Protein AF-A0A3M8Q0U9-F1 (afdb_monomer_lite)

Foldseek 3Di:
DDAAPLRHDPDADPVLVLLQCLLCLCAALPPQANAWDKAQLPPHRNPDNHRHSLRIHTHHPVRVVCCVVVVDPSVNVNVSSVCCNVVVDDFFHKDQPLQKAPDLWAWEAFAQEIETQEQAAAAAQLDRQWGWDQDPPRSIIFIWHFFADPVRHTQWIGDRSMTGGDSDASGWDDDPQKTWGARDVVRTAWIWGDDNVVNYIYTQAHWGDDPQWTWTHHNRWTKIKGAEPPRQWMKIKIWHWYFYDAHYAKFFYPVQENAQAWEDWDADAQQAIDTPSGRIGGRHRTNDMDTDDIDMDTRPHHHDDHPDPAPFDQDDPQWWWKFKFFWDWDWDDGSNDIDTWIAGLHRTWPDDWAFLAFQDDDPNTTITITTDDSPTGDHCVSRVGDIDTDDDVLCPDPSQQRRFWFWFWDDDDPDIDIDIDRNVLCVPTDGPGQADPVPRGTHGRDDQHPDNPPPPD

Structure (mmCIF, N/CA/C/O backbone):
data_AF-A0A3M8Q0U9-F1
#
_entry.id   AF-A0A3M8Q0U9-F1
#
loop_
_atom_site.group_PDB
_atom_site.id
_atom_site.type_symbol
_atom_site.label_atom_id
_atom_site.label_alt_id
_atom_site.label_comp_id
_atom_site.label_asym_id
_atom_site.label_entity_id
_atom_site.label_seq_id
_atom_site.pdbx_PDB_ins_code
_atom_site.Cartn_x
_atom_site.Cartn_y
_atom_site.Cartn_z
_atom_site.occupancy
_atom_site.B_iso_or_equiv
_atom_site.auth_seq_id
_atom_site.auth_comp_id
_atom_site.auth_asym_id
_atom_site.auth_atom_id
_atom_site.pdbx_PDB_model_num
ATOM 1 N N . MET A 1 1 ? 12.136 18.298 -37.951 1.00 54.22 1 MET A N 1
ATOM 2 C CA . MET A 1 1 ? 12.718 17.076 -37.343 1.00 54.22 1 MET A CA 1
ATOM 3 C C . MET A 1 1 ? 14.122 16.874 -37.894 1.00 54.22 1 MET A C 1
ATOM 5 O O . MET A 1 1 ? 14.305 17.087 -39.084 1.00 54.22 1 MET A O 1
ATOM 9 N N . LYS A 1 2 ? 15.104 16.487 -37.065 1.00 79.56 2 LYS A N 1
ATOM 10 C CA . LYS A 1 2 ? 16.425 16.069 -37.567 1.00 79.56 2 LYS A CA 1
ATOM 11 C C . LYS A 1 2 ? 16.298 14.650 -38.129 1.00 79.56 2 LYS A C 1
ATOM 13 O O . LYS A 1 2 ? 16.148 13.707 -37.354 1.00 79.56 2 LYS A O 1
ATOM 18 N N . VAL A 1 3 ? 16.304 14.532 -39.451 1.00 91.56 3 VAL A N 1
ATOM 19 C CA . VAL A 1 3 ? 16.437 13.257 -40.170 1.00 91.56 3 VAL A CA 1
ATOM 20 C C . VAL A 1 3 ? 17.916 12.955 -40.417 1.00 91.56 3 VAL A C 1
ATOM 22 O O . VAL A 1 3 ? 18.748 13.862 -40.339 1.00 91.56 3 VAL A O 1
ATOM 25 N N . ASN A 1 4 ? 18.267 11.694 -40.665 1.00 92.88 4 ASN A N 1
ATOM 26 C CA . ASN A 1 4 ? 19.620 11.330 -41.096 1.00 92.88 4 ASN A CA 1
ATOM 27 C C . ASN A 1 4 ? 19.801 11.473 -42.622 1.00 92.88 4 ASN A C 1
ATOM 29 O O . ASN A 1 4 ? 18.903 11.945 -43.320 1.00 92.88 4 ASN A O 1
ATOM 33 N N . ARG A 1 5 ? 20.952 11.027 -43.150 1.00 91.44 5 ARG A N 1
ATOM 34 C CA . ARG A 1 5 ? 21.280 11.114 -44.587 1.00 91.44 5 ARG A CA 1
ATOM 35 C C . ARG A 1 5 ? 20.348 10.303 -45.502 1.00 91.44 5 ARG A C 1
ATOM 37 O O . ARG A 1 5 ? 20.325 10.549 -46.699 1.00 91.44 5 ARG A O 1
ATOM 44 N N . PHE A 1 6 ? 19.583 9.367 -44.939 1.00 93.69 6 PHE A N 1
ATOM 45 C CA . PHE A 1 6 ? 18.609 8.520 -45.632 1.00 93.69 6 PHE A CA 1
ATOM 46 C C . PHE A 1 6 ? 17.154 8.947 -45.373 1.00 93.69 6 PHE A C 1
ATOM 48 O O . PHE A 1 6 ? 16.224 8.231 -45.730 1.00 93.69 6 PHE A O 1
ATOM 55 N N . GLY A 1 7 ? 16.930 10.096 -44.724 1.00 92.94 7 GLY A N 1
ATOM 56 C CA . GLY A 1 7 ? 15.588 10.580 -44.392 1.00 92.94 7 GLY A CA 1
ATOM 57 C C . GLY A 1 7 ? 14.938 9.891 -43.184 1.00 92.94 7 GLY A C 1
ATOM 58 O O . GLY A 1 7 ? 13.787 10.187 -42.866 1.00 92.94 7 GLY A O 1
ATOM 59 N N . LEU A 1 8 ? 15.653 9.014 -42.466 1.00 94.69 8 LEU A N 1
ATOM 60 C CA . LEU A 1 8 ? 15.135 8.347 -41.271 1.00 94.69 8 LEU A CA 1
ATOM 61 C C . LEU A 1 8 ? 14.993 9.354 -40.119 1.00 94.69 8 LEU A C 1
ATOM 63 O O . LEU A 1 8 ? 15.946 10.050 -39.757 1.00 94.69 8 LEU A O 1
ATOM 67 N N . SER A 1 9 ? 13.801 9.419 -39.526 1.00 94.31 9 SER A N 1
ATOM 68 C CA . SER A 1 9 ? 13.530 10.229 -38.332 1.00 94.31 9 SER A CA 1
ATOM 69 C C . SER A 1 9 ? 14.248 9.669 -37.101 1.00 94.31 9 SER A C 1
ATOM 71 O O . SER A 1 9 ? 14.504 8.477 -37.007 1.00 94.31 9 SER A O 1
ATOM 73 N N . ARG A 1 10 ? 14.539 10.516 -36.106 1.00 91.12 10 ARG A N 1
ATOM 74 C CA . ARG A 1 10 ? 14.974 10.034 -34.781 1.00 91.12 10 ARG A CA 1
ATOM 75 C C . ARG A 1 10 ? 13.851 9.389 -33.971 1.00 91.12 10 ARG A C 1
ATOM 77 O O . ARG A 1 10 ? 14.143 8.716 -32.984 1.00 91.12 10 ARG A O 1
ATOM 84 N N . ASP A 1 11 ? 12.591 9.605 -34.343 1.00 94.06 11 ASP A N 1
ATOM 85 C CA . ASP A 1 11 ? 11.478 8.986 -33.631 1.00 94.06 11 ASP A CA 1
ATOM 86 C C . ASP A 1 11 ? 11.334 7.507 -34.002 1.00 94.06 11 ASP A C 1
ATOM 88 O O . ASP A 1 11 ? 10.890 7.148 -35.092 1.00 94.06 11 ASP A O 1
ATOM 92 N N . ILE A 1 12 ? 11.712 6.641 -33.062 1.00 95.88 12 ILE A N 1
ATOM 93 C CA . ILE A 1 12 ? 11.589 5.194 -33.212 1.00 95.88 12 ILE A CA 1
ATOM 94 C C . ILE A 1 12 ? 10.109 4.799 -33.021 1.00 95.88 12 ILE A C 1
ATOM 96 O O . ILE A 1 12 ? 9.531 5.116 -31.973 1.00 95.88 12 ILE A O 1
ATOM 100 N N . PRO A 1 13 ? 9.492 4.052 -33.959 1.00 96.69 13 PRO A N 1
ATOM 101 C CA . PRO A 1 13 ? 8.112 3.592 -33.825 1.00 96.69 13 PRO A CA 1
ATOM 102 C C . PRO A 1 13 ? 7.877 2.793 -32.537 1.00 96.69 13 PRO A C 1
ATOM 104 O O . PRO A 1 13 ? 8.717 1.980 -32.147 1.00 96.69 13 PRO A O 1
ATOM 107 N N . ALA A 1 14 ? 6.702 2.945 -31.914 1.00 95.12 14 ALA A N 1
ATOM 108 C CA . ALA A 1 14 ? 6.372 2.312 -30.628 1.00 95.12 14 ALA A CA 1
ATOM 109 C C . ALA A 1 14 ? 6.607 0.788 -30.613 1.00 95.12 14 ALA A C 1
ATOM 111 O O . ALA A 1 14 ? 7.180 0.255 -29.664 1.00 95.12 14 ALA A O 1
ATOM 112 N N . ARG A 1 15 ? 6.251 0.091 -31.704 1.00 96.25 15 ARG A N 1
ATOM 113 C CA . ARG A 1 15 ? 6.492 -1.357 -31.848 1.00 96.25 15 ARG A CA 1
ATOM 114 C C . ARG A 1 15 ? 7.979 -1.728 -31.788 1.00 96.25 15 ARG A C 1
ATOM 116 O O . ARG A 1 15 ? 8.321 -2.764 -31.232 1.00 96.25 15 ARG A O 1
ATOM 123 N N . VAL A 1 16 ? 8.846 -0.881 -32.349 1.00 97.81 16 VAL A N 1
ATOM 124 C CA . VAL A 1 16 ? 10.298 -1.096 -32.366 1.00 97.81 16 VAL A CA 1
ATOM 125 C C . VAL A 1 16 ? 10.884 -0.753 -31.001 1.00 97.81 16 VAL A C 1
ATOM 127 O O . VAL A 1 16 ? 11.657 -1.544 -30.479 1.00 97.81 16 VAL A O 1
ATOM 130 N N . LYS A 1 17 ? 10.457 0.356 -30.377 1.00 97.56 17 LYS A N 1
ATOM 131 C CA . LYS A 1 17 ? 10.849 0.715 -29.002 1.00 97.56 17 LYS A CA 1
ATOM 132 C C . LYS A 1 17 ? 10.569 -0.437 -28.026 1.00 97.56 17 LYS A C 1
ATOM 134 O O . LYS A 1 17 ? 11.476 -0.843 -27.308 1.00 97.56 17 LYS A O 1
ATOM 139 N N . ARG A 1 18 ? 9.366 -1.025 -28.063 1.00 97.06 18 ARG A N 1
ATOM 140 C CA . ARG A 1 18 ? 9.018 -2.201 -27.243 1.00 97.06 18 ARG A CA 1
ATOM 141 C C . ARG A 1 18 ? 9.934 -3.391 -27.513 1.00 97.06 18 ARG A C 1
ATOM 143 O O . ARG A 1 18 ? 10.472 -3.958 -26.571 1.00 97.06 18 ARG A O 1
ATOM 150 N N . ALA A 1 19 ? 10.137 -3.749 -28.781 1.00 97.44 19 ALA A N 1
ATOM 151 C CA . ALA A 1 19 ? 11.013 -4.864 -29.137 1.00 97.44 19 ALA A CA 1
ATOM 152 C C . ALA A 1 19 ? 12.455 -4.645 -28.637 1.00 97.44 19 ALA A C 1
ATOM 154 O O . ALA A 1 19 ? 13.067 -5.572 -28.119 1.00 97.44 19 ALA A O 1
ATOM 155 N N . VAL A 1 20 ? 12.974 -3.412 -28.704 1.00 97.75 20 VAL A N 1
ATOM 156 C CA . VAL A 1 20 ? 14.282 -3.058 -28.124 1.00 97.75 20 VAL A CA 1
ATOM 157 C C . VAL A 1 20 ? 14.293 -3.241 -26.607 1.00 97.75 20 VAL A C 1
ATOM 159 O O . VAL A 1 20 ? 15.258 -3.788 -26.075 1.00 97.75 20 VAL A O 1
ATOM 162 N N . ARG A 1 21 ? 13.236 -2.818 -25.901 1.00 97.31 21 ARG A N 1
ATOM 163 C CA . ARG A 1 21 ? 13.131 -3.010 -24.447 1.00 97.31 21 ARG A CA 1
ATOM 164 C C . ARG A 1 21 ? 13.121 -4.485 -24.071 1.00 97.31 21 ARG A C 1
ATOM 166 O O . ARG A 1 21 ? 13.910 -4.882 -23.224 1.00 97.31 21 ARG A O 1
ATOM 173 N N . GLN A 1 22 ? 12.313 -5.295 -24.750 1.00 96.25 22 GLN A N 1
ATOM 174 C CA . GLN A 1 22 ? 12.255 -6.745 -24.543 1.00 96.25 22 GLN A CA 1
ATOM 175 C C . GLN A 1 22 ? 13.619 -7.401 -24.806 1.00 96.25 22 GLN A C 1
ATOM 177 O O . GLN A 1 22 ? 14.142 -8.113 -23.951 1.00 96.25 22 GLN A O 1
ATOM 182 N N . ASN A 1 23 ? 14.252 -7.082 -25.940 1.00 96.00 23 ASN A N 1
ATOM 183 C CA . ASN A 1 23 ? 15.581 -7.587 -26.290 1.00 96.00 23 ASN A CA 1
ATOM 184 C C . ASN A 1 23 ? 16.669 -7.157 -25.289 1.00 96.00 23 ASN A C 1
ATOM 186 O O . ASN A 1 23 ? 17.618 -7.897 -25.055 1.00 96.00 23 ASN A O 1
ATOM 190 N N . SER A 1 24 ? 16.541 -5.961 -24.705 1.00 96.56 24 SER A N 1
ATOM 191 C CA . SER A 1 24 ? 17.463 -5.431 -23.689 1.00 96.56 24 SER A CA 1
ATOM 192 C C . SER A 1 24 ? 17.082 -5.854 -22.264 1.00 96.56 24 SER A C 1
ATOM 194 O O . SER A 1 24 ? 17.700 -5.399 -21.298 1.00 96.56 24 SER A O 1
ATOM 196 N N . ARG A 1 25 ? 16.046 -6.694 -22.112 1.00 96.00 25 ARG A N 1
ATOM 197 C CA . ARG A 1 25 ? 15.489 -7.116 -20.820 1.00 96.00 25 ARG A CA 1
ATOM 198 C C . ARG A 1 25 ? 15.173 -5.920 -19.913 1.00 96.00 25 ARG A C 1
ATOM 200 O O . ARG A 1 25 ? 15.576 -5.889 -18.757 1.00 96.00 25 ARG A O 1
ATOM 207 N N . PHE A 1 26 ? 14.536 -4.901 -20.490 1.00 96.50 26 PHE A N 1
ATOM 208 C CA . PHE A 1 26 ? 14.012 -3.691 -19.841 1.00 96.50 26 PHE A CA 1
ATOM 209 C C . PHE A 1 26 ? 15.029 -2.788 -19.118 1.00 96.50 26 PHE A C 1
ATOM 211 O O . PHE A 1 26 ? 14.628 -1.838 -18.455 1.00 96.50 26 PHE A O 1
ATOM 218 N N . GLY A 1 27 ? 16.333 -3.020 -19.286 1.00 96.50 27 GLY A N 1
ATOM 219 C CA . GLY A 1 27 ? 17.380 -2.214 -18.655 1.00 96.50 27 GLY A CA 1
ATOM 220 C C . GLY A 1 27 ? 18.542 -1.917 -19.586 1.00 96.50 27 GLY A C 1
ATOM 221 O O . GLY A 1 27 ? 18.677 -2.510 -20.658 1.00 96.50 27 GLY A O 1
ATOM 222 N N . CYS A 1 28 ? 19.413 -1.010 -19.150 1.00 97.69 28 CYS A N 1
ATOM 223 C CA . CYS A 1 28 ? 20.698 -0.755 -19.790 1.00 97.69 28 CYS A CA 1
ATOM 224 C C . CYS A 1 28 ? 21.446 -2.075 -20.015 1.00 97.69 28 CYS A C 1
ATOM 226 O O . CYS A 1 28 ? 21.633 -2.858 -19.083 1.00 97.69 28 CYS A O 1
ATOM 228 N N . VAL A 1 29 ? 21.919 -2.325 -21.235 1.00 97.56 29 VAL A N 1
ATOM 229 C CA . VAL A 1 29 ? 22.607 -3.589 -21.539 1.00 97.56 29 VAL A CA 1
ATOM 230 C C . VAL A 1 29 ? 23.959 -3.721 -20.831 1.00 97.56 29 VAL A C 1
ATOM 232 O O . VAL A 1 29 ? 24.444 -4.833 -20.688 1.00 97.56 29 VAL A O 1
ATOM 235 N N . LEU A 1 30 ? 24.556 -2.615 -20.365 1.00 97.38 30 LEU A N 1
ATOM 236 C CA . LEU A 1 30 ? 25.864 -2.621 -19.698 1.00 97.38 30 LEU A CA 1
ATOM 237 C C . LEU A 1 30 ? 25.777 -2.671 -18.168 1.00 97.38 30 LEU A C 1
ATOM 239 O O . LEU A 1 30 ? 26.582 -3.349 -17.545 1.00 97.38 30 LEU A O 1
ATOM 243 N N . CYS A 1 31 ? 24.844 -1.930 -17.562 1.00 96.81 31 CYS A N 1
ATOM 244 C CA . CYS A 1 31 ? 24.774 -1.769 -16.101 1.00 96.81 31 CYS A CA 1
ATOM 245 C C . CYS A 1 31 ? 23.396 -2.057 -15.499 1.00 96.81 31 CYS A C 1
ATOM 247 O O . CYS A 1 31 ? 23.199 -1.835 -14.313 1.00 96.81 31 CYS A O 1
ATOM 249 N N . ARG A 1 32 ? 22.428 -2.480 -16.320 1.00 96.50 32 ARG A N 1
ATOM 250 C CA . ARG A 1 32 ? 21.068 -2.863 -15.910 1.00 96.50 32 ARG A CA 1
ATOM 251 C C . ARG A 1 32 ? 20.189 -1.759 -15.317 1.00 96.50 32 ARG A C 1
ATOM 253 O O . ARG A 1 32 ? 19.029 -2.022 -15.059 1.00 96.50 32 ARG A O 1
ATOM 260 N N . SER A 1 33 ? 20.642 -0.508 -15.238 1.00 96.62 33 SER A N 1
ATOM 261 C CA . SER A 1 33 ? 19.762 0.614 -14.863 1.00 96.62 33 SER A CA 1
ATOM 262 C C . SER A 1 33 ? 18.462 0.631 -15.686 1.00 96.62 33 SER A C 1
ATOM 264 O O . SER A 1 33 ? 18.500 0.518 -16.918 1.00 96.62 33 SER A O 1
ATOM 266 N N . ALA A 1 34 ? 17.327 0.774 -15.002 1.00 95.38 34 ALA A N 1
ATOM 267 C CA . ALA A 1 34 ? 15.995 0.843 -15.595 1.00 95.38 34 ALA A CA 1
ATOM 268 C C . ALA A 1 34 ? 15.693 2.209 -16.236 1.00 95.38 34 ALA A C 1
ATOM 270 O O . ALA A 1 34 ? 14.768 2.338 -17.038 1.00 95.38 34 ALA A O 1
ATOM 271 N N . VAL A 1 35 ? 16.512 3.226 -15.948 1.00 94.69 35 VAL A N 1
ATOM 272 C CA . VAL A 1 35 ? 16.500 4.507 -16.660 1.00 94.69 35 VAL A CA 1
ATOM 273 C C . VAL A 1 35 ? 17.324 4.363 -17.934 1.00 94.69 35 VAL A C 1
ATOM 275 O O . VAL A 1 35 ? 18.527 4.101 -17.887 1.00 94.69 35 VAL A O 1
ATOM 278 N N . TYR A 1 36 ? 16.695 4.564 -19.091 1.00 95.12 36 TYR A N 1
ATOM 279 C CA . TYR A 1 36 ? 17.333 4.301 -20.380 1.00 95.12 36 TYR A CA 1
ATOM 280 C C . TYR A 1 36 ? 17.038 5.345 -21.461 1.00 95.12 36 TYR A C 1
ATOM 282 O O . TYR A 1 36 ? 16.053 6.083 -21.441 1.00 95.12 36 TYR A O 1
ATOM 290 N N . THR A 1 37 ? 17.893 5.328 -22.475 1.00 95.44 37 THR A N 1
ATOM 291 C CA . THR A 1 37 ? 17.720 5.910 -23.802 1.00 95.44 37 THR A CA 1
ATOM 292 C C . THR A 1 37 ? 17.932 4.820 -24.860 1.00 95.44 37 THR A C 1
ATOM 294 O O . THR A 1 37 ? 18.401 3.720 -24.557 1.00 95.44 37 THR A O 1
ATOM 297 N N . TYR A 1 38 ? 17.551 5.102 -26.109 1.00 96.62 38 TYR A N 1
ATOM 298 C CA . TYR A 1 38 ? 17.733 4.181 -27.235 1.00 96.62 38 TYR A CA 1
ATOM 299 C C . TYR A 1 38 ? 19.000 4.545 -27.999 1.00 96.62 38 TYR A C 1
ATOM 301 O O . TYR A 1 38 ? 19.109 5.676 -28.474 1.00 96.62 38 TYR A O 1
ATOM 309 N N . GLU A 1 39 ? 19.908 3.583 -28.158 1.00 95.75 39 GLU A N 1
ATOM 310 C CA . GLU A 1 39 ? 21.170 3.777 -28.868 1.00 95.75 39 GLU A CA 1
ATOM 311 C C . GLU A 1 39 ? 21.256 2.888 -30.109 1.00 95.75 39 GLU A C 1
ATOM 313 O O . GLU A 1 39 ? 21.194 1.661 -30.012 1.00 95.75 39 GLU A O 1
ATOM 318 N N . HIS A 1 40 ? 21.445 3.503 -31.279 1.00 95.12 40 HIS A N 1
ATOM 319 C CA . HIS A 1 40 ? 21.771 2.792 -32.520 1.00 95.12 40 HIS A CA 1
ATOM 320 C C . HIS A 1 40 ? 23.213 2.285 -32.461 1.00 95.12 40 HIS A C 1
ATOM 322 O O . HIS A 1 40 ? 24.155 3.081 -32.396 1.00 95.12 40 HIS A O 1
ATOM 328 N N . ILE A 1 41 ? 23.388 0.965 -32.474 1.00 92.38 41 ILE A N 1
ATOM 329 C CA . ILE A 1 41 ? 24.690 0.317 -32.292 1.00 92.38 41 ILE A CA 1
ATOM 330 C C . ILE A 1 41 ? 25.399 0.147 -33.637 1.00 92.38 41 ILE A C 1
ATOM 332 O O . ILE A 1 41 ? 26.510 0.647 -33.792 1.00 92.38 41 ILE A O 1
ATOM 336 N N . ASP A 1 42 ? 24.748 -0.533 -34.587 1.00 89.06 42 ASP A N 1
ATOM 337 C CA . ASP A 1 42 ? 25.300 -0.855 -35.908 1.00 89.06 42 ASP A CA 1
ATOM 338 C C . ASP A 1 42 ? 24.180 -1.131 -36.940 1.00 89.06 42 ASP A C 1
ATOM 340 O O . ASP A 1 42 ? 23.494 -2.150 -36.811 1.00 89.06 42 ASP A O 1
ATOM 344 N N . PRO A 1 43 ? 23.967 -0.274 -37.955 1.00 90.12 43 PRO A N 1
ATOM 345 C CA . PRO A 1 43 ? 24.724 0.946 -38.245 1.00 90.12 43 PRO A CA 1
ATOM 346 C C . PRO A 1 43 ? 24.436 2.075 -37.242 1.00 90.12 43 PRO A C 1
ATOM 348 O O . PRO A 1 43 ? 23.434 2.067 -36.520 1.00 90.12 43 PRO A O 1
ATOM 351 N N . LEU A 1 44 ? 25.306 3.091 -37.225 1.00 91.25 44 LEU A N 1
ATOM 352 C CA . LEU A 1 44 ? 25.054 4.343 -36.505 1.00 91.25 44 LEU A CA 1
ATOM 353 C C . LEU A 1 44 ? 23.768 5.005 -37.003 1.00 91.25 44 LEU A C 1
ATOM 355 O O . LEU A 1 44 ? 23.405 4.858 -38.165 1.00 91.25 44 LEU A O 1
ATOM 359 N N . PHE A 1 45 ? 23.121 5.831 -36.171 1.00 92.06 45 PHE A N 1
ATOM 360 C CA . PHE A 1 45 ? 21.911 6.549 -36.597 1.00 92.06 45 PHE A CA 1
ATOM 361 C C . PHE A 1 45 ? 22.120 7.347 -37.893 1.00 92.06 45 PHE A C 1
ATOM 363 O O . PHE A 1 45 ? 21.217 7.394 -38.720 1.00 92.06 45 PHE A O 1
ATOM 370 N N . ILE A 1 46 ? 23.295 7.954 -38.096 1.00 92.38 46 ILE A N 1
ATOM 371 C CA . ILE A 1 46 ? 23.593 8.719 -39.317 1.00 92.38 46 ILE A CA 1
ATOM 372 C C . ILE A 1 46 ? 23.580 7.848 -40.584 1.00 92.38 46 ILE A C 1
ATOM 374 O O . ILE A 1 46 ? 23.233 8.354 -41.648 1.00 92.38 46 ILE A O 1
ATOM 378 N N . ASP A 1 47 ? 23.858 6.552 -40.439 1.00 93.75 47 ASP A N 1
ATOM 379 C CA . ASP A 1 47 ? 23.977 5.568 -41.515 1.00 93.75 47 ASP A CA 1
ATOM 380 C C . ASP A 1 47 ? 22.830 4.536 -41.516 1.00 93.75 47 ASP A C 1
ATOM 382 O O . ASP A 1 47 ? 22.832 3.603 -42.313 1.00 93.75 47 ASP A O 1
ATOM 386 N N . ALA A 1 48 ? 21.844 4.673 -40.626 1.00 93.62 48 ALA A N 1
ATOM 387 C CA . ALA A 1 48 ? 20.745 3.723 -40.499 1.00 93.62 48 ALA A CA 1
ATOM 388 C C . ALA A 1 48 ? 19.625 3.999 -41.510 1.00 93.62 48 ALA A C 1
ATOM 390 O O . ALA A 1 48 ? 19.015 5.061 -41.504 1.00 93.62 48 ALA A O 1
ATOM 391 N N . GLU A 1 49 ? 19.266 3.020 -42.329 1.00 95.50 49 GLU A N 1
ATOM 392 C CA . GLU A 1 49 ? 18.133 3.161 -43.259 1.00 95.50 49 GLU A CA 1
ATOM 393 C C . GLU A 1 49 ? 16.777 2.900 -42.584 1.00 95.50 49 GLU A C 1
ATOM 395 O O . GLU A 1 49 ? 15.733 3.358 -43.043 1.00 95.50 49 GLU A O 1
ATOM 400 N N . ARG A 1 50 ? 16.777 2.170 -41.461 1.00 95.69 50 ARG A N 1
ATOM 401 C CA . ARG A 1 50 ? 15.573 1.804 -40.704 1.00 95.69 50 ARG A CA 1
ATOM 402 C C . ARG A 1 50 ? 15.861 1.645 -39.213 1.00 95.69 50 ARG A C 1
ATOM 404 O O . ARG A 1 50 ? 16.995 1.399 -38.808 1.00 95.69 50 ARG A O 1
ATOM 411 N N . HIS A 1 51 ? 14.815 1.702 -38.391 1.00 97.19 51 HIS A N 1
ATOM 412 C CA . HIS A 1 51 ? 14.903 1.308 -36.985 1.00 97.19 51 HIS A CA 1
ATOM 413 C C . HIS A 1 51 ? 14.751 -0.209 -36.840 1.00 97.19 51 HIS A C 1
ATOM 415 O O . HIS A 1 51 ? 13.633 -0.726 -36.832 1.00 97.19 51 HIS A O 1
ATOM 421 N N . ASP A 1 52 ? 15.875 -0.912 -36.732 1.00 96.75 52 ASP A N 1
ATOM 422 C CA . ASP A 1 52 ? 15.915 -2.355 -36.501 1.00 96.75 52 ASP A CA 1
ATOM 423 C C . ASP A 1 52 ? 16.104 -2.645 -34.999 1.00 96.75 52 ASP A C 1
ATOM 425 O O . ASP A 1 52 ? 17.123 -2.241 -34.430 1.00 96.75 52 ASP A O 1
ATOM 429 N N . PRO A 1 53 ? 15.161 -3.330 -34.325 1.00 97.12 53 PRO A N 1
ATOM 430 C CA . PRO A 1 53 ? 15.270 -3.597 -32.893 1.00 97.12 53 PRO A CA 1
ATOM 431 C C . PRO A 1 53 ? 16.459 -4.492 -32.530 1.00 97.12 53 PRO A C 1
ATOM 433 O O . PRO A 1 53 ? 16.895 -4.482 -31.385 1.00 97.12 53 PRO A O 1
ATOM 436 N N . ASN A 1 54 ? 17.024 -5.242 -33.479 1.00 95.88 54 ASN A N 1
ATOM 437 C CA . ASN A 1 54 ? 18.216 -6.058 -33.241 1.00 95.88 54 ASN A CA 1
ATOM 438 C C . ASN A 1 54 ? 19.512 -5.241 -33.311 1.00 95.88 54 ASN A C 1
ATOM 440 O O . ASN A 1 54 ? 20.575 -5.746 -32.964 1.00 95.88 54 ASN A O 1
ATOM 444 N N . ARG A 1 55 ? 19.430 -3.984 -33.760 1.00 95.44 55 ARG A N 1
ATOM 445 C CA . ARG A 1 55 ? 20.565 -3.068 -33.937 1.00 95.44 55 ARG A CA 1
ATOM 446 C C . ARG A 1 55 ? 20.496 -1.833 -33.037 1.00 95.44 55 ARG A C 1
ATOM 448 O O . ARG A 1 55 ? 21.349 -0.953 -33.124 1.00 95.44 55 ARG A O 1
ATOM 455 N N . ILE A 1 56 ? 19.483 -1.763 -32.178 1.00 97.44 56 ILE A N 1
ATOM 456 C CA . ILE A 1 56 ? 19.280 -0.696 -31.201 1.00 97.44 56 ILE A CA 1
ATOM 457 C C . ILE A 1 56 ? 19.222 -1.356 -29.824 1.00 97.44 56 ILE A C 1
ATOM 459 O O . ILE A 1 56 ? 18.480 -2.320 -29.659 1.00 97.44 56 ILE A O 1
ATOM 463 N N . ALA A 1 57 ? 19.973 -0.841 -28.853 1.00 97.75 57 ALA A N 1
ATOM 464 C CA . ALA A 1 57 ? 19.943 -1.307 -27.464 1.00 97.75 57 ALA A CA 1
ATOM 465 C C . ALA A 1 57 ? 19.520 -0.191 -26.510 1.00 97.75 57 ALA A C 1
ATOM 467 O O . ALA A 1 57 ? 19.606 0.998 -26.833 1.00 97.75 57 ALA A O 1
ATOM 468 N N . LEU A 1 58 ? 19.096 -0.587 -25.312 1.00 97.88 58 LEU A N 1
ATOM 469 C CA . LEU A 1 58 ? 18.931 0.334 -24.198 1.00 97.88 58 LEU A CA 1
ATOM 470 C C . LEU A 1 58 ? 20.276 0.634 -23.536 1.00 97.88 58 LEU A C 1
ATOM 472 O O . LEU A 1 58 ? 21.002 -0.282 -23.148 1.00 97.88 58 LEU A O 1
ATOM 476 N N . LEU A 1 59 ? 20.567 1.916 -23.332 1.00 98.06 59 LEU A N 1
ATOM 477 C CA . LEU A 1 59 ? 21.672 2.384 -22.494 1.00 98.06 59 LEU A CA 1
ATOM 478 C C . LEU A 1 59 ? 21.153 3.414 -21.498 1.00 98.06 59 LEU A C 1
ATOM 480 O O . LEU A 1 59 ? 20.335 4.251 -21.857 1.00 98.06 59 LEU A O 1
ATOM 484 N N . CYS A 1 60 ? 21.649 3.408 -20.263 1.00 97.12 60 CYS A N 1
ATOM 485 C CA . CYS A 1 60 ? 21.373 4.512 -19.346 1.00 97.12 60 CYS A CA 1
ATOM 486 C C . CYS A 1 60 ? 22.105 5.790 -19.796 1.00 97.12 60 CYS A C 1
ATOM 488 O O . CYS A 1 60 ? 23.090 5.693 -20.540 1.00 97.12 60 CYS A O 1
ATOM 490 N N . PRO A 1 61 ? 21.691 6.988 -19.338 1.00 96.06 61 PRO A N 1
ATOM 491 C CA . PRO A 1 61 ? 22.343 8.247 -19.709 1.00 96.06 61 PRO A CA 1
ATOM 492 C C . PRO A 1 61 ? 23.867 8.238 -19.498 1.00 96.06 61 PRO A C 1
ATOM 494 O O . PRO A 1 61 ? 24.615 8.737 -20.341 1.00 96.06 61 PRO A O 1
ATOM 497 N N . THR A 1 62 ? 24.337 7.598 -18.423 1.00 97.25 62 THR A N 1
ATOM 498 C CA . THR A 1 62 ? 25.765 7.454 -18.109 1.00 97.25 62 THR A CA 1
ATOM 499 C C . THR A 1 62 ? 26.491 6.589 -19.140 1.00 97.25 62 THR A C 1
ATOM 501 O O . THR A 1 62 ? 27.458 7.039 -19.755 1.00 97.25 62 THR A O 1
ATOM 504 N N . CYS A 1 63 ? 26.015 5.367 -19.393 1.00 97.94 63 CYS A N 1
ATOM 505 C CA . CYS A 1 63 ? 26.614 4.462 -20.377 1.00 97.94 63 CYS A CA 1
ATOM 506 C C . CYS A 1 63 ? 26.539 5.023 -21.802 1.00 97.94 63 CYS A C 1
ATOM 508 O O . CYS A 1 63 ? 27.512 4.940 -22.550 1.00 97.94 63 CYS A O 1
ATOM 510 N N . HIS A 1 64 ? 25.423 5.657 -22.162 1.00 97.00 64 HIS A N 1
ATOM 511 C CA . HIS A 1 64 ? 25.266 6.337 -23.443 1.00 97.00 64 HIS A CA 1
ATOM 512 C C . HIS A 1 64 ? 26.318 7.445 -23.619 1.00 97.00 64 HIS A C 1
ATOM 514 O O . HIS A 1 64 ? 26.934 7.564 -24.681 1.00 97.00 64 HIS A O 1
ATOM 520 N N . ALA A 1 65 ? 26.582 8.241 -22.576 1.00 97.25 65 ALA A N 1
ATOM 521 C CA . ALA A 1 65 ? 27.626 9.263 -22.608 1.00 97.25 65 ALA A CA 1
ATOM 522 C C . ALA A 1 65 ? 29.035 8.664 -22.756 1.00 97.25 65 ALA A C 1
ATOM 524 O O . ALA A 1 65 ? 29.857 9.235 -23.474 1.00 97.25 65 ALA A O 1
ATOM 525 N N . LEU A 1 66 ? 29.322 7.520 -22.124 1.00 97.25 66 LEU A N 1
ATOM 526 C CA . LEU A 1 66 ? 30.603 6.819 -22.281 1.00 97.25 66 LEU A CA 1
ATOM 527 C C . LEU A 1 66 ? 30.820 6.336 -23.719 1.00 97.25 66 LEU A C 1
ATOM 529 O O . LEU A 1 66 ? 31.916 6.508 -24.251 1.00 97.25 66 LEU A O 1
ATOM 533 N N . VAL A 1 67 ? 29.777 5.802 -24.359 1.00 95.38 67 VAL A N 1
ATOM 534 C CA . VAL A 1 67 ? 29.815 5.394 -25.773 1.00 95.38 67 VAL A CA 1
ATOM 535 C C . VAL A 1 67 ? 29.989 6.604 -26.688 1.00 95.38 67 VAL A C 1
ATOM 537 O O . VAL A 1 67 ? 30.859 6.609 -27.554 1.00 95.38 67 VAL A O 1
ATOM 540 N N . THR A 1 68 ? 29.225 7.675 -26.451 1.00 92.44 68 THR A N 1
ATOM 541 C CA . THR A 1 68 ? 29.312 8.924 -27.231 1.00 92.44 68 THR A CA 1
ATOM 542 C C . THR A 1 68 ? 30.712 9.543 -27.155 1.00 92.44 68 THR A C 1
ATOM 544 O O . THR A 1 68 ? 31.235 10.024 -28.156 1.00 92.44 68 THR A O 1
ATOM 547 N N . LYS A 1 69 ? 31.341 9.508 -25.973 1.00 94.88 69 LYS A N 1
ATOM 548 C CA . LYS A 1 69 ? 32.706 10.004 -25.726 1.00 94.88 69 LYS A CA 1
ATOM 549 C C . LYS A 1 69 ? 33.796 8.983 -26.077 1.00 94.88 69 LYS A C 1
ATOM 551 O O . LYS A 1 69 ? 34.945 9.201 -25.708 1.00 94.88 69 LYS A O 1
ATOM 556 N N . GLN A 1 70 ? 33.440 7.873 -26.730 1.00 93.00 70 GLN A N 1
ATOM 557 C CA . GLN A 1 70 ? 34.357 6.816 -27.173 1.00 93.00 70 GLN A CA 1
ATOM 558 C C . GLN A 1 70 ? 35.186 6.173 -26.046 1.00 93.00 70 GLN A C 1
ATOM 560 O O . GLN A 1 70 ? 36.228 5.576 -26.292 1.00 93.00 70 GLN A O 1
ATOM 565 N N . ARG A 1 71 ? 34.715 6.254 -24.795 1.00 96.19 71 ARG A N 1
ATOM 566 C CA . ARG A 1 71 ? 35.319 5.541 -23.656 1.00 96.19 71 ARG A CA 1
ATOM 567 C C . ARG A 1 71 ? 34.899 4.074 -23.608 1.00 96.19 71 ARG A C 1
ATOM 569 O O . ARG A 1 71 ? 35.602 3.259 -23.027 1.00 96.19 71 ARG A O 1
ATOM 576 N N . VAL A 1 72 ? 33.753 3.752 -24.207 1.00 96.12 72 VAL A N 1
ATOM 577 C CA . VAL A 1 72 ? 33.283 2.382 -24.434 1.00 96.12 72 VAL A CA 1
ATOM 578 C C . VAL A 1 72 ? 33.016 2.222 -25.933 1.00 96.12 72 VAL A C 1
ATOM 580 O O . VAL A 1 72 ? 32.200 2.971 -26.473 1.00 96.12 72 VAL A O 1
ATOM 583 N N . PRO A 1 73 ? 33.677 1.281 -26.629 1.00 94.56 73 PRO A N 1
ATOM 584 C CA . PRO A 1 73 ? 33.454 1.081 -28.056 1.00 94.56 73 PRO A CA 1
ATOM 585 C C . PRO A 1 73 ? 32.076 0.457 -28.319 1.00 94.56 73 PRO A C 1
ATOM 587 O O . PRO A 1 73 ? 31.603 -0.394 -27.563 1.00 94.56 73 PRO A O 1
ATOM 590 N N . LYS A 1 74 ? 31.431 0.838 -29.428 1.00 93.75 74 LYS A N 1
ATOM 591 C CA . LYS A 1 74 ? 30.112 0.304 -29.823 1.00 93.75 74 LYS A CA 1
ATOM 592 C C . LYS A 1 74 ? 30.119 -1.202 -30.065 1.00 93.75 74 LYS A C 1
ATOM 594 O O . LYS A 1 74 ? 29.133 -1.863 -29.760 1.00 93.75 74 LYS A O 1
ATOM 599 N N . GLU A 1 75 ? 31.236 -1.744 -30.536 1.00 94.75 75 GLU A N 1
ATOM 600 C CA . GLU A 1 75 ? 31.449 -3.186 -30.705 1.00 94.75 75 GLU A CA 1
ATOM 601 C C . GLU A 1 75 ? 31.266 -3.948 -29.387 1.00 94.75 75 GLU A C 1
ATOM 603 O O . GLU A 1 75 ? 30.653 -5.014 -29.357 1.00 94.75 75 GLU A O 1
ATOM 608 N N . HIS A 1 76 ? 31.724 -3.370 -28.271 1.00 96.44 76 HIS A N 1
ATOM 609 C CA . HIS A 1 76 ? 31.514 -3.956 -26.952 1.00 96.44 76 HIS A CA 1
ATOM 610 C C . HIS A 1 76 ? 30.025 -3.970 -26.582 1.00 96.44 76 HIS A C 1
ATOM 612 O O . HIS A 1 76 ? 29.512 -4.999 -26.147 1.00 96.44 76 HIS A O 1
ATOM 618 N N . VAL A 1 77 ? 29.305 -2.869 -26.833 1.00 97.06 77 VAL A N 1
ATOM 619 C CA . VAL A 1 77 ? 27.847 -2.799 -26.625 1.00 97.06 77 VAL A CA 1
ATOM 620 C C . VAL A 1 77 ? 27.118 -3.837 -27.482 1.00 97.06 77 VAL A C 1
ATOM 622 O O . VAL A 1 77 ? 26.246 -4.538 -26.974 1.00 97.06 77 VAL A O 1
ATOM 625 N N . ALA A 1 78 ? 27.499 -3.984 -28.756 1.00 95.81 78 ALA A N 1
ATOM 626 C CA . ALA A 1 78 ? 26.927 -4.971 -29.672 1.00 95.81 78 ALA A CA 1
ATOM 627 C C . ALA A 1 78 ? 27.122 -6.405 -29.164 1.00 95.81 78 ALA A C 1
ATOM 629 O O . ALA A 1 78 ? 26.183 -7.205 -29.188 1.00 95.81 78 ALA A O 1
ATOM 630 N N . LYS A 1 79 ? 28.326 -6.717 -28.668 1.00 96.19 79 LYS A N 1
ATOM 631 C CA . LYS A 1 79 ? 28.661 -8.029 -28.104 1.00 96.19 79 LYS A CA 1
ATOM 632 C C . LYS A 1 79 ? 27.815 -8.343 -26.872 1.00 96.19 79 LYS A C 1
ATOM 634 O O . LYS A 1 79 ? 27.229 -9.421 -26.799 1.00 96.19 79 LYS A O 1
ATOM 639 N N . VAL A 1 80 ? 27.718 -7.403 -25.928 1.00 96.19 80 VAL A N 1
ATOM 640 C CA . VAL A 1 80 ? 26.916 -7.582 -24.707 1.00 96.19 80 VAL A CA 1
ATOM 641 C C . VAL A 1 80 ? 25.431 -7.720 -25.049 1.00 96.19 80 VAL A C 1
ATOM 643 O O . VAL A 1 80 ? 24.776 -8.638 -24.564 1.00 96.19 80 VAL A O 1
ATOM 646 N N . TYR A 1 81 ? 24.910 -6.877 -25.944 1.00 96.75 81 TYR A N 1
ATOM 647 C CA . TYR A 1 81 ? 23.516 -6.943 -26.380 1.00 96.75 81 TYR A CA 1
ATOM 648 C C . TYR A 1 81 ? 23.172 -8.262 -27.086 1.00 96.75 81 TYR A C 1
ATOM 650 O O . TYR A 1 81 ? 22.111 -8.835 -26.841 1.00 96.75 81 TYR A O 1
ATOM 658 N N . SER A 1 82 ? 24.070 -8.774 -27.931 1.00 95.19 82 SER A N 1
ATOM 659 C CA . SER A 1 82 ? 23.871 -10.059 -28.616 1.00 95.19 82 SER A CA 1
ATOM 660 C C . SER A 1 82 ? 23.869 -11.222 -27.624 1.00 95.19 82 SER A C 1
ATOM 662 O O . SER A 1 82 ? 22.925 -12.007 -27.616 1.00 95.19 82 SER A O 1
ATOM 664 N N . SER A 1 83 ? 24.842 -11.257 -26.706 1.00 94.50 83 SER A N 1
ATOM 665 C CA . SER A 1 83 ? 24.911 -12.260 -25.632 1.00 94.50 83 SER A CA 1
ATOM 666 C C . SER A 1 83 ? 23.654 -12.264 -24.748 1.00 94.50 83 SER A C 1
ATOM 668 O O . SER A 1 83 ? 23.115 -13.321 -24.416 1.00 94.50 83 SER A O 1
ATOM 670 N N . LEU A 1 84 ? 23.134 -11.080 -24.405 1.00 94.38 84 LEU A N 1
ATOM 671 C CA . LEU A 1 84 ? 21.909 -10.926 -23.616 1.00 94.38 84 LEU A CA 1
ATOM 672 C C . LEU A 1 84 ? 20.684 -11.522 -24.328 1.00 94.38 84 LEU A C 1
ATOM 674 O O . LEU A 1 84 ? 19.857 -12.197 -23.712 1.00 94.38 84 LEU A O 1
ATOM 678 N N . ARG A 1 85 ? 20.576 -11.283 -25.640 1.00 93.25 85 ARG A N 1
ATOM 679 C CA . ARG A 1 85 ? 19.485 -11.798 -26.476 1.00 93.25 85 ARG A CA 1
ATOM 680 C C . ARG A 1 85 ? 19.563 -13.312 -26.657 1.00 93.25 85 ARG A C 1
ATOM 682 O O . ARG A 1 85 ? 18.526 -13.963 -26.621 1.00 93.25 85 ARG A O 1
ATOM 689 N N . GLU A 1 86 ? 20.765 -13.854 -26.839 1.00 92.50 86 GLU A N 1
ATOM 690 C CA . GLU A 1 86 ? 21.001 -15.289 -27.051 1.00 92.50 86 GLU A CA 1
ATOM 691 C C . GLU A 1 86 ? 20.821 -16.106 -25.770 1.00 92.50 86 GLU A C 1
ATOM 693 O O . GLU A 1 86 ? 20.128 -17.120 -25.772 1.00 92.50 86 GLU A O 1
ATOM 698 N N . SER A 1 87 ? 21.423 -15.663 -24.665 1.00 90.19 87 SER A N 1
ATOM 699 C CA . SER A 1 87 ? 21.359 -16.390 -23.393 1.00 90.19 87 SER A CA 1
ATOM 700 C C . SER A 1 87 ? 20.001 -16.261 -22.706 1.00 90.19 87 SER A C 1
ATOM 702 O O . SER A 1 87 ? 19.618 -17.133 -21.927 1.00 90.19 87 SER A O 1
ATOM 704 N N . GLY A 1 88 ? 19.303 -15.143 -22.931 1.00 80.81 88 GLY A N 1
ATOM 705 C CA . GLY A 1 88 ? 18.081 -14.777 -22.221 1.00 80.81 88 GLY A CA 1
ATOM 706 C C . GLY A 1 88 ? 18.268 -14.507 -20.723 1.00 80.81 88 GLY A C 1
ATOM 707 O O . GLY A 1 88 ? 17.290 -14.171 -20.059 1.00 80.81 88 GLY A O 1
ATOM 708 N N . LYS A 1 89 ? 19.494 -14.620 -20.198 1.00 86.38 89 LYS A N 1
ATOM 709 C CA . LYS A 1 89 ? 19.830 -14.415 -18.787 1.00 86.38 89 LYS A CA 1
ATOM 710 C C . LYS A 1 89 ? 20.307 -12.986 -18.579 1.00 86.38 89 LYS A C 1
ATOM 712 O O . LYS A 1 89 ? 21.203 -12.524 -19.278 1.00 86.38 89 LYS A O 1
ATOM 717 N N . ALA A 1 90 ? 19.719 -12.303 -17.610 1.00 91.75 90 ALA A N 1
ATOM 718 C CA . ALA A 1 90 ? 20.069 -10.940 -17.251 1.00 91.75 90 ALA A CA 1
ATOM 719 C C . ALA A 1 90 ? 19.811 -10.736 -15.765 1.00 91.75 90 ALA A C 1
ATOM 721 O O . ALA A 1 90 ? 18.868 -11.325 -15.239 1.00 91.75 90 ALA A O 1
ATOM 722 N N . ASP A 1 91 ? 20.567 -9.849 -15.127 1.00 94.38 91 ASP A N 1
ATOM 723 C CA . ASP A 1 91 ? 20.118 -9.322 -13.846 1.00 94.38 91 ASP A CA 1
ATOM 724 C C . ASP A 1 91 ? 18.887 -8.420 -14.073 1.00 94.38 91 ASP A C 1
ATOM 726 O O . ASP A 1 91 ? 18.799 -7.731 -15.114 1.00 94.38 91 ASP A O 1
ATOM 730 N N . PRO A 1 92 ? 17.929 -8.427 -13.129 1.00 95.25 92 PRO A N 1
ATOM 731 C CA . PRO A 1 92 ? 16.785 -7.526 -13.134 1.00 95.25 92 PRO A CA 1
ATOM 732 C C . PRO A 1 92 ? 17.208 -6.068 -13.321 1.00 95.25 92 PRO A C 1
ATOM 734 O O . PRO A 1 92 ? 18.223 -5.649 -12.758 1.00 95.25 92 PRO A O 1
ATOM 737 N N . PRO A 1 93 ? 16.472 -5.276 -14.116 1.00 95.94 93 PRO A N 1
ATOM 738 C CA . PRO A 1 93 ? 16.742 -3.857 -14.177 1.00 95.94 93 PRO A CA 1
ATOM 739 C C . PRO A 1 93 ? 16.337 -3.179 -12.870 1.00 95.94 93 PRO A C 1
ATOM 741 O O . PRO A 1 93 ? 15.340 -3.573 -12.268 1.00 95.94 93 PRO A O 1
ATOM 744 N N . SER A 1 94 ? 17.057 -2.140 -12.459 1.00 96.81 94 SER A N 1
ATOM 745 C CA . SER A 1 94 ? 16.697 -1.398 -11.251 1.00 96.81 94 SER A CA 1
ATOM 746 C C . SER A 1 94 ? 16.873 0.110 -11.372 1.00 96.81 94 SER A C 1
ATOM 748 O O . SER A 1 94 ? 17.633 0.612 -12.211 1.00 96.81 94 SER A O 1
ATOM 750 N N . ASP A 1 95 ? 16.129 0.848 -10.555 1.00 95.25 95 ASP A N 1
ATOM 751 C CA . ASP A 1 95 ? 16.314 2.285 -10.376 1.00 95.25 95 ASP A CA 1
ATOM 752 C C . ASP A 1 95 ? 16.052 2.691 -8.921 1.00 95.25 95 ASP A C 1
ATOM 754 O O . ASP A 1 95 ? 15.031 2.356 -8.318 1.00 95.25 95 ASP A O 1
ATOM 758 N N . GLN A 1 96 ? 17.026 3.422 -8.384 1.00 92.12 96 GLN A N 1
ATOM 759 C CA . GLN A 1 96 ? 17.118 3.848 -6.994 1.00 92.12 96 GLN A CA 1
ATOM 760 C C . GLN A 1 96 ? 16.444 5.196 -6.740 1.00 92.12 96 GLN A C 1
ATOM 762 O O . GLN A 1 96 ? 16.286 5.566 -5.588 1.00 92.12 96 GLN A O 1
ATOM 767 N N . GLU A 1 97 ? 16.032 5.933 -7.777 1.00 89.00 97 GLU A N 1
ATOM 768 C CA . GLU A 1 97 ? 15.546 7.312 -7.642 1.00 89.00 97 GLU A CA 1
ATOM 769 C C . GLU A 1 97 ? 14.017 7.427 -7.747 1.00 89.00 97 GLU A C 1
ATOM 771 O O . GLU A 1 97 ? 13.410 8.352 -7.187 1.00 89.00 97 GLU A O 1
ATOM 776 N N . PHE A 1 98 ? 13.345 6.502 -8.449 1.00 91.38 98 PHE A N 1
ATOM 777 C CA . PHE A 1 98 ? 11.901 6.608 -8.691 1.00 91.38 98 PHE A CA 1
ATOM 778 C C . PHE A 1 98 ? 11.094 6.704 -7.391 1.00 91.38 98 PHE A C 1
ATOM 780 O O . PHE A 1 98 ? 10.254 7.595 -7.278 1.00 91.38 98 PHE A O 1
ATOM 787 N N . PHE A 1 99 ? 11.375 5.873 -6.384 1.00 90.25 99 PHE A N 1
ATOM 788 C CA . PHE A 1 99 ? 10.617 5.869 -5.126 1.00 90.25 99 PHE A CA 1
ATOM 789 C C . PHE A 1 99 ? 11.192 6.776 -4.029 1.00 90.25 99 PHE A C 1
ATOM 791 O O . PHE A 1 99 ? 10.556 6.934 -2.990 1.00 90.25 99 PHE A O 1
ATOM 798 N N . VAL A 1 100 ? 12.320 7.456 -4.264 1.00 86.81 100 VAL A N 1
ATOM 799 C CA . VAL A 1 100 ? 12.904 8.375 -3.271 1.00 86.81 100 VAL A CA 1
ATOM 800 C C . VAL A 1 100 ? 11.989 9.568 -3.035 1.00 86.81 100 VAL A C 1
ATOM 802 O O . VAL A 1 100 ? 11.676 10.321 -3.957 1.00 86.81 100 VAL A O 1
ATOM 805 N N . HIS A 1 101 ? 11.582 9.782 -1.792 1.00 82.25 101 HIS A N 1
ATOM 806 C CA . HIS A 1 101 ? 10.748 10.915 -1.422 1.00 82.25 101 HIS A CA 1
ATOM 807 C C . HIS A 1 101 ? 11.563 11.995 -0.702 1.00 82.25 101 HIS A C 1
ATOM 809 O O . HIS A 1 101 ? 12.131 11.743 0.360 1.00 82.25 101 HIS A O 1
ATOM 815 N N . TYR A 1 102 ? 11.574 13.206 -1.264 1.00 77.94 102 TYR A N 1
ATOM 816 C CA . TYR A 1 102 ? 12.312 14.357 -0.721 1.00 77.94 102 TYR A CA 1
ATOM 817 C C . TYR A 1 102 ? 11.446 15.322 0.106 1.00 77.94 102 TYR A C 1
ATOM 819 O O . TYR A 1 102 ? 11.963 16.295 0.653 1.00 77.94 102 TYR A O 1
ATOM 827 N N . GLY A 1 103 ? 10.132 15.098 0.171 1.00 73.50 103 GLY A N 1
ATOM 828 C CA . GLY A 1 103 ? 9.218 15.904 0.976 1.00 73.50 103 GLY A CA 1
ATOM 829 C C . GLY A 1 103 ? 9.273 15.555 2.467 1.00 73.50 103 GLY A C 1
ATOM 830 O O . GLY A 1 103 ? 9.825 14.535 2.879 1.00 73.50 103 GLY A O 1
ATOM 831 N N . ARG A 1 104 ? 8.694 16.435 3.295 1.00 74.06 104 ARG A N 1
ATOM 832 C CA . ARG A 1 104 ? 8.606 16.252 4.760 1.00 74.06 104 ARG A CA 1
ATOM 833 C C . ARG A 1 104 ? 7.463 15.343 5.202 1.00 74.06 104 ARG A C 1
ATOM 835 O O . ARG A 1 104 ? 7.502 14.826 6.320 1.00 74.06 104 ARG A O 1
ATOM 842 N N . GLU A 1 105 ? 6.467 15.204 4.342 1.00 81.50 105 GLU A N 1
ATOM 843 C CA . GLU A 1 105 ? 5.268 14.400 4.532 1.00 81.50 105 GLU A CA 1
ATOM 844 C C . GLU A 1 105 ? 5.064 13.594 3.267 1.00 81.50 105 GLU A C 1
ATOM 846 O O . GLU A 1 105 ? 5.191 14.161 2.183 1.00 81.50 105 GLU A O 1
ATOM 851 N N . LEU A 1 106 ? 4.719 12.319 3.397 1.00 82.94 106 LEU A N 1
ATOM 852 C CA . LEU A 1 106 ? 4.417 11.479 2.249 1.00 82.94 106 LEU A CA 1
ATOM 853 C C . LEU A 1 106 ? 2.917 11.201 2.180 1.00 82.94 106 LEU A C 1
ATOM 855 O O . LEU A 1 106 ? 2.314 10.675 3.120 1.00 82.94 106 LEU A O 1
ATOM 859 N N . VAL A 1 107 ? 2.334 11.510 1.023 1.00 91.12 107 VAL A N 1
ATOM 860 C CA . VAL A 1 107 ? 0.965 11.132 0.682 1.00 91.12 107 VAL A CA 1
ATOM 861 C C . VAL A 1 107 ? 1.013 9.959 -0.283 1.00 91.12 107 VAL A C 1
ATOM 863 O O . VAL A 1 107 ? 1.577 10.059 -1.375 1.00 91.12 107 VAL A O 1
ATOM 866 N N . VAL A 1 108 ? 0.390 8.851 0.103 1.00 92.12 108 VAL A N 1
ATOM 867 C CA . VAL A 1 108 ? 0.233 7.680 -0.759 1.00 92.12 108 VAL A CA 1
ATOM 868 C C . VAL A 1 108 ? -1.210 7.613 -1.211 1.00 92.12 108 VAL A C 1
ATOM 870 O O . VAL A 1 108 ? -2.128 7.567 -0.393 1.00 92.12 108 VAL A O 1
ATOM 873 N N . LYS A 1 109 ? -1.417 7.609 -2.524 1.00 93.94 109 LYS A N 1
ATOM 874 C CA . LYS A 1 109 ? -2.736 7.452 -3.120 1.00 93.94 109 LYS A CA 1
ATOM 875 C C . LYS A 1 109 ? -2.872 6.067 -3.724 1.00 93.94 109 LYS A C 1
ATOM 877 O O . LYS A 1 109 ? -2.119 5.710 -4.626 1.00 93.94 109 LYS A O 1
ATOM 882 N N . LEU A 1 110 ? -3.847 5.312 -3.232 1.00 94.31 110 LEU A N 1
ATOM 883 C CA . LEU A 1 110 ? -4.235 4.013 -3.771 1.00 94.31 110 LEU A CA 1
ATOM 884 C C . LEU A 1 110 ? -5.614 4.166 -4.408 1.00 94.31 110 LEU A C 1
ATOM 886 O O . LEU A 1 110 ? -6.618 4.265 -3.701 1.00 94.31 110 LEU A O 1
ATOM 890 N N . GLY A 1 111 ? -5.668 4.242 -5.739 1.00 90.31 111 GLY A N 1
ATOM 891 C CA . GLY A 1 111 ? -6.927 4.486 -6.446 1.00 90.31 111 GLY A CA 1
ATOM 892 C C . GLY A 1 111 ? -7.603 5.793 -5.998 1.00 90.31 111 GLY A C 1
ATOM 893 O O . GLY A 1 111 ? -7.083 6.888 -6.231 1.00 90.31 111 GLY A O 1
ATOM 894 N N . SER A 1 112 ? -8.777 5.682 -5.374 1.00 88.75 112 SER A N 1
ATOM 895 C CA . SER A 1 112 ? -9.562 6.788 -4.798 1.00 88.75 112 SER A CA 1
ATOM 896 C C . SER A 1 112 ? -9.076 7.258 -3.423 1.00 88.75 112 SER A C 1
ATOM 898 O O . SER A 1 112 ? -9.364 8.390 -3.030 1.00 88.75 112 SER A O 1
ATOM 900 N N . CYS A 1 113 ? -8.339 6.425 -2.690 1.00 94.75 113 CYS A N 1
ATOM 901 C CA . CYS A 1 113 ? -7.990 6.697 -1.302 1.00 94.75 113 CYS A CA 1
ATOM 902 C C . CYS A 1 113 ? -6.657 7.417 -1.145 1.00 94.75 113 CYS A C 1
ATOM 904 O O . CYS A 1 113 ? -5.678 7.079 -1.806 1.00 94.75 113 CYS A O 1
ATOM 906 N N . GLU A 1 114 ? -6.612 8.369 -0.215 1.00 95.19 114 GLU A N 1
ATOM 907 C CA . GLU A 1 114 ? -5.390 9.067 0.189 1.00 95.19 114 GLU A CA 1
ATOM 908 C C . GLU A 1 114 ? -5.003 8.683 1.615 1.00 95.19 114 GLU A C 1
ATOM 910 O O . GLU A 1 114 ? -5.816 8.792 2.533 1.00 95.19 114 GLU A O 1
ATOM 915 N N . PHE A 1 115 ? -3.749 8.290 1.807 1.00 93.81 115 PHE A N 1
ATOM 916 C CA . PHE A 1 115 ? -3.184 7.917 3.097 1.00 93.81 115 PHE A CA 1
ATOM 917 C C . PHE A 1 115 ? -1.999 8.829 3.409 1.00 93.81 115 PHE A C 1
ATOM 919 O O . PHE A 1 115 ? -1.054 8.920 2.623 1.00 93.81 115 PHE A O 1
ATOM 926 N N . ARG A 1 116 ? -2.061 9.528 4.545 1.00 92.25 116 ARG A N 1
ATOM 927 C CA . ARG A 1 116 ? -1.039 10.484 4.998 1.00 92.25 116 ARG A CA 1
ATOM 928 C C . ARG A 1 116 ? -0.402 10.002 6.289 1.00 92.25 116 ARG A C 1
ATOM 930 O O . ARG A 1 116 ? -1.120 9.718 7.247 1.00 92.25 116 ARG A O 1
ATOM 937 N N . GLU A 1 117 ? 0.926 9.955 6.331 1.00 86.81 117 GLU A N 1
ATOM 938 C CA . GLU A 1 117 ? 1.680 9.543 7.526 1.00 86.81 117 GLU A CA 1
ATOM 939 C C . GLU A 1 117 ? 1.240 8.170 8.069 1.00 86.81 117 GLU A C 1
ATOM 941 O O . GLU A 1 117 ? 0.952 8.013 9.256 1.00 86.81 117 GLU A O 1
ATOM 946 N N . PHE A 1 118 ? 1.152 7.180 7.178 1.00 87.88 118 PHE A N 1
ATOM 947 C CA . PHE A 1 118 ? 0.942 5.781 7.548 1.00 87.88 118 PHE A CA 1
ATOM 948 C C . PHE A 1 118 ? 2.272 5.037 7.606 1.00 87.88 118 PHE A C 1
ATOM 950 O O . PHE A 1 118 ? 3.098 5.176 6.704 1.00 87.88 118 PHE A O 1
ATOM 957 N N . ARG A 1 119 ? 2.465 4.219 8.647 1.00 82.81 119 ARG A N 1
ATOM 958 C CA . ARG A 1 119 ? 3.657 3.363 8.780 1.00 82.81 119 ARG A CA 1
ATOM 959 C C . ARG A 1 119 ? 3.656 2.235 7.742 1.00 82.81 119 ARG A C 1
ATOM 961 O O . ARG A 1 119 ? 4.655 2.003 7.065 1.00 82.81 119 ARG A O 1
ATOM 968 N N . SER A 1 120 ? 2.532 1.535 7.632 1.00 89.88 120 SER A N 1
ATOM 969 C CA . SER A 1 120 ? 2.316 0.455 6.671 1.00 89.88 120 SER A CA 1
ATOM 970 C C . SER A 1 120 ? 1.183 0.826 5.723 1.00 89.88 120 SER A C 1
ATOM 972 O O . SER A 1 120 ? 0.195 1.434 6.137 1.00 89.88 120 SER A O 1
ATOM 974 N N . VAL A 1 121 ? 1.318 0.490 4.443 1.00 91.62 121 VAL A N 1
ATOM 975 C CA . VAL A 1 121 ? 0.286 0.770 3.438 1.00 91.62 121 VAL A CA 1
ATOM 976 C C . VAL A 1 121 ? -0.469 -0.494 3.058 1.00 91.62 121 VAL A C 1
ATOM 978 O O . VAL A 1 121 ? -1.691 -0.456 2.974 1.00 91.62 121 VAL A O 1
ATOM 981 N N . ILE A 1 122 ? 0.213 -1.622 2.894 1.00 93.19 122 ILE A N 1
ATOM 982 C CA . ILE A 1 122 ? -0.441 -2.926 2.771 1.00 93.19 122 ILE A CA 1
ATOM 983 C C . ILE A 1 122 ? 0.268 -3.880 3.720 1.00 93.19 122 ILE A C 1
ATOM 985 O O . ILE A 1 122 ? 1.456 -4.148 3.542 1.00 93.19 122 ILE A O 1
ATOM 989 N N . ASN A 1 123 ? -0.459 -4.386 4.711 1.00 93.19 123 ASN A N 1
ATOM 990 C CA . ASN A 1 123 ? -0.003 -5.436 5.608 1.00 93.19 123 ASN A CA 1
ATOM 991 C C . ASN A 1 123 ? -0.875 -6.673 5.415 1.00 93.19 123 ASN A C 1
ATOM 993 O O . ASN A 1 123 ? -2.102 -6.568 5.394 1.00 93.19 123 ASN A O 1
ATOM 997 N N . ILE A 1 124 ? -0.230 -7.825 5.272 1.00 90.62 124 ILE A N 1
ATOM 998 C CA . ILE A 1 124 ? -0.896 -9.115 5.125 1.00 90.62 124 ILE A CA 1
ATOM 999 C C . ILE A 1 124 ? -0.289 -10.060 6.147 1.00 90.62 124 ILE A C 1
ATOM 1001 O O . ILE A 1 124 ? 0.921 -10.288 6.126 1.00 90.62 124 ILE A O 1
ATOM 1005 N N . ASP A 1 125 ? -1.111 -10.571 7.059 1.00 88.81 125 ASP A N 1
ATOM 1006 C CA . ASP A 1 125 ? -0.712 -11.542 8.082 1.00 88.81 125 ASP A CA 1
ATOM 1007 C C . ASP A 1 125 ? 0.539 -11.125 8.869 1.00 88.81 125 ASP A C 1
ATOM 1009 O O . ASP A 1 125 ? 1.380 -11.942 9.239 1.00 88.81 125 ASP A O 1
ATOM 1013 N N . GLY A 1 126 ? 0.694 -9.823 9.117 1.00 86.25 126 GLY A N 1
ATOM 1014 C CA . GLY A 1 126 ? 1.826 -9.290 9.877 1.00 86.25 126 GLY A CA 1
ATOM 1015 C C . GLY A 1 126 ? 2.980 -8.809 9.024 1.00 86.25 126 GLY A C 1
ATOM 1016 O O . GLY A 1 126 ? 3.818 -8.045 9.501 1.00 86.25 126 GLY A O 1
ATOM 1017 N N . THR A 1 127 ? 2.998 -9.186 7.752 1.00 87.75 127 THR A N 1
ATOM 1018 C CA . THR A 1 127 ? 4.057 -8.831 6.817 1.00 87.75 127 THR A CA 1
ATOM 1019 C C . THR A 1 127 ? 3.690 -7.560 6.064 1.00 87.75 127 THR A C 1
ATOM 1021 O O . THR A 1 127 ? 2.668 -7.490 5.382 1.00 87.75 127 THR A O 1
ATOM 1024 N N . ASP A 1 128 ? 4.550 -6.549 6.162 1.00 89.75 128 ASP A N 1
ATOM 1025 C CA . ASP A 1 128 ? 4.432 -5.322 5.380 1.00 89.75 128 ASP A CA 1
ATOM 1026 C C . ASP A 1 128 ? 4.781 -5.595 3.910 1.00 89.75 128 ASP A C 1
ATOM 1028 O O . ASP A 1 128 ? 5.944 -5.619 3.511 1.00 89.75 128 ASP A O 1
ATOM 1032 N N . VAL A 1 129 ? 3.744 -5.790 3.099 1.00 91.12 129 VAL A N 1
ATOM 1033 C CA . VAL A 1 129 ? 3.826 -5.989 1.647 1.00 91.12 129 VAL A CA 1
ATOM 1034 C C . VAL A 1 129 ? 4.119 -4.685 0.916 1.00 91.12 129 VAL A C 1
ATOM 1036 O O . VAL A 1 129 ? 4.757 -4.697 -0.131 1.00 91.12 129 VAL A O 1
ATOM 1039 N N . LEU A 1 130 ? 3.663 -3.557 1.458 1.00 91.31 130 LEU A N 1
ATOM 1040 C CA . LEU A 1 130 ? 4.044 -2.221 1.015 1.00 91.31 130 LEU A CA 1
ATOM 1041 C C . LEU A 1 130 ? 4.131 -1.315 2.240 1.00 91.31 130 LEU A C 1
ATOM 1043 O O . LEU A 1 130 ? 3.143 -1.130 2.952 1.00 91.31 130 LEU A O 1
ATOM 1047 N N . SER A 1 131 ? 5.300 -0.730 2.478 1.00 90.12 131 SER A N 1
ATOM 1048 C CA . SER A 1 131 ? 5.562 0.111 3.645 1.00 90.12 131 SER A CA 1
ATOM 1049 C C . SER A 1 131 ? 6.386 1.342 3.314 1.00 90.12 131 SER A C 1
ATOM 1051 O O . SER A 1 131 ? 7.095 1.411 2.306 1.00 90.12 131 SER A O 1
ATOM 1053 N N . TYR A 1 132 ? 6.274 2.315 4.217 1.00 85.94 132 TYR A N 1
ATOM 1054 C CA . TYR A 1 132 ? 7.010 3.562 4.173 1.00 85.94 132 TYR A CA 1
ATOM 1055 C C . TYR A 1 132 ? 7.613 3.808 5.544 1.00 85.94 132 TYR A C 1
ATOM 1057 O O . TYR A 1 132 ? 6.914 4.056 6.526 1.00 85.94 132 TYR A O 1
ATOM 1065 N N . LYS A 1 133 ? 8.937 3.756 5.620 1.00 81.50 133 LYS A N 1
ATOM 1066 C CA . LYS A 1 133 ? 9.661 4.033 6.852 1.00 81.50 133 LYS A CA 1
ATOM 1067 C C . LYS A 1 133 ? 10.255 5.426 6.778 1.00 81.50 133 LYS A C 1
ATOM 1069 O O . LYS A 1 133 ? 11.128 5.688 5.958 1.00 81.50 133 LYS A O 1
ATOM 1074 N N . LYS A 1 134 ? 9.798 6.321 7.651 1.00 83.06 134 LYS A N 1
ATOM 1075 C CA . LYS A 1 134 ? 10.439 7.623 7.834 1.00 83.06 134 LYS A CA 1
ATOM 1076 C C . LYS A 1 134 ? 11.748 7.430 8.597 1.00 83.06 134 LYS A C 1
ATOM 1078 O O . LYS A 1 134 ? 11.754 6.864 9.689 1.00 83.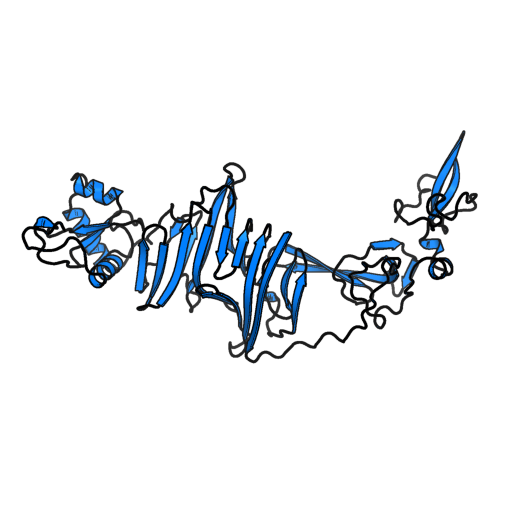06 134 LYS A O 1
ATOM 1083 N N . CYS A 1 135 ? 12.853 7.891 8.030 1.00 79.06 135 CYS A N 1
ATOM 1084 C CA . CYS A 1 135 ? 14.127 7.977 8.722 1.00 79.06 135 CYS A CA 1
ATOM 1085 C C . CYS A 1 135 ? 14.043 9.080 9.784 1.00 79.06 135 CYS A C 1
ATOM 1087 O O . CYS A 1 135 ? 13.732 10.227 9.465 1.00 79.06 135 CYS A O 1
ATOM 1089 N N . SER A 1 136 ? 14.317 8.745 11.046 1.00 76.25 136 SER A N 1
ATOM 1090 C CA . SER A 1 136 ? 14.262 9.699 12.160 1.00 76.25 136 SER A CA 1
ATOM 1091 C C . SER A 1 136 ? 15.333 10.787 12.072 1.00 76.25 136 SER A C 1
ATOM 1093 O O . SER A 1 136 ? 15.109 11.891 12.554 1.00 76.25 136 SER A O 1
ATOM 1095 N N . GLU A 1 137 ? 16.479 10.489 11.456 1.00 78.88 137 GLU A N 1
ATOM 1096 C CA . GLU A 1 137 ? 17.616 11.414 11.358 1.00 78.88 137 GLU A CA 1
ATOM 1097 C C . GLU A 1 137 ? 17.469 12.394 10.191 1.00 78.88 137 GLU A C 1
ATOM 1099 O O . GLU A 1 137 ? 17.660 13.596 10.351 1.00 78.88 137 GLU A O 1
ATOM 1104 N N . THR A 1 138 ? 17.114 11.887 9.008 1.00 78.50 138 THR A N 1
ATOM 1105 C CA . THR A 1 138 ? 17.055 12.686 7.773 1.00 78.50 138 THR A CA 1
ATOM 1106 C C . THR A 1 138 ? 15.648 13.183 7.450 1.00 78.50 138 THR A C 1
ATOM 1108 O O . THR A 1 138 ? 15.486 14.076 6.622 1.00 78.50 138 THR A O 1
ATOM 1111 N N . GLY A 1 139 ? 14.613 12.589 8.052 1.00 77.25 139 GLY A N 1
ATOM 1112 C CA . GLY A 1 139 ? 13.212 12.839 7.713 1.00 77.25 139 GLY A CA 1
ATOM 1113 C C . GLY A 1 139 ? 12.774 12.266 6.360 1.00 77.25 139 GLY A C 1
ATOM 1114 O O . GLY A 1 139 ? 11.608 12.424 6.001 1.00 77.25 139 GLY A O 1
ATOM 1115 N N . THR A 1 140 ? 13.671 11.605 5.618 1.00 79.25 140 THR A N 1
ATOM 1116 C CA . THR A 1 140 ? 13.377 10.997 4.311 1.00 79.25 140 THR A CA 1
ATOM 1117 C C . THR A 1 140 ? 12.592 9.705 4.475 1.00 79.25 140 THR A C 1
ATOM 1119 O O . THR A 1 140 ? 12.738 9.012 5.481 1.00 79.25 140 THR A O 1
ATOM 1122 N N . TYR A 1 141 ? 11.802 9.341 3.469 1.00 83.12 141 TYR A N 1
ATOM 1123 C CA . TYR A 1 141 ? 11.056 8.085 3.486 1.00 83.12 141 TYR A CA 1
ATOM 1124 C C . TYR A 1 141 ? 11.773 7.019 2.666 1.00 83.12 141 TYR A C 1
ATOM 1126 O O . TYR A 1 141 ? 12.294 7.279 1.579 1.00 83.12 141 TYR A O 1
ATOM 1134 N N . THR A 1 142 ? 11.755 5.813 3.212 1.00 85.31 142 THR A N 1
ATOM 1135 C CA . THR A 1 142 ? 12.207 4.591 2.570 1.00 85.31 142 THR A CA 1
ATOM 1136 C C . THR A 1 142 ? 10.986 3.757 2.217 1.00 85.31 142 THR A C 1
ATOM 1138 O O . THR A 1 142 ? 10.199 3.412 3.099 1.00 85.31 142 THR A O 1
ATOM 1141 N N . VAL A 1 143 ? 10.812 3.467 0.933 1.00 89.50 143 VAL A N 1
ATOM 1142 C CA . VAL A 1 143 ? 9.733 2.639 0.394 1.00 89.50 143 VAL A CA 1
ATOM 1143 C C . VAL A 1 143 ? 10.243 1.221 0.220 1.00 89.50 143 VAL A C 1
ATOM 1145 O O . VAL A 1 143 ? 11.285 1.022 -0.399 1.00 89.50 143 VAL A O 1
ATOM 1148 N N . SER A 1 144 ? 9.483 0.246 0.701 1.00 92.31 144 SER A N 1
ATOM 1149 C CA . SER A 1 144 ? 9.727 -1.165 0.412 1.00 92.31 144 SER A CA 1
ATOM 1150 C C . SER A 1 144 ? 8.415 -1.868 0.112 1.00 92.31 144 SER A C 1
ATOM 1152 O O . SER A 1 144 ? 7.381 -1.533 0.691 1.00 92.31 144 SER A O 1
ATOM 1154 N N . GLY A 1 145 ? 8.443 -2.841 -0.791 1.00 92.69 145 GLY A N 1
ATOM 1155 C CA . GLY A 1 145 ? 7.272 -3.661 -1.053 1.00 92.69 145 GLY A CA 1
ATOM 1156 C C . GLY A 1 145 ? 7.473 -4.743 -2.098 1.00 92.69 145 GLY A C 1
ATOM 1157 O O . GLY A 1 145 ? 8.437 -4.715 -2.857 1.00 92.69 145 GLY A O 1
ATOM 1158 N N . ILE A 1 146 ? 6.561 -5.707 -2.137 1.00 92.88 146 ILE A N 1
ATOM 1159 C CA . ILE A 1 146 ? 6.597 -6.834 -3.070 1.00 92.88 146 ILE A CA 1
ATOM 1160 C C . ILE A 1 146 ? 5.248 -6.903 -3.778 1.00 92.88 146 ILE A C 1
ATOM 1162 O O . ILE A 1 146 ? 4.200 -6.905 -3.139 1.00 92.88 146 ILE A O 1
ATOM 1166 N N . PHE A 1 147 ? 5.278 -6.944 -5.106 1.00 91.62 147 PHE A N 1
ATOM 1167 C CA . PHE A 1 147 ? 4.083 -6.941 -5.937 1.00 91.62 147 PHE A CA 1
ATOM 1168 C C . PHE A 1 147 ? 3.974 -8.264 -6.672 1.00 91.62 147 PHE A C 1
ATOM 1170 O O . PHE A 1 147 ? 4.949 -8.728 -7.262 1.00 91.62 147 PHE A O 1
ATOM 1177 N N . TYR A 1 148 ? 2.782 -8.849 -6.659 1.00 89.12 148 TYR A N 1
ATOM 1178 C CA . TYR A 1 148 ? 2.521 -10.175 -7.207 1.00 89.12 148 TYR A CA 1
ATOM 1179 C C . TYR A 1 148 ? 1.528 -10.092 -8.359 1.00 89.12 148 TYR A C 1
ATOM 1181 O O . TYR A 1 148 ? 0.682 -9.200 -8.406 1.00 89.12 148 TYR A O 1
ATOM 1189 N N . ASP A 1 149 ? 1.643 -11.019 -9.300 1.00 84.88 149 ASP A N 1
ATOM 1190 C CA . ASP A 1 149 ? 0.686 -11.165 -10.386 1.00 84.88 149 ASP A CA 1
ATOM 1191 C C . ASP A 1 149 ? -0.573 -11.944 -9.952 1.00 84.88 149 ASP A C 1
ATOM 1193 O O . ASP A 1 149 ? -0.719 -12.400 -8.817 1.00 84.88 149 ASP A O 1
ATOM 1197 N N . GLN A 1 150 ? -1.492 -12.138 -10.897 1.00 81.56 150 GLN A N 1
ATOM 1198 C CA . GLN A 1 150 ? -2.719 -12.929 -10.726 1.00 81.56 150 GLN A CA 1
ATOM 1199 C C . GLN A 1 150 ? -2.492 -14.413 -10.370 1.00 81.56 150 GLN A C 1
ATOM 1201 O O . GLN A 1 150 ? -3.440 -15.114 -10.029 1.00 81.56 150 GLN A O 1
ATOM 1206 N N . ARG A 1 151 ? -1.260 -14.925 -10.482 1.00 82.81 151 ARG A N 1
ATOM 1207 C CA . ARG A 1 151 ? -0.880 -16.297 -10.112 1.00 82.81 151 ARG A CA 1
ATOM 1208 C C . ARG A 1 151 ? -0.176 -16.352 -8.754 1.00 82.81 151 ARG A C 1
ATOM 1210 O O . ARG A 1 151 ? 0.262 -17.429 -8.362 1.00 82.81 151 ARG A O 1
ATOM 1217 N N . GLY A 1 152 ? -0.029 -15.220 -8.061 1.00 81.06 152 GLY A N 1
ATOM 1218 C CA . GLY A 1 152 ? 0.755 -15.127 -6.830 1.00 81.06 152 GLY A CA 1
ATOM 1219 C C . GLY A 1 152 ? 2.264 -15.243 -7.069 1.00 81.06 152 GLY A C 1
ATOM 1220 O O . GLY A 1 152 ? 3.004 -15.591 -6.154 1.00 81.06 152 GLY A O 1
ATOM 1221 N N . THR A 1 153 ? 2.740 -14.983 -8.291 1.00 86.06 153 THR A N 1
ATOM 1222 C CA . THR A 1 153 ? 4.174 -14.928 -8.611 1.00 86.06 153 THR A CA 1
ATOM 1223 C C . THR A 1 153 ? 4.678 -13.496 -8.462 1.00 86.06 153 THR A C 1
ATOM 1225 O O . THR A 1 153 ? 3.997 -12.564 -8.885 1.00 86.06 153 THR A O 1
ATOM 1228 N N . GLU A 1 154 ? 5.862 -13.303 -7.870 1.00 90.88 154 GLU A N 1
ATOM 1229 C CA . GLU A 1 154 ? 6.483 -11.976 -7.756 1.00 90.88 154 GLU A CA 1
ATOM 1230 C C . GLU A 1 154 ? 6.636 -11.347 -9.149 1.00 90.88 154 GLU A C 1
ATOM 1232 O O . GLU A 1 154 ? 7.332 -11.872 -10.019 1.00 90.88 154 GLU A O 1
ATOM 1237 N N . LEU A 1 155 ? 5.973 -10.211 -9.349 1.00 90.88 155 LEU A N 1
ATOM 1238 C CA . LEU A 1 155 ? 6.085 -9.392 -10.544 1.00 90.88 155 LEU A CA 1
ATOM 1239 C C . LEU A 1 155 ? 7.320 -8.495 -10.444 1.00 90.88 155 LEU A C 1
ATOM 1241 O O . LEU A 1 155 ? 8.127 -8.438 -11.366 1.00 90.88 155 LEU A O 1
ATOM 1245 N N . PHE A 1 156 ? 7.445 -7.762 -9.340 1.00 93.94 156 PHE A N 1
ATOM 1246 C CA . PHE A 1 156 ? 8.579 -6.890 -9.050 1.00 93.94 156 PHE A CA 1
ATOM 1247 C C . PHE A 1 156 ? 8.582 -6.528 -7.563 1.00 93.94 156 PHE A C 1
ATOM 1249 O O . PHE A 1 156 ? 7.595 -6.743 -6.854 1.00 93.94 156 PHE A O 1
ATOM 1256 N N . ARG A 1 157 ? 9.675 -5.934 -7.090 1.00 95.81 157 ARG A N 1
ATOM 1257 C CA . ARG A 1 157 ? 9.783 -5.471 -5.703 1.00 95.81 157 ARG A CA 1
ATOM 1258 C C . ARG A 1 157 ? 10.432 -4.099 -5.611 1.00 95.81 157 ARG A C 1
ATOM 1260 O O . ARG A 1 157 ? 11.064 -3.634 -6.556 1.00 95.81 157 ARG A O 1
ATOM 1267 N N . ILE A 1 158 ? 10.293 -3.480 -4.451 1.00 95.06 158 ILE A N 1
ATOM 1268 C CA . ILE A 1 158 ? 10.992 -2.276 -4.029 1.00 95.06 158 ILE A CA 1
ATOM 1269 C C . ILE A 1 158 ? 11.753 -2.639 -2.756 1.00 95.06 158 ILE A C 1
ATOM 1271 O O . ILE A 1 158 ? 11.151 -3.138 -1.804 1.00 95.06 158 ILE A O 1
ATOM 1275 N N . VAL A 1 159 ? 13.059 -2.407 -2.748 1.00 94.31 159 VAL A N 1
ATOM 1276 C CA . VAL A 1 159 ? 13.934 -2.598 -1.591 1.00 94.31 159 VAL A CA 1
ATOM 1277 C C . VAL A 1 159 ? 14.589 -1.262 -1.308 1.00 94.31 159 VAL A C 1
ATOM 1279 O O . VAL A 1 159 ? 15.403 -0.791 -2.092 1.00 94.31 159 VAL A O 1
ATOM 1282 N N . ASP A 1 160 ? 14.197 -0.626 -0.214 1.00 91.50 160 ASP A N 1
ATOM 1283 C CA . ASP A 1 160 ? 14.767 0.641 0.231 1.00 91.50 160 ASP A CA 1
ATOM 1284 C C . ASP A 1 160 ? 14.851 1.728 -0.863 1.00 91.50 160 ASP A C 1
ATOM 1286 O O . ASP A 1 160 ? 15.908 2.289 -1.137 1.00 91.50 160 ASP A O 1
ATOM 1290 N N . ASN A 1 161 ? 13.705 2.047 -1.476 1.00 91.38 161 ASN A N 1
ATOM 1291 C CA . ASN A 1 161 ? 13.522 2.943 -2.633 1.00 91.38 161 ASN A CA 1
ATOM 1292 C C . ASN A 1 161 ? 14.027 2.414 -3.985 1.00 91.38 161 ASN A C 1
ATOM 1294 O O . ASN A 1 161 ? 13.650 2.977 -5.017 1.00 91.38 161 ASN A O 1
ATOM 1298 N N . GLU A 1 162 ? 14.815 1.339 -4.014 1.00 94.75 162 GLU A N 1
ATOM 1299 C CA . GLU A 1 162 ? 15.243 0.700 -5.255 1.00 94.75 162 GLU A CA 1
ATOM 1300 C C . GLU A 1 162 ? 14.151 -0.223 -5.772 1.00 94.75 162 GLU A C 1
ATOM 1302 O O . GLU A 1 162 ? 13.879 -1.269 -5.183 1.00 94.75 162 GLU A O 1
ATOM 1307 N N . TRP A 1 163 ? 13.523 0.136 -6.892 1.00 95.19 163 TRP A N 1
ATOM 1308 C CA . TRP A 1 163 ? 12.642 -0.813 -7.559 1.00 95.19 163 TRP A CA 1
ATOM 1309 C C . TRP A 1 163 ? 13.449 -1.732 -8.463 1.00 95.19 163 TRP A C 1
ATOM 1311 O O . TRP A 1 163 ? 14.308 -1.285 -9.220 1.00 95.19 163 TRP A O 1
ATOM 1321 N N . ILE A 1 164 ? 13.150 -3.022 -8.369 1.00 96.81 164 ILE A N 1
ATOM 1322 C CA . ILE A 1 164 ? 13.818 -4.108 -9.075 1.00 96.81 164 ILE A CA 1
ATOM 1323 C C . ILE A 1 164 ? 12.769 -4.754 -9.973 1.00 96.81 164 ILE A C 1
ATOM 1325 O O . ILE A 1 164 ? 11.800 -5.336 -9.487 1.00 96.81 164 ILE A O 1
ATOM 1329 N N . GLY A 1 165 ? 12.937 -4.582 -11.280 1.00 94.00 165 GLY A N 1
ATOM 1330 C CA . GLY A 1 165 ? 11.935 -4.877 -12.291 1.00 94.00 165 GLY A CA 1
ATOM 1331 C C . GLY A 1 165 ? 11.866 -6.331 -12.756 1.00 94.00 165 GLY A C 1
ATOM 1332 O O . GLY A 1 165 ? 12.806 -7.102 -12.573 1.00 94.00 165 GLY A O 1
ATOM 1333 N N . PRO A 1 166 ? 10.777 -6.702 -13.447 1.00 93.38 166 PRO A N 1
ATOM 1334 C CA . PRO A 1 166 ? 10.638 -8.022 -14.044 1.00 93.38 166 PRO A CA 1
ATOM 1335 C C . PRO A 1 166 ? 11.557 -8.212 -15.255 1.00 93.38 166 PRO A C 1
ATOM 1337 O O . PRO A 1 166 ? 11.897 -7.266 -15.969 1.00 93.38 166 PRO A O 1
ATOM 1340 N N . LEU A 1 167 ? 11.867 -9.475 -15.552 1.00 90.19 167 LEU A N 1
ATOM 1341 C CA . LEU A 1 167 ? 12.562 -9.890 -16.779 1.00 90.19 167 LEU A CA 1
ATOM 1342 C C . LEU A 1 167 ? 11.631 -10.518 -17.824 1.00 90.19 167 LEU A C 1
ATOM 1344 O O . LEU A 1 167 ? 11.985 -10.558 -19.009 1.00 90.19 167 LEU A O 1
ATOM 1348 N N . ASP A 1 168 ? 10.467 -11.000 -17.386 1.00 87.50 168 ASP A N 1
ATOM 1349 C CA . ASP A 1 168 ? 9.517 -11.760 -18.198 1.00 87.50 168 ASP A CA 1
ATOM 1350 C C . ASP A 1 168 ? 8.103 -11.180 -18.084 1.00 87.50 168 ASP A C 1
ATOM 1352 O O . ASP A 1 168 ? 7.216 -11.700 -17.413 1.00 87.50 168 ASP A O 1
ATOM 1356 N N . VAL A 1 169 ? 7.919 -10.023 -18.716 1.00 92.62 169 VAL A N 1
ATOM 1357 C CA . VAL A 1 169 ? 6.625 -9.350 -18.858 1.00 92.62 169 VAL A CA 1
ATOM 1358 C C . VAL A 1 169 ? 6.466 -8.845 -20.285 1.00 92.62 169 VAL A C 1
ATOM 1360 O O . VAL A 1 169 ? 7.417 -8.807 -21.068 1.00 92.62 169 VAL A O 1
ATOM 1363 N N . TRP A 1 170 ? 5.257 -8.415 -20.642 1.00 94.31 170 TRP A N 1
ATOM 1364 C CA . TRP A 1 170 ? 5.008 -7.873 -21.972 1.00 94.31 170 TRP A CA 1
ATOM 1365 C C . TRP A 1 170 ? 5.763 -6.566 -22.214 1.00 94.31 170 TRP A C 1
ATOM 1367 O O . TRP A 1 170 ? 6.341 -6.386 -23.288 1.00 94.31 170 TRP A O 1
ATOM 1377 N N . ASP A 1 171 ? 5.750 -5.650 -21.245 1.00 96.12 171 ASP A N 1
ATOM 1378 C CA . ASP A 1 171 ? 6.459 -4.378 -21.363 1.00 96.12 171 ASP A CA 1
ATOM 1379 C C . ASP A 1 171 ? 6.702 -3.717 -20.002 1.00 96.12 171 ASP A C 1
ATOM 1381 O O . ASP A 1 171 ? 5.870 -3.828 -19.099 1.00 96.12 171 ASP A O 1
ATOM 1385 N N . VAL A 1 172 ? 7.792 -2.957 -19.904 1.00 96.31 172 VAL A N 1
ATOM 1386 C CA . VAL A 1 172 ? 8.103 -2.067 -18.777 1.00 96.31 172 VAL A CA 1
ATOM 1387 C C . VAL A 1 172 ? 8.500 -0.717 -19.347 1.00 96.31 172 VAL A C 1
ATOM 1389 O O . VAL A 1 172 ? 9.356 -0.636 -20.230 1.00 96.31 172 VAL A O 1
ATOM 1392 N N . GLU A 1 173 ? 7.879 0.349 -18.858 1.00 95.12 173 GLU A N 1
ATOM 1393 C CA . GLU A 1 173 ? 8.188 1.712 -19.273 1.00 95.12 173 GLU A CA 1
ATOM 1394 C C . GLU A 1 173 ? 8.323 2.622 -18.057 1.00 95.12 173 GLU A C 1
ATOM 1396 O O . GLU A 1 173 ? 7.400 2.733 -17.252 1.00 95.12 173 GLU A O 1
ATOM 1401 N N . GLN A 1 174 ? 9.448 3.331 -17.978 1.00 93.56 174 GLN A N 1
ATOM 1402 C CA . GLN A 1 174 ? 9.631 4.453 -17.067 1.00 93.56 174 GLN A CA 1
ATOM 1403 C C . GLN A 1 174 ? 9.798 5.728 -17.894 1.00 93.56 174 GLN A C 1
ATOM 1405 O O . GLN A 1 174 ? 10.821 5.941 -18.547 1.00 93.56 174 GLN A O 1
ATOM 1410 N N . VAL A 1 175 ? 8.761 6.565 -17.919 1.00 91.00 175 VAL A N 1
ATOM 1411 C CA . VAL A 1 175 ? 8.733 7.799 -18.714 1.00 91.00 175 VAL A CA 1
ATOM 1412 C C . VAL A 1 175 ? 8.455 8.978 -17.796 1.00 91.00 175 VAL A C 1
ATOM 1414 O O . VAL A 1 175 ? 7.335 9.175 -17.319 1.00 91.00 175 VAL A O 1
ATOM 1417 N N . GLY A 1 176 ? 9.492 9.782 -17.557 1.00 89.44 176 GLY A N 1
ATOM 1418 C CA . GLY A 1 176 ? 9.426 10.914 -16.640 1.00 89.44 176 GLY A CA 1
ATOM 1419 C C . GLY A 1 176 ? 9.044 10.449 -15.237 1.00 89.44 176 GLY A C 1
ATOM 1420 O O . GLY A 1 176 ? 9.805 9.746 -14.585 1.00 89.44 176 GLY A O 1
ATOM 1421 N N . ARG A 1 177 ? 7.845 10.833 -14.793 1.00 92.75 177 ARG A N 1
ATOM 1422 C CA . ARG A 1 177 ? 7.326 10.545 -13.448 1.00 92.75 177 ARG A CA 1
ATOM 1423 C C . ARG A 1 177 ? 6.418 9.315 -13.373 1.00 92.75 177 ARG A C 1
ATOM 1425 O O . ARG A 1 177 ? 5.795 9.091 -12.341 1.00 92.75 177 ARG A O 1
ATOM 1432 N N . ARG A 1 178 ? 6.285 8.559 -14.466 1.00 95.38 178 ARG A N 1
ATOM 1433 C CA . ARG A 1 178 ? 5.381 7.409 -14.568 1.00 95.38 178 ARG A CA 1
ATOM 1434 C C . ARG A 1 178 ? 6.167 6.122 -14.776 1.00 95.38 178 ARG A C 1
ATOM 1436 O O . ARG A 1 178 ? 6.967 6.050 -15.708 1.00 95.38 178 ARG A O 1
ATOM 1443 N N . LEU A 1 179 ? 5.878 5.124 -13.950 1.00 95.88 179 LEU A N 1
ATOM 1444 C CA . LEU A 1 179 ? 6.308 3.739 -14.109 1.00 95.88 179 LEU A CA 1
ATOM 1445 C C . LEU A 1 179 ? 5.087 2.899 -14.491 1.00 95.88 179 LEU A C 1
ATOM 1447 O O . LEU A 1 179 ? 4.054 2.972 -13.828 1.00 95.88 179 LEU A O 1
ATOM 1451 N N . THR A 1 180 ? 5.197 2.112 -15.558 1.00 95.75 180 THR A N 1
ATOM 1452 C CA . THR A 1 180 ? 4.120 1.246 -16.044 1.00 95.75 180 THR A CA 1
ATOM 1453 C C . THR A 1 180 ? 4.659 -0.139 -16.379 1.00 95.75 180 THR A C 1
ATOM 1455 O O . THR A 1 180 ? 5.601 -0.266 -17.161 1.00 95.75 180 THR A O 1
ATOM 1458 N N . ILE A 1 181 ? 4.012 -1.178 -15.849 1.00 95.00 181 ILE A N 1
ATOM 1459 C CA . ILE A 1 181 ? 4.305 -2.587 -16.140 1.00 95.00 181 ILE A CA 1
ATOM 1460 C C . ILE A 1 181 ? 3.072 -3.221 -16.782 1.00 95.00 181 ILE A C 1
ATOM 1462 O O . ILE A 1 181 ? 1.938 -3.018 -16.334 1.00 95.00 181 ILE A O 1
ATOM 1466 N N . ARG A 1 182 ? 3.282 -3.982 -17.860 1.00 93.81 182 ARG A N 1
ATOM 1467 C CA . ARG A 1 182 ? 2.210 -4.628 -18.627 1.00 93.81 182 ARG A CA 1
ATOM 1468 C C . ARG A 1 182 ? 2.458 -6.118 -18.784 1.00 93.81 182 ARG A C 1
ATOM 1470 O O . ARG A 1 182 ? 3.581 -6.518 -19.072 1.00 93.81 182 ARG A O 1
ATOM 1477 N N . ASN A 1 183 ? 1.396 -6.918 -18.697 1.00 91.44 183 ASN A N 1
ATOM 1478 C CA . ASN A 1 183 ? 1.435 -8.364 -18.959 1.00 91.44 183 ASN A CA 1
ATOM 1479 C C . ASN A 1 183 ? 0.963 -8.741 -20.375 1.00 91.44 183 ASN A C 1
ATOM 1481 O O . ASN A 1 183 ? 1.184 -9.856 -20.833 1.00 91.44 183 ASN A O 1
ATOM 1485 N N . SER A 1 184 ? 0.315 -7.816 -21.083 1.00 91.94 184 SER A N 1
ATOM 1486 C CA . SER A 1 184 ? -0.267 -8.046 -22.404 1.00 91.94 184 SER A CA 1
ATOM 1487 C C . SER A 1 184 ? -0.511 -6.712 -23.127 1.00 91.94 184 SER A C 1
ATOM 1489 O O . SER A 1 184 ? -0.377 -5.636 -22.524 1.00 91.94 184 SER A O 1
ATOM 1491 N N . PRO A 1 185 ? -0.870 -6.715 -24.427 1.00 91.94 185 PRO A N 1
ATOM 1492 C CA . PRO A 1 185 ? -1.310 -5.501 -25.105 1.00 91.94 185 PRO A CA 1
ATOM 1493 C C . PRO A 1 185 ? -2.478 -4.852 -24.348 1.00 91.94 185 PRO A C 1
ATOM 1495 O O . PRO A 1 185 ? -3.552 -5.429 -24.255 1.00 91.94 185 PRO A O 1
ATOM 1498 N N . ARG A 1 186 ? -2.271 -3.628 -23.841 1.00 87.50 186 ARG A N 1
ATOM 1499 C CA . ARG A 1 186 ? -3.222 -2.857 -23.007 1.00 87.50 186 ARG A CA 1
ATOM 1500 C C . ARG A 1 186 ? -3.461 -3.396 -21.584 1.00 87.50 186 ARG A C 1
ATOM 1502 O O . ARG A 1 186 ? -4.052 -2.666 -20.795 1.00 87.50 186 ARG A O 1
ATOM 1509 N N . GLY A 1 187 ? -2.963 -4.580 -21.225 1.00 90.25 187 GLY A N 1
ATOM 1510 C CA . GLY A 1 187 ? -3.044 -5.119 -19.863 1.00 90.25 187 GLY A CA 1
ATOM 1511 C C . GLY A 1 187 ? -1.998 -4.503 -18.940 1.00 90.25 187 GLY A C 1
ATOM 1512 O O . GLY A 1 187 ? -0.896 -5.034 -18.807 1.00 90.25 187 GLY A O 1
ATOM 1513 N N . VAL A 1 188 ? -2.323 -3.352 -18.346 1.00 91.69 188 VAL A N 1
ATOM 1514 C CA . VAL A 1 188 ? -1.512 -2.705 -17.303 1.00 91.69 188 VAL A CA 1
ATOM 1515 C C . VAL A 1 188 ? -1.784 -3.396 -15.973 1.00 91.69 188 VAL A C 1
ATOM 1517 O O . VAL A 1 188 ? -2.909 -3.348 -15.489 1.00 91.69 188 VAL A O 1
ATOM 1520 N N . VAL A 1 189 ? -0.751 -4.009 -15.400 1.00 91.38 189 VAL A N 1
ATOM 1521 C CA . VAL A 1 189 ? -0.826 -4.714 -14.106 1.00 91.38 189 VAL A CA 1
ATOM 1522 C C . VAL A 1 189 ? -0.330 -3.853 -12.950 1.00 91.38 189 VAL A C 1
ATOM 1524 O O . VAL A 1 189 ? -0.750 -4.038 -11.815 1.00 91.38 189 VAL A O 1
ATOM 1527 N N . PHE A 1 190 ? 0.531 -2.880 -13.246 1.00 93.69 190 PHE A N 1
ATOM 1528 C CA . PHE A 1 190 ? 1.002 -1.902 -12.279 1.00 93.69 190 PHE A CA 1
ATOM 1529 C C . PHE A 1 190 ? 1.236 -0.557 -12.963 1.00 93.69 190 PHE A C 1
ATOM 1531 O O . PHE A 1 190 ? 1.856 -0.485 -14.030 1.00 93.69 190 PHE A O 1
ATOM 1538 N N . GLU A 1 191 ? 0.762 0.513 -12.337 1.00 94.75 191 GLU A N 1
ATOM 1539 C CA . GLU A 1 191 ? 1.100 1.879 -12.712 1.00 94.75 191 GLU A CA 1
ATOM 1540 C C . GLU A 1 191 ? 1.279 2.737 -11.464 1.00 94.75 191 GLU A C 1
ATOM 1542 O O . GLU A 1 191 ? 0.391 2.807 -10.612 1.00 94.75 191 GLU A O 1
ATOM 1547 N N . ALA A 1 192 ? 2.416 3.428 -11.404 1.00 94.12 192 ALA A N 1
ATOM 1548 C CA . ALA A 1 192 ? 2.697 4.431 -10.394 1.00 94.12 192 ALA A CA 1
ATOM 1549 C C . ALA A 1 192 ? 3.072 5.768 -11.037 1.00 94.12 192 ALA A C 1
ATOM 1551 O O . ALA A 1 192 ? 3.782 5.827 -12.046 1.00 94.12 192 ALA A O 1
ATOM 1552 N N . ILE A 1 193 ? 2.608 6.855 -10.426 1.00 93.81 193 ILE A N 1
ATOM 1553 C CA . ILE A 1 193 ? 2.909 8.231 -10.806 1.00 93.81 193 ILE A CA 1
ATOM 1554 C C . ILE A 1 193 ? 3.459 8.957 -9.583 1.00 93.81 193 ILE A C 1
ATOM 1556 O O . ILE A 1 193 ? 2.805 9.028 -8.541 1.00 93.81 193 ILE A O 1
ATOM 1560 N N . LYS A 1 194 ? 4.655 9.521 -9.733 1.00 91.06 194 LYS A N 1
ATOM 1561 C CA . LYS A 1 194 ? 5.305 10.344 -8.717 1.00 91.06 194 LYS A CA 1
ATOM 1562 C C . LYS A 1 194 ? 4.990 11.819 -8.939 1.00 91.06 194 LYS A C 1
ATOM 1564 O O . LYS A 1 194 ? 5.103 12.341 -10.050 1.00 91.06 194 LYS A O 1
ATOM 1569 N N . ASP A 1 195 ? 4.655 12.530 -7.880 1.00 89.94 195 ASP A N 1
ATOM 1570 C CA . ASP A 1 195 ? 4.464 13.970 -7.905 1.00 89.94 195 ASP A CA 1
ATOM 1571 C C . ASP A 1 195 ? 5.199 14.639 -6.748 1.00 89.94 195 ASP A C 1
ATOM 1573 O O . ASP A 1 195 ? 4.674 14.806 -5.651 1.00 89.94 195 ASP A O 1
ATOM 1577 N N . ASN A 1 196 ? 6.458 14.995 -7.014 1.00 83.00 196 ASN A N 1
ATOM 1578 C CA . ASN A 1 196 ? 7.350 15.590 -6.022 1.00 83.00 196 ASN A CA 1
ATOM 1579 C C . ASN A 1 196 ? 6.865 16.958 -5.533 1.00 83.00 196 ASN A C 1
ATOM 1581 O O . ASN A 1 196 ? 7.138 17.303 -4.391 1.00 83.00 196 ASN A O 1
ATOM 1585 N N . GLU A 1 197 ? 6.161 17.726 -6.371 1.00 84.38 197 GLU A N 1
ATOM 1586 C CA . GLU A 1 197 ? 5.669 19.062 -6.002 1.00 84.38 197 GLU A CA 1
ATOM 1587 C C . GLU A 1 197 ? 4.623 18.986 -4.885 1.00 84.38 197 GLU A C 1
ATOM 1589 O O . GLU A 1 197 ? 4.616 19.818 -3.983 1.00 84.38 197 GLU A O 1
ATOM 1594 N N . ASN A 1 198 ? 3.787 17.947 -4.918 1.00 84.62 198 ASN A N 1
ATOM 1595 C CA . ASN A 1 198 ? 2.713 17.715 -3.953 1.00 84.62 198 ASN A CA 1
ATOM 1596 C C . ASN A 1 198 ? 3.030 16.590 -2.963 1.00 84.62 198 ASN A C 1
ATOM 1598 O O . ASN A 1 198 ? 2.130 16.114 -2.270 1.00 84.62 198 ASN A O 1
ATOM 1602 N N . SER A 1 199 ? 4.287 16.135 -2.908 1.00 85.94 199 SER A N 1
ATOM 1603 C CA . SER A 1 199 ? 4.702 15.045 -2.027 1.00 85.94 199 SER A CA 1
ATOM 1604 C C . SER A 1 199 ? 3.873 13.754 -2.182 1.00 85.94 199 SER A C 1
ATOM 1606 O O . SER A 1 199 ? 3.623 13.026 -1.219 1.00 85.94 199 SER A O 1
ATOM 1608 N N . LEU A 1 200 ? 3.436 13.466 -3.406 1.00 89.62 200 LEU A N 1
ATOM 1609 C CA . LEU A 1 200 ? 2.428 12.453 -3.689 1.00 89.62 200 LEU A CA 1
ATOM 1610 C C . LEU A 1 200 ? 3.018 11.288 -4.488 1.00 89.62 200 LEU A C 1
ATOM 1612 O O . LEU A 1 200 ? 3.628 11.470 -5.541 1.00 89.62 200 LEU A O 1
ATOM 1616 N N . LEU A 1 201 ? 2.768 10.070 -4.019 1.00 91.50 201 LEU A N 1
ATOM 1617 C CA . LEU A 1 201 ? 2.970 8.842 -4.777 1.00 91.50 201 LEU A CA 1
ATOM 1618 C C . LEU A 1 201 ? 1.609 8.204 -5.044 1.00 91.50 201 LEU A C 1
ATOM 1620 O O . LEU A 1 201 ? 0.923 7.778 -4.120 1.00 91.50 201 LEU A O 1
ATOM 1624 N N . SER A 1 202 ? 1.207 8.153 -6.310 1.00 92.94 202 SER A N 1
ATOM 1625 C CA . SER A 1 202 ? -0.070 7.566 -6.719 1.00 92.94 202 SER A CA 1
ATOM 1626 C C . SER A 1 202 ? 0.149 6.215 -7.377 1.00 92.94 202 SER A C 1
ATOM 1628 O O . SER A 1 202 ? 0.786 6.157 -8.424 1.00 92.94 202 SER A O 1
ATOM 1630 N N . ILE A 1 203 ? -0.422 5.154 -6.813 1.00 93.56 203 ILE A N 1
ATOM 1631 C CA . ILE A 1 203 ? -0.576 3.865 -7.489 1.00 93.56 203 ILE A CA 1
ATOM 1632 C C . ILE A 1 203 ? -1.967 3.868 -8.133 1.00 93.56 203 ILE A C 1
ATOM 1634 O O . ILE A 1 203 ? -2.995 3.808 -7.455 1.00 93.56 203 ILE A O 1
ATOM 1638 N N . THR A 1 204 ? -1.994 4.034 -9.455 1.00 92.62 204 THR A N 1
ATOM 1639 C CA . THR A 1 204 ? -3.213 4.252 -10.256 1.00 92.62 204 THR A CA 1
ATOM 1640 C C . THR A 1 204 ? -3.754 2.970 -10.877 1.00 92.62 204 THR A C 1
ATOM 1642 O O . THR A 1 204 ? -4.935 2.913 -11.228 1.00 92.62 204 THR A O 1
ATOM 1645 N N . LYS A 1 205 ? -2.902 1.948 -11.011 1.00 93.75 205 LYS A N 1
ATOM 1646 C CA . LYS A 1 205 ? -3.269 0.591 -11.420 1.00 93.75 205 LYS A CA 1
ATOM 1647 C C . LYS A 1 205 ? -2.507 -0.431 -10.591 1.00 93.75 205 LYS A C 1
ATOM 1649 O O . LYS A 1 205 ? -1.293 -0.311 -10.443 1.00 93.75 205 LYS A O 1
ATOM 1654 N N . LEU A 1 206 ? -3.227 -1.428 -10.096 1.00 92.88 206 LEU A N 1
ATOM 1655 C CA . LEU A 1 206 ? -2.699 -2.601 -9.410 1.00 92.88 206 LEU A CA 1
ATOM 1656 C C . LEU A 1 206 ? -3.760 -3.697 -9.492 1.00 92.88 206 LEU A C 1
ATOM 1658 O O . LEU A 1 206 ? -4.930 -3.422 -9.253 1.00 92.88 206 LEU A O 1
ATOM 1662 N N . ASP A 1 207 ? -3.358 -4.910 -9.826 1.00 90.81 207 ASP A N 1
ATOM 1663 C CA . ASP A 1 207 ? -4.201 -6.103 -9.756 1.00 90.81 207 ASP A CA 1
ATOM 1664 C C . ASP A 1 207 ? -3.321 -7.208 -9.182 1.00 90.81 207 ASP A C 1
ATOM 1666 O O . ASP A 1 207 ? -2.378 -7.660 -9.836 1.00 90.81 207 ASP A O 1
ATOM 1670 N N . MET A 1 208 ? -3.538 -7.522 -7.906 1.00 89.62 208 MET A N 1
ATOM 1671 C CA . MET A 1 208 ? -2.582 -8.279 -7.111 1.00 89.62 208 MET A CA 1
ATOM 1672 C C . MET A 1 208 ? -3.284 -9.287 -6.217 1.00 89.62 208 MET A C 1
ATOM 1674 O O . MET A 1 208 ? -4.122 -8.929 -5.385 1.00 89.62 208 MET A O 1
ATOM 1678 N N . HIS A 1 209 ? -2.895 -10.550 -6.370 1.00 88.69 209 HIS A N 1
ATOM 1679 C CA . HIS A 1 209 ? -3.458 -11.666 -5.627 1.00 88.69 209 HIS A CA 1
ATOM 1680 C C . HIS A 1 209 ? -2.495 -12.126 -4.531 1.00 88.69 209 HIS A C 1
ATOM 1682 O O . HIS A 1 209 ? -1.347 -12.476 -4.796 1.00 88.69 209 HIS A O 1
ATOM 1688 N N . PHE A 1 210 ? -3.008 -12.170 -3.305 1.00 87.12 210 PHE A N 1
ATOM 1689 C CA . PHE A 1 210 ? -2.358 -12.715 -2.119 1.00 87.12 210 PHE A CA 1
ATOM 1690 C C . PHE A 1 210 ? -3.359 -13.594 -1.399 1.00 87.12 210 PHE A C 1
ATOM 1692 O O . PHE A 1 210 ? -4.006 -13.140 -0.460 1.00 87.12 210 PHE A O 1
ATOM 1699 N N . LEU A 1 211 ? -3.548 -14.819 -1.888 1.00 87.06 211 LEU A N 1
ATOM 1700 C CA . LEU A 1 211 ? -4.626 -15.680 -1.409 1.00 87.06 211 LEU A CA 1
ATOM 1701 C C . LEU A 1 211 ? -4.632 -15.768 0.131 1.00 87.06 211 LEU A C 1
ATOM 1703 O O . LEU A 1 211 ? -3.578 -16.006 0.718 1.00 87.06 211 LEU A O 1
ATOM 1707 N N . PRO A 1 212 ? -5.799 -15.570 0.774 1.00 90.69 212 PRO A N 1
ATOM 1708 C CA . PRO A 1 212 ? -7.139 -15.476 0.176 1.00 90.69 212 PRO A CA 1
ATOM 1709 C C . PRO A 1 212 ? -7.544 -14.077 -0.331 1.00 90.69 212 PRO A C 1
ATOM 1711 O O . PRO A 1 212 ? -8.666 -13.900 -0.795 1.00 90.69 212 PRO A O 1
ATOM 1714 N N . PHE A 1 213 ? -6.676 -13.075 -0.249 1.00 93.38 213 PHE A N 1
ATOM 1715 C CA . PHE A 1 213 ? -6.964 -11.686 -0.590 1.00 93.38 213 PHE A CA 1
ATOM 1716 C C . PHE A 1 213 ? -6.679 -11.306 -2.045 1.00 93.38 213 PHE A C 1
ATOM 1718 O O . PHE A 1 213 ? -5.840 -11.887 -2.738 1.00 93.38 213 PHE A O 1
ATOM 1725 N N . HIS A 1 214 ? -7.362 -10.254 -2.484 1.00 93.56 214 HIS A N 1
ATOM 1726 C CA . HIS A 1 214 ? -7.208 -9.643 -3.795 1.00 93.56 214 HIS A CA 1
ATOM 1727 C C . HIS A 1 214 ? -7.271 -8.120 -3.669 1.00 93.56 214 HIS A C 1
ATOM 1729 O O . HIS A 1 214 ? -8.254 -7.582 -3.170 1.00 93.56 214 HIS A O 1
ATOM 1735 N N . VAL A 1 215 ? -6.238 -7.409 -4.115 1.00 94.38 215 VAL A N 1
ATOM 1736 C CA . VAL A 1 215 ? -6.200 -5.940 -4.082 1.00 94.38 215 VAL A CA 1
ATOM 1737 C C . VAL A 1 215 ? -6.241 -5.408 -5.508 1.00 94.38 215 VAL A C 1
ATOM 1739 O O . VAL A 1 215 ? -5.339 -5.679 -6.301 1.00 94.38 215 VAL A O 1
ATOM 1742 N N . VAL A 1 216 ? -7.273 -4.618 -5.813 1.00 94.31 216 VAL A N 1
ATOM 1743 C CA . VAL A 1 216 ? -7.494 -4.024 -7.136 1.00 94.31 216 VAL A CA 1
ATOM 1744 C C . VAL A 1 216 ? -7.548 -2.510 -7.033 1.00 94.31 216 VAL A C 1
ATOM 1746 O O . VAL A 1 216 ? -8.384 -1.938 -6.329 1.00 94.31 216 VAL A O 1
ATOM 1749 N N . LEU A 1 217 ? -6.685 -1.853 -7.800 1.00 94.38 217 LEU A N 1
ATOM 1750 C CA . LEU A 1 217 ? -6.693 -0.416 -8.022 1.00 94.38 217 LEU A CA 1
ATOM 1751 C C . LEU A 1 217 ? -7.040 -0.133 -9.480 1.00 94.38 217 LEU A C 1
ATOM 1753 O O . LEU A 1 217 ? -6.335 -0.530 -10.412 1.00 94.38 217 LEU A O 1
ATOM 1757 N N . GLU A 1 218 ? -8.113 0.622 -9.670 1.00 89.81 218 GLU A N 1
ATOM 1758 C CA . GLU A 1 218 ? -8.485 1.205 -10.952 1.00 89.81 218 GLU A CA 1
ATOM 1759 C C . GLU A 1 218 ? -8.468 2.738 -10.851 1.00 89.81 218 GLU A C 1
ATOM 1761 O O . GLU A 1 218 ? -8.436 3.280 -9.743 1.00 89.81 218 GLU A O 1
ATOM 1766 N N . PRO A 1 219 ? -8.501 3.477 -11.979 1.00 84.06 219 PRO A N 1
ATOM 1767 C CA . PRO A 1 219 ? -8.589 4.926 -11.953 1.00 84.06 219 PRO A CA 1
ATOM 1768 C C . PRO A 1 219 ? -9.782 5.369 -11.100 1.00 84.06 219 PRO A C 1
ATOM 1770 O O . PRO A 1 219 ? -10.934 5.180 -11.481 1.00 84.06 219 PRO A O 1
ATOM 1773 N N . GLY A 1 220 ? -9.481 5.928 -9.926 1.00 85.56 220 GLY A N 1
ATOM 1774 C CA . GLY A 1 220 ? -10.478 6.387 -8.961 1.00 85.56 220 GLY A CA 1
ATOM 1775 C C . GLY A 1 220 ? -11.194 5.290 -8.167 1.00 85.56 220 GLY A C 1
ATOM 1776 O O . GLY A 1 220 ? -12.264 5.575 -7.641 1.00 85.56 220 GLY A O 1
ATOM 1777 N N . ARG A 1 221 ? -10.661 4.063 -8.075 1.00 93.19 221 ARG A N 1
ATOM 1778 C CA . ARG A 1 221 ? -11.254 2.990 -7.254 1.00 93.19 221 ARG A CA 1
ATOM 1779 C C . ARG A 1 221 ? -10.186 2.192 -6.516 1.00 93.19 221 ARG A C 1
ATOM 1781 O O . ARG A 1 221 ? -9.177 1.816 -7.109 1.00 93.19 221 ARG A O 1
ATOM 1788 N N . LEU A 1 222 ? -10.450 1.903 -5.249 1.00 95.50 222 LEU A N 1
ATOM 1789 C CA . LEU A 1 222 ? -9.733 0.925 -4.436 1.00 95.50 222 LEU A CA 1
ATOM 1790 C C . LEU A 1 222 ? -10.730 -0.157 -4.021 1.00 95.50 222 LEU A C 1
ATOM 1792 O O . LEU A 1 222 ? -11.701 0.147 -3.327 1.00 95.50 222 LEU A O 1
ATOM 1796 N N . LEU A 1 223 ? -10.489 -1.394 -4.454 1.00 95.94 223 LEU A N 1
ATOM 1797 C CA . LEU A 1 223 ? -11.238 -2.571 -4.033 1.00 95.94 223 LEU A CA 1
ATOM 1798 C C . LEU A 1 223 ? -10.307 -3.561 -3.345 1.00 95.94 223 LEU A C 1
ATOM 1800 O O . LEU A 1 223 ? -9.224 -3.867 -3.845 1.00 95.94 223 LEU A O 1
ATOM 1804 N N . VAL A 1 224 ? -10.768 -4.097 -2.224 1.00 96.31 224 VAL A N 1
ATOM 1805 C CA . VAL A 1 224 ? -10.086 -5.161 -1.496 1.00 96.31 224 VAL A CA 1
ATOM 1806 C C . VAL A 1 224 ? -11.047 -6.323 -1.350 1.00 96.31 224 VAL A C 1
ATOM 1808 O O . VAL A 1 224 ? -12.134 -6.165 -0.805 1.00 96.31 224 VAL A O 1
ATOM 1811 N N . GLY A 1 225 ? -10.666 -7.471 -1.885 1.00 95.00 225 GLY A N 1
ATOM 1812 C CA . GLY A 1 225 ? -11.435 -8.699 -1.867 1.00 95.00 225 GLY A CA 1
ATOM 1813 C C . GLY A 1 225 ? -10.825 -9.749 -0.952 1.00 95.00 225 GLY A C 1
ATOM 1814 O O . GLY A 1 225 ? -9.610 -9.787 -0.764 1.00 95.00 225 GLY A O 1
ATOM 1815 N N . GLN A 1 226 ? -11.670 -10.633 -0.438 1.00 94.31 226 GLN A N 1
ATOM 1816 C CA . GLN A 1 226 ? -11.269 -11.893 0.175 1.00 94.31 226 GLN A CA 1
ATOM 1817 C C . GLN A 1 226 ? -12.129 -13.017 -0.399 1.00 94.31 226 GLN A C 1
ATOM 1819 O O . GLN A 1 226 ? -13.356 -12.901 -0.465 1.00 94.31 226 GLN A O 1
ATOM 1824 N N . TYR A 1 227 ? -11.476 -14.094 -0.817 1.00 91.75 227 TYR A N 1
ATOM 1825 C CA . TYR A 1 227 ? -12.108 -15.316 -1.292 1.00 91.75 227 TYR A CA 1
ATOM 1826 C C . TYR A 1 227 ? -12.353 -16.288 -0.133 1.00 91.75 227 TYR A C 1
ATOM 1828 O O . TYR A 1 227 ? -11.519 -16.414 0.764 1.00 91.75 227 TYR A O 1
ATOM 1836 N N . GLY A 1 228 ? -13.488 -16.986 -0.171 1.00 88.00 228 GLY A N 1
ATOM 1837 C CA . GLY A 1 228 ? -13.741 -18.149 0.681 1.00 88.00 228 GLY A CA 1
ATOM 1838 C C . GLY A 1 228 ? -13.005 -19.401 0.189 1.00 88.00 228 GLY A C 1
ATOM 1839 O O . GLY A 1 228 ? -12.387 -19.404 -0.885 1.00 88.00 228 GLY A O 1
ATOM 1840 N N . GLU A 1 229 ? -13.092 -20.487 0.959 1.00 80.69 229 GLU A N 1
ATOM 1841 C CA . GLU A 1 229 ? -12.569 -21.797 0.556 1.00 80.69 229 GLU A CA 1
ATOM 1842 C C . GLU A 1 229 ? -13.126 -22.219 -0.819 1.00 80.69 229 GLU A C 1
ATOM 1844 O O . GLU A 1 229 ? -14.326 -22.160 -1.078 1.00 80.69 229 GLU A O 1
ATOM 1849 N N . GLY A 1 230 ? -12.238 -22.616 -1.738 1.00 75.50 230 GLY A N 1
ATOM 1850 C CA . GLY A 1 230 ? -12.615 -23.048 -3.092 1.00 75.50 230 GLY A CA 1
ATOM 1851 C C . GLY A 1 230 ? -12.914 -21.927 -4.100 1.00 75.50 230 GLY A C 1
ATOM 1852 O O . GLY A 1 230 ? -13.259 -22.232 -5.240 1.00 75.50 230 GLY A O 1
ATOM 1853 N N . SER A 1 231 ? -12.759 -20.650 -3.725 1.00 71.56 231 SER A N 1
ATOM 1854 C CA . SER A 1 231 ? -12.872 -19.473 -4.613 1.00 71.56 231 SER A CA 1
ATOM 1855 C C . SER A 1 231 ? -14.238 -19.242 -5.285 1.00 71.56 231 SER A C 1
ATOM 1857 O O . SER A 1 231 ? -14.356 -18.346 -6.119 1.00 71.56 231 SER A O 1
ATOM 1859 N N . SER A 1 232 ? -15.282 -19.997 -4.928 1.00 83.31 232 SER A N 1
ATOM 1860 C CA . SER A 1 232 ? -16.659 -19.759 -5.394 1.00 83.31 232 SER A CA 1
ATOM 1861 C C . SER A 1 232 ? -17.361 -18.623 -4.648 1.00 83.31 232 SER A C 1
ATOM 1863 O O . SER A 1 232 ? -18.348 -18.078 -5.136 1.00 83.31 232 SER A O 1
ATOM 1865 N N . GLU A 1 233 ? -16.853 -18.283 -3.467 1.00 90.69 233 GLU A N 1
ATOM 1866 C CA . GLU A 1 233 ? -17.376 -17.249 -2.585 1.00 90.69 233 GLU A CA 1
ATOM 1867 C C . GLU A 1 233 ? -16.382 -16.089 -2.487 1.00 90.69 233 GLU A C 1
ATOM 1869 O O . GLU A 1 233 ? -15.168 -16.305 -2.423 1.00 90.69 233 GLU A O 1
ATOM 1874 N N . SER A 1 234 ? -16.873 -14.849 -2.458 1.00 93.06 234 SER A N 1
ATOM 1875 C CA . SER A 1 234 ? -16.012 -13.680 -2.248 1.00 93.06 234 SER A CA 1
ATOM 1876 C C . SER A 1 234 ? -16.758 -12.496 -1.650 1.00 93.06 234 SER A C 1
ATOM 1878 O O . SER A 1 234 ? -17.920 -12.260 -1.987 1.00 93.06 234 SER A O 1
ATOM 1880 N N . VAL A 1 235 ? -16.052 -11.685 -0.867 1.00 94.94 235 VAL A N 1
ATOM 1881 C CA . VAL A 1 235 ? -16.506 -10.349 -0.463 1.00 94.94 235 VAL A CA 1
ATOM 1882 C C . VAL A 1 235 ? -15.511 -9.318 -0.951 1.00 94.94 235 VAL A C 1
ATOM 1884 O O . VAL A 1 235 ? -14.312 -9.505 -0.776 1.00 94.94 235 VAL A O 1
ATOM 1887 N N . TYR A 1 236 ? -16.012 -8.226 -1.524 1.00 96.00 236 TYR A N 1
ATOM 1888 C CA . TYR A 1 236 ? -15.223 -7.061 -1.908 1.00 96.00 236 TYR A CA 1
ATOM 1889 C C . TYR A 1 236 ? -15.665 -5.824 -1.141 1.00 96.00 236 TYR A C 1
ATOM 1891 O O . TYR A 1 236 ? -16.848 -5.487 -1.112 1.00 96.00 236 TYR A O 1
ATOM 1899 N N . PHE A 1 237 ? -14.686 -5.123 -0.586 1.00 95.75 237 PHE A N 1
ATOM 1900 C CA . PHE A 1 237 ? -14.809 -3.835 0.068 1.00 95.75 237 PHE A CA 1
ATOM 1901 C C . PHE A 1 237 ? -14.230 -2.753 -0.855 1.00 95.75 237 PHE A C 1
ATOM 1903 O O . PHE A 1 237 ? -13.016 -2.663 -1.039 1.00 95.75 237 PHE A O 1
ATOM 1910 N N . GLU A 1 238 ? -15.094 -1.941 -1.465 1.00 96.44 238 GLU A N 1
ATOM 1911 C CA . GLU A 1 238 ? -14.692 -0.736 -2.198 1.00 96.44 238 GLU A CA 1
ATOM 1912 C C . GLU A 1 238 ? -14.793 0.480 -1.276 1.00 96.44 238 GLU A C 1
ATOM 1914 O O . GLU A 1 238 ? -15.835 0.717 -0.655 1.00 96.44 238 GLU A O 1
ATOM 1919 N N . ILE A 1 239 ? -13.720 1.267 -1.218 1.00 94.19 239 ILE A N 1
ATOM 1920 C CA . ILE A 1 239 ? -13.623 2.419 -0.325 1.00 94.19 239 ILE A CA 1
ATOM 1921 C C . ILE A 1 239 ? -13.072 3.655 -1.041 1.00 94.19 239 ILE A C 1
ATOM 1923 O O . ILE A 1 239 ? -12.179 3.591 -1.888 1.00 94.19 239 ILE A O 1
ATOM 1927 N N . ASP A 1 240 ? -13.643 4.805 -0.699 1.00 95.19 240 ASP A N 1
ATOM 1928 C CA . ASP A 1 240 ? -13.155 6.125 -1.076 1.00 95.19 240 ASP A CA 1
ATOM 1929 C C . ASP A 1 240 ? -13.095 7.005 0.172 1.00 95.19 240 ASP A C 1
ATOM 1931 O O . ASP A 1 240 ? -14.083 7.170 0.894 1.00 95.19 240 ASP A O 1
ATOM 1935 N N . GLY A 1 241 ? -11.929 7.586 0.428 1.00 94.31 241 GLY A N 1
ATOM 1936 C CA . GLY A 1 241 ? -11.714 8.421 1.594 1.00 94.31 241 GLY A CA 1
ATOM 1937 C C . GLY A 1 241 ? -10.300 8.965 1.699 1.00 94.31 241 GLY A C 1
ATOM 1938 O O . GLY A 1 241 ? -9.428 8.690 0.874 1.00 94.31 241 GLY A O 1
ATOM 1939 N N . SER A 1 242 ? -10.079 9.777 2.720 1.00 95.19 242 SER A N 1
ATOM 1940 C CA . SER A 1 242 ? -8.756 10.235 3.127 1.00 95.19 242 SER A CA 1
ATOM 1941 C C . SER A 1 242 ? -8.513 9.884 4.586 1.00 95.19 242 SER A C 1
ATOM 1943 O O . SER A 1 242 ? -9.374 10.119 5.436 1.00 95.19 242 SER A O 1
ATOM 1945 N N . PHE A 1 243 ? -7.326 9.364 4.861 1.00 94.69 243 PHE A N 1
ATOM 1946 C CA . PHE A 1 243 ? -6.917 8.860 6.160 1.00 94.69 243 PHE A CA 1
ATOM 1947 C C . PHE A 1 243 ? -5.593 9.511 6.550 1.00 94.69 243 PHE A C 1
ATOM 1949 O O . PHE A 1 243 ? -4.701 9.650 5.708 1.00 94.69 243 PHE A O 1
ATOM 1956 N N . SER A 1 244 ? -5.436 9.858 7.826 1.00 93.38 244 SER A N 1
ATOM 1957 C CA . SER A 1 244 ? -4.200 10.468 8.327 1.00 93.38 244 SER A CA 1
ATOM 1958 C C . SER A 1 244 ? -3.756 9.876 9.658 1.00 93.38 244 SER A C 1
ATOM 1960 O O . SER A 1 244 ? -4.595 9.578 10.512 1.00 93.38 244 SER A O 1
ATOM 1962 N N . HIS A 1 245 ? -2.435 9.810 9.846 1.00 89.69 245 HIS A N 1
ATOM 1963 C CA . HIS A 1 245 ? -1.772 9.405 11.089 1.00 89.69 245 HIS A CA 1
ATOM 1964 C C . HIS A 1 245 ? -2.229 8.023 11.555 1.00 89.69 245 HIS A C 1
ATOM 1966 O O . HIS A 1 245 ? -2.816 7.891 12.627 1.00 89.69 245 HIS A O 1
ATOM 1972 N N . GLY A 1 246 ? -2.034 7.017 10.704 1.00 88.00 246 GLY A N 1
ATOM 1973 C CA . GLY A 1 246 ? -2.455 5.648 10.976 1.00 88.00 246 GLY A CA 1
ATOM 1974 C C . GLY A 1 246 ? -1.303 4.659 11.051 1.00 88.00 246 GLY A C 1
ATOM 1975 O O . GLY A 1 246 ? -0.168 4.934 10.663 1.00 88.00 246 GLY A O 1
ATOM 1976 N N . SER A 1 247 ? -1.611 3.472 11.560 1.00 88.75 247 SER A N 1
ATOM 1977 C CA . SER A 1 247 ? -0.644 2.378 11.627 1.00 88.75 247 SER A CA 1
ATOM 1978 C C . SER A 1 247 ? -0.607 1.592 10.320 1.00 88.75 247 SER A C 1
ATOM 1980 O O . SER A 1 247 ? 0.484 1.304 9.827 1.00 88.75 247 SER A O 1
ATOM 1982 N N . CYS A 1 248 ? -1.770 1.285 9.735 1.00 92.00 248 CYS A N 1
ATOM 1983 C CA . CYS A 1 248 ? -1.853 0.496 8.508 1.00 92.00 248 CYS A CA 1
ATOM 1984 C C . CYS A 1 248 ? -3.019 0.926 7.602 1.00 92.00 248 CYS A C 1
ATOM 1986 O O . CYS A 1 248 ? -4.160 1.012 8.059 1.00 92.00 248 CYS A O 1
ATOM 1988 N N . SER A 1 249 ? -2.738 1.210 6.326 1.00 93.44 249 SER A N 1
ATOM 1989 C CA . SER A 1 249 ? -3.761 1.655 5.370 1.00 93.44 249 SER A CA 1
ATOM 1990 C C . SER A 1 249 ? -4.691 0.519 4.965 1.00 93.44 249 SER A C 1
ATOM 1992 O O . SER A 1 249 ? -5.901 0.686 5.059 1.00 93.44 249 SER A O 1
ATOM 1994 N N . LEU A 1 250 ? -4.143 -0.620 4.541 1.00 94.69 250 LEU A N 1
ATOM 1995 C CA . LEU A 1 250 ? -4.867 -1.856 4.257 1.00 94.69 250 LEU A CA 1
ATOM 1996 C C . LEU A 1 250 ? -4.280 -2.964 5.119 1.00 94.69 250 LEU A C 1
ATOM 1998 O O . LEU A 1 250 ? -3.129 -3.348 4.917 1.00 94.69 250 LEU A O 1
ATOM 2002 N N . TYR A 1 251 ? -5.067 -3.464 6.062 1.00 93.31 251 TYR A N 1
ATOM 2003 C CA . TYR A 1 251 ? -4.664 -4.555 6.935 1.00 93.31 251 TYR A CA 1
ATOM 2004 C C . TYR A 1 251 ? -5.502 -5.793 6.631 1.00 93.31 251 TYR A C 1
ATOM 2006 O O . TYR A 1 251 ? -6.729 -5.752 6.736 1.00 93.31 251 TYR A O 1
ATOM 2014 N N . LEU A 1 252 ? -4.828 -6.864 6.216 1.00 93.50 252 LEU A N 1
ATOM 2015 C CA . LEU A 1 252 ? -5.432 -8.098 5.732 1.00 93.50 252 LEU A CA 1
ATOM 2016 C C . LEU A 1 252 ? -4.995 -9.265 6.625 1.00 93.50 252 LEU A C 1
ATOM 2018 O O . LEU A 1 252 ? -3.804 -9.544 6.734 1.00 93.50 252 LEU A O 1
ATOM 2022 N N . ASP A 1 253 ? -5.951 -9.921 7.277 1.00 91.12 253 ASP A N 1
ATOM 2023 C CA . ASP A 1 253 ? -5.714 -10.989 8.258 1.00 91.12 253 ASP A CA 1
ATOM 2024 C C . ASP A 1 253 ? -6.450 -12.272 7.857 1.00 91.12 253 ASP A C 1
ATOM 2026 O O . ASP A 1 253 ? -7.672 -12.397 7.995 1.00 91.12 253 ASP A O 1
ATOM 2030 N N . SER A 1 254 ? -5.699 -13.229 7.319 1.00 88.38 254 SER A N 1
ATOM 2031 C CA . SER A 1 254 ? -6.207 -14.512 6.840 1.00 88.38 254 SER A CA 1
ATOM 2032 C C . SER A 1 254 ? -6.639 -15.438 7.980 1.00 88.38 254 SER A C 1
ATOM 2034 O O . SER A 1 254 ? -7.454 -16.335 7.753 1.00 88.38 254 SER A O 1
ATOM 2036 N N . SER A 1 255 ? -6.187 -15.199 9.220 1.00 80.88 255 SER A N 1
ATOM 2037 C CA . SER A 1 255 ? -6.545 -16.031 10.379 1.00 80.88 255 SER A CA 1
ATOM 2038 C C . SER A 1 255 ? -8.015 -15.891 10.786 1.00 80.88 255 SER A C 1
ATOM 2040 O O . SER A 1 255 ? -8.598 -16.797 11.385 1.00 80.88 255 SER A O 1
ATOM 2042 N N . ARG A 1 256 ? -8.643 -14.762 10.437 1.00 67.56 256 ARG A N 1
ATOM 2043 C CA . ARG A 1 256 ? -9.980 -14.379 10.906 1.00 67.56 256 ARG A CA 1
ATOM 2044 C C . ARG A 1 256 ? -11.131 -15.123 10.233 1.00 67.56 256 ARG A C 1
ATOM 2046 O O . ARG A 1 256 ? -12.248 -15.028 10.741 1.00 67.56 256 ARG A O 1
ATOM 2053 N N . SER A 1 257 ? -10.941 -15.830 9.113 1.00 61.34 257 SER A N 1
ATOM 2054 C CA . SER A 1 257 ? -12.066 -16.477 8.407 1.00 61.34 257 SER A CA 1
ATOM 2055 C C . SER A 1 257 ? -11.645 -17.563 7.404 1.00 61.34 257 SER A C 1
ATOM 2057 O O . SER A 1 257 ? -11.544 -17.269 6.213 1.00 61.34 257 SER A O 1
ATOM 2059 N N . PRO A 1 258 ? -11.496 -18.835 7.826 1.00 63.75 258 PRO A N 1
ATOM 2060 C CA . PRO A 1 258 ? -11.521 -19.959 6.883 1.00 63.75 258 PRO A CA 1
ATOM 2061 C C . PRO A 1 258 ? -12.896 -20.087 6.194 1.00 63.75 258 PRO A C 1
ATOM 2063 O O . PRO A 1 258 ? -12.981 -20.404 5.014 1.00 63.75 258 PRO A O 1
ATOM 2066 N N . GLN A 1 259 ? -13.984 -19.741 6.897 1.00 75.44 259 GLN A N 1
ATOM 2067 C CA . GLN A 1 259 ? -15.330 -19.612 6.326 1.00 75.44 259 GLN A CA 1
ATOM 2068 C C . GLN A 1 259 ? -15.736 -18.140 6.286 1.00 75.44 259 GLN A C 1
ATOM 2070 O O . GLN A 1 259 ? -15.896 -17.514 7.335 1.00 75.44 259 GLN A O 1
ATOM 2075 N N . LEU A 1 260 ? -15.907 -17.594 5.084 1.00 85.75 260 LEU A N 1
ATOM 2076 C CA . LEU A 1 260 ? -16.224 -16.185 4.882 1.00 85.75 260 LEU A CA 1
ATOM 2077 C C . LEU A 1 260 ? -17.690 -15.911 5.260 1.00 85.75 260 LEU A C 1
ATOM 2079 O O . LEU A 1 260 ? -18.604 -16.310 4.539 1.00 85.75 260 LEU A O 1
ATOM 2083 N N . LYS A 1 261 ? -17.925 -15.238 6.393 1.00 88.56 261 LYS A N 1
ATOM 2084 C CA . LYS A 1 261 ? -19.277 -14.953 6.911 1.00 88.56 261 LYS A CA 1
ATOM 2085 C C . LYS A 1 261 ? -19.478 -13.458 7.158 1.00 88.56 261 LYS A C 1
ATOM 2087 O O . LYS A 1 261 ? -19.604 -13.047 8.314 1.00 88.56 261 LYS A O 1
ATOM 2092 N N . PRO A 1 262 ? -19.493 -12.628 6.098 1.00 88.94 262 PRO A N 1
ATOM 2093 C CA . PRO A 1 262 ? -19.655 -11.186 6.244 1.00 88.94 262 PRO A CA 1
ATOM 2094 C C . PRO A 1 262 ? -20.960 -10.860 6.981 1.00 88.94 262 PRO A C 1
ATOM 2096 O O . PRO A 1 262 ? -22.000 -11.457 6.704 1.00 88.94 262 PRO A O 1
ATOM 2099 N N . SER A 1 263 ? -20.926 -9.900 7.902 1.00 87.06 263 SER A N 1
ATOM 2100 C CA . SER A 1 263 ? -22.119 -9.459 8.642 1.00 87.06 263 SER A CA 1
ATOM 2101 C C . SER A 1 263 ? -22.324 -7.950 8.539 1.00 87.06 263 SER A C 1
ATOM 2103 O O . SER A 1 263 ? -23.203 -7.500 7.804 1.00 87.06 263 SER A O 1
ATOM 2105 N N . GLU A 1 264 ? -21.500 -7.163 9.226 1.00 87.81 264 GLU A N 1
ATOM 2106 C CA . GLU A 1 264 ? -21.646 -5.709 9.323 1.00 87.81 264 GLU A CA 1
ATOM 2107 C C . GLU A 1 264 ? -20.380 -4.969 8.896 1.00 87.81 264 GLU A C 1
ATOM 2109 O O . GLU A 1 264 ? -19.263 -5.434 9.118 1.00 87.81 264 GLU A O 1
ATOM 2114 N N . VAL A 1 265 ? -20.559 -3.773 8.330 1.00 91.12 265 VAL A N 1
ATOM 2115 C CA . VAL A 1 265 ? -19.462 -2.815 8.175 1.00 91.12 265 VAL A CA 1
ATOM 2116 C C . VAL A 1 265 ? -19.353 -2.018 9.463 1.00 91.12 265 VAL A C 1
ATOM 2118 O O . VAL A 1 265 ? -20.292 -1.313 9.834 1.00 91.12 265 VAL A O 1
ATOM 2121 N N . LYS A 1 266 ? -18.202 -2.095 10.125 1.00 89.12 266 LYS A N 1
ATOM 2122 C CA . LYS A 1 266 ? -17.922 -1.320 11.333 1.00 89.12 266 LYS A CA 1
ATOM 2123 C C . LYS A 1 266 ? -16.894 -0.244 11.065 1.00 89.12 266 LYS A C 1
ATOM 2125 O O . LYS A 1 266 ? -15.997 -0.404 10.242 1.00 89.12 266 LYS A O 1
ATOM 2130 N N . MET A 1 267 ? -17.052 0.866 11.775 1.00 89.19 267 MET A N 1
ATOM 2131 C CA . MET A 1 267 ? -16.144 2.003 11.735 1.00 89.19 267 MET A CA 1
ATOM 2132 C C . MET A 1 267 ? -15.967 2.520 13.151 1.00 89.19 267 MET A C 1
ATOM 2134 O O . MET A 1 267 ? -16.930 2.956 13.778 1.00 89.19 267 MET A O 1
ATOM 2138 N N . VAL A 1 268 ? -14.741 2.465 13.658 1.00 85.00 268 VAL A N 1
ATOM 2139 C CA . VAL A 1 268 ? -14.422 2.911 15.016 1.00 85.00 268 VAL A CA 1
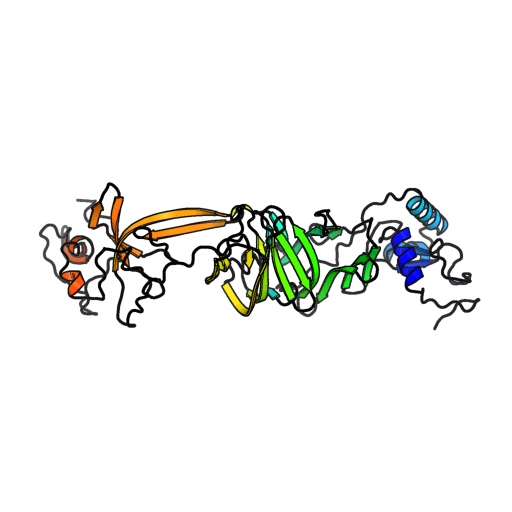ATOM 2140 C C . VAL A 1 268 ? -13.165 3.769 14.963 1.00 85.00 268 VAL A C 1
ATOM 2142 O O . VAL A 1 268 ? -12.179 3.414 14.311 1.00 85.00 268 VAL A O 1
ATOM 2145 N N . GLY A 1 269 ? -13.200 4.923 15.635 1.00 81.94 269 GLY A N 1
ATOM 2146 C CA . GLY A 1 269 ? -12.052 5.826 15.722 1.00 81.94 269 GLY A CA 1
ATOM 2147 C C . GLY A 1 269 ? -10.810 5.086 16.226 1.00 81.94 269 GLY A C 1
ATOM 2148 O O . GLY A 1 269 ? -10.887 4.327 17.187 1.00 81.94 269 GLY A O 1
ATOM 2149 N N . GLY A 1 270 ? -9.679 5.248 15.537 1.00 83.88 270 GLY A N 1
ATOM 2150 C CA . GLY A 1 270 ? -8.438 4.529 15.843 1.00 83.88 270 GLY A CA 1
ATOM 2151 C C . GLY A 1 270 ? -8.396 3.054 15.412 1.00 83.88 270 GLY A C 1
ATOM 2152 O O . GLY A 1 270 ? -7.304 2.511 15.312 1.00 83.88 270 GLY A O 1
ATOM 2153 N N . LYS A 1 271 ? -9.522 2.405 15.083 1.00 85.06 271 LYS A N 1
ATOM 2154 C CA . LYS A 1 271 ? -9.552 1.014 14.572 1.00 85.06 271 LYS A CA 1
ATOM 2155 C C . LYS A 1 271 ? -9.825 0.917 13.067 1.00 85.06 271 LYS A C 1
ATOM 2157 O O . LYS A 1 271 ? -9.642 -0.142 12.477 1.00 85.06 271 LYS A O 1
ATOM 2162 N N . GLY A 1 272 ? -10.211 2.019 12.430 1.00 90.81 272 GLY A N 1
ATOM 2163 C CA . GLY A 1 272 ? -10.467 2.054 10.992 1.00 90.81 272 GLY A CA 1
ATOM 2164 C C . GLY A 1 272 ? -11.876 1.590 10.625 1.00 90.81 272 GLY A C 1
ATOM 2165 O O . GLY A 1 272 ? -12.796 1.645 11.446 1.00 90.81 272 GLY A O 1
ATOM 2166 N N . ALA A 1 273 ? -12.034 1.157 9.377 1.00 92.94 273 ALA A N 1
ATOM 2167 C CA . ALA A 1 273 ? -13.250 0.573 8.824 1.00 92.94 273 ALA A CA 1
ATOM 2168 C C . ALA A 1 273 ? -13.003 -0.886 8.417 1.00 92.94 273 ALA A C 1
ATOM 2170 O O . ALA A 1 273 ? -11.984 -1.176 7.796 1.00 92.94 273 ALA A O 1
ATOM 2171 N N . TRP A 1 274 ? -13.918 -1.802 8.729 1.00 93.31 274 TRP A N 1
ATOM 2172 C CA . TRP A 1 274 ? -13.775 -3.225 8.394 1.00 93.31 274 TRP A CA 1
ATOM 2173 C C . TRP A 1 274 ? -15.118 -3.904 8.162 1.00 93.31 274 TRP A C 1
ATOM 2175 O O . TRP A 1 274 ? -16.168 -3.351 8.497 1.00 93.31 274 TRP A O 1
ATOM 2185 N N . ILE A 1 275 ? -15.073 -5.109 7.594 1.00 92.25 275 ILE A N 1
ATOM 2186 C CA . ILE A 1 275 ? -16.241 -5.982 7.456 1.00 92.25 275 ILE A CA 1
ATOM 2187 C C . ILE A 1 275 ? -16.108 -7.115 8.474 1.00 92.25 275 ILE A C 1
ATOM 2189 O O . ILE A 1 275 ? -15.190 -7.932 8.396 1.00 92.25 275 ILE A O 1
ATOM 2193 N N . GLU A 1 276 ? -17.025 -7.170 9.434 1.00 88.69 276 GLU A N 1
ATOM 2194 C CA . GLU A 1 276 ? -17.098 -8.257 10.410 1.00 88.69 276 GLU A CA 1
ATOM 2195 C C . GLU A 1 276 ? -17.311 -9.610 9.727 1.00 88.69 276 GLU A C 1
ATOM 2197 O O . GLU A 1 276 ? -18.130 -9.731 8.813 1.00 88.69 276 GLU A O 1
ATOM 2202 N N . GLY A 1 277 ? -16.590 -10.632 10.195 1.00 87.56 277 GLY A N 1
ATOM 2203 C CA . GLY A 1 277 ? -16.567 -11.959 9.566 1.00 87.56 277 GLY A CA 1
ATOM 2204 C C . GLY A 1 277 ? -15.738 -12.032 8.278 1.00 87.56 277 GLY A C 1
ATOM 2205 O O . GLY A 1 277 ? -15.929 -12.944 7.473 1.00 87.56 277 GLY A O 1
ATOM 2206 N N . THR A 1 278 ? -14.843 -11.059 8.081 1.00 92.00 278 THR A N 1
ATOM 2207 C CA . THR A 1 278 ? -13.776 -11.080 7.073 1.00 92.00 278 THR A CA 1
ATOM 2208 C C . THR A 1 278 ? -12.435 -10.697 7.707 1.00 92.00 278 THR A C 1
ATOM 2210 O O . THR A 1 278 ? -12.365 -10.295 8.870 1.00 92.00 278 THR A O 1
ATOM 2213 N N . GLY A 1 279 ? -11.374 -10.803 6.916 1.00 91.56 279 GLY A N 1
ATOM 2214 C CA . GLY A 1 279 ? -10.018 -10.390 7.232 1.00 91.56 279 GLY A CA 1
ATOM 2215 C C . GLY A 1 279 ? -9.663 -8.966 6.789 1.00 91.56 279 GLY A C 1
ATOM 2216 O O . GLY A 1 279 ? -8.481 -8.655 6.754 1.00 91.56 279 GLY A O 1
ATOM 2217 N N . ILE A 1 280 ? -10.620 -8.128 6.368 1.00 94.38 280 ILE A N 1
ATOM 2218 C CA . ILE A 1 280 ? -10.335 -6.862 5.666 1.00 94.38 280 ILE A CA 1
ATOM 2219 C C . ILE A 1 280 ? -10.540 -5.644 6.575 1.00 94.38 280 ILE A C 1
ATOM 2221 O O . ILE A 1 280 ? -11.676 -5.316 6.921 1.00 94.38 280 ILE A O 1
ATOM 2225 N N . TRP A 1 281 ? -9.462 -4.902 6.844 1.00 93.69 281 TRP A N 1
ATOM 2226 C CA . TRP A 1 281 ? -9.468 -3.602 7.526 1.00 93.69 281 TRP A CA 1
ATOM 2227 C C . TRP A 1 281 ? -8.859 -2.500 6.656 1.00 93.69 281 TRP A C 1
ATOM 2229 O O . TRP A 1 281 ? -7.870 -2.702 5.949 1.00 93.69 281 TRP A O 1
ATOM 2239 N N . VAL A 1 282 ? -9.412 -1.294 6.772 1.00 94.81 282 VAL A N 1
ATOM 2240 C CA . VAL A 1 282 ? -8.928 -0.087 6.100 1.00 94.81 282 VAL A CA 1
ATOM 2241 C C . VAL A 1 282 ? -8.737 1.047 7.102 1.00 94.81 282 VAL A C 1
ATOM 2243 O O . VAL A 1 282 ? -9.636 1.366 7.878 1.00 94.81 282 VAL A O 1
ATOM 2246 N N . GLY A 1 283 ? -7.578 1.701 7.060 1.00 93.69 283 GLY A N 1
ATOM 2247 C CA . GLY A 1 283 ? -7.272 2.864 7.891 1.00 93.69 283 GLY A CA 1
ATOM 2248 C C . GLY A 1 283 ? -7.078 2.523 9.369 1.00 93.69 283 GLY A C 1
ATOM 2249 O O . GLY A 1 283 ? -7.469 3.304 10.237 1.00 93.69 283 GLY A O 1
ATOM 2250 N N . TYR A 1 284 ? -6.493 1.366 9.677 1.00 91.12 284 TYR A N 1
ATOM 2251 C CA . TYR A 1 284 ? -6.228 0.960 11.054 1.00 91.12 284 TYR A CA 1
ATOM 2252 C C . TYR A 1 284 ? -5.259 1.931 11.748 1.00 91.12 284 TYR A C 1
ATOM 2254 O O . TYR A 1 284 ? -4.238 2.347 11.187 1.00 91.12 284 TYR A O 1
ATOM 2262 N N . GLY A 1 285 ? -5.571 2.308 12.988 1.00 89.38 285 GLY A N 1
ATOM 2263 C CA . GLY A 1 285 ? -4.808 3.291 13.755 1.00 89.38 285 GLY A CA 1
ATOM 2264 C C . GLY A 1 285 ? -5.029 4.740 13.325 1.00 89.38 285 GLY A C 1
ATOM 2265 O O . GLY A 1 285 ? -4.385 5.615 13.892 1.00 89.38 285 GLY A O 1
ATOM 2266 N N . ALA A 1 286 ? -5.874 5.021 12.324 1.00 91.81 286 ALA A N 1
ATOM 2267 C CA . ALA A 1 286 ? -6.016 6.370 11.783 1.00 91.81 286 ALA A CA 1
ATOM 2268 C C . ALA A 1 286 ? -6.551 7.354 12.833 1.00 91.81 286 ALA A C 1
ATOM 2270 O O . ALA A 1 286 ? -7.673 7.212 13.328 1.00 91.81 286 ALA A O 1
ATOM 2271 N N . GLY A 1 287 ? -5.770 8.399 13.115 1.00 89.44 287 GLY A N 1
ATOM 2272 C CA . GLY A 1 287 ? -6.193 9.506 13.972 1.00 89.44 287 GLY A CA 1
ATOM 2273 C C . GLY A 1 287 ? -7.268 10.390 13.332 1.00 89.44 287 GLY A C 1
ATOM 2274 O O . GLY A 1 287 ? -8.039 11.037 14.039 1.00 89.44 287 GLY A O 1
ATOM 2275 N N . ARG A 1 288 ? -7.344 10.430 11.994 1.00 91.00 288 ARG A N 1
ATOM 2276 C CA . ARG A 1 288 ? -8.417 11.110 11.249 1.00 91.00 288 ARG A CA 1
ATOM 2277 C C . ARG A 1 288 ? -8.840 10.291 10.038 1.00 91.00 288 ARG A C 1
ATOM 2279 O O . ARG A 1 288 ? -7.990 9.813 9.289 1.00 91.00 288 ARG A O 1
ATOM 2286 N N . MET A 1 289 ? -10.151 10.197 9.822 1.00 93.19 289 MET A N 1
ATOM 2287 C CA . MET A 1 289 ? -10.750 9.546 8.658 1.00 93.19 289 MET A CA 1
ATOM 2288 C C . MET A 1 289 ? -11.878 10.410 8.100 1.00 93.19 289 MET A C 1
ATOM 2290 O O . MET A 1 289 ? -12.774 10.816 8.836 1.00 93.19 289 MET A O 1
ATOM 2294 N N . LEU A 1 290 ? -11.839 10.668 6.795 1.00 93.75 290 LEU A N 1
ATOM 2295 C CA . LEU A 1 290 ? -12.937 11.258 6.038 1.00 93.75 290 LEU A CA 1
ATOM 2296 C C . LEU A 1 290 ? -13.326 10.271 4.944 1.00 93.75 290 LEU A C 1
ATOM 2298 O O . LEU A 1 290 ? -12.599 10.102 3.967 1.00 93.75 290 LEU A O 1
ATOM 2302 N N . LEU A 1 291 ? -14.471 9.626 5.121 1.00 92.44 291 LEU A N 1
ATOM 2303 C CA . LEU A 1 291 ? -14.986 8.628 4.194 1.00 92.44 291 LEU A CA 1
ATOM 2304 C C . LEU A 1 291 ? -16.015 9.278 3.278 1.00 92.44 291 LEU A C 1
ATOM 2306 O O . LEU A 1 291 ? -16.940 9.944 3.738 1.00 92.44 291 LEU A O 1
ATOM 2310 N N . ARG A 1 292 ? -15.819 9.104 1.974 1.00 94.81 292 ARG A N 1
ATOM 2311 C CA . ARG A 1 292 ? -16.706 9.615 0.927 1.00 94.81 292 ARG A CA 1
ATOM 2312 C C . ARG A 1 292 ? -17.645 8.531 0.425 1.00 94.81 292 ARG A C 1
ATOM 2314 O O . ARG A 1 292 ? -18.811 8.810 0.166 1.00 94.81 292 ARG A O 1
ATOM 2321 N N . GLN A 1 293 ? -17.151 7.300 0.302 1.00 94.00 293 GLN A N 1
ATOM 2322 C CA . GLN A 1 293 ? -17.939 6.182 -0.198 1.00 94.00 293 GLN A CA 1
ATOM 2323 C C . GLN A 1 293 ? -17.468 4.857 0.401 1.00 94.00 293 GLN A C 1
ATOM 2325 O O . GLN A 1 293 ? -16.270 4.607 0.518 1.00 94.00 293 GLN A O 1
ATOM 2330 N N . ILE A 1 294 ? -18.432 3.990 0.702 1.00 93.56 294 ILE A N 1
ATOM 2331 C CA . ILE A 1 294 ? -18.226 2.581 1.034 1.00 93.56 294 ILE A CA 1
ATOM 2332 C C . ILE A 1 294 ? -19.204 1.760 0.201 1.00 93.56 294 ILE A C 1
ATOM 2334 O O . ILE A 1 294 ? -20.393 2.080 0.147 1.00 93.56 294 ILE A O 1
ATOM 2338 N N . LYS A 1 295 ? -18.716 0.697 -0.437 1.00 95.12 295 LYS A N 1
ATOM 2339 C CA . LYS A 1 295 ? -19.557 -0.335 -1.048 1.00 95.12 295 LYS A CA 1
ATOM 2340 C C . LYS A 1 295 ? -19.032 -1.706 -0.658 1.00 95.12 295 LYS A C 1
ATOM 2342 O O . LYS A 1 295 ? -17.825 -1.933 -0.657 1.00 95.12 295 LYS A O 1
ATOM 2347 N N . VAL A 1 296 ? -19.953 -2.617 -0.376 1.00 94.62 296 VAL A N 1
ATOM 2348 C CA . VAL A 1 296 ? -19.640 -4.022 -0.127 1.00 94.62 296 VAL A CA 1
ATOM 2349 C C . VAL A 1 296 ? -20.368 -4.865 -1.159 1.00 94.62 296 VAL A C 1
ATOM 2351 O O . VAL A 1 296 ? -21.580 -4.731 -1.323 1.00 94.62 296 VAL A O 1
ATOM 2354 N N . ALA A 1 297 ? -19.631 -5.719 -1.861 1.00 94.62 297 ALA A N 1
ATOM 2355 C CA . ALA A 1 297 ? -20.192 -6.725 -2.751 1.00 94.62 297 ALA A CA 1
ATOM 2356 C C . ALA A 1 297 ? -19.956 -8.107 -2.139 1.00 94.62 297 ALA A C 1
ATOM 2358 O O . ALA A 1 297 ? -18.811 -8.500 -1.938 1.00 94.62 297 ALA A O 1
ATOM 2359 N N . ASN A 1 298 ? -21.035 -8.825 -1.834 1.00 91.94 298 ASN A N 1
ATOM 2360 C CA . ASN A 1 298 ? -20.999 -10.215 -1.391 1.00 91.94 298 ASN A CA 1
ATOM 2361 C C . ASN A 1 298 ? -21.424 -11.102 -2.569 1.00 91.94 298 ASN A C 1
ATOM 2363 O O . ASN A 1 298 ? -22.541 -10.966 -3.070 1.00 91.94 298 ASN A O 1
ATOM 2367 N N . ASN A 1 299 ? -20.542 -12.007 -2.987 1.00 91.75 299 ASN A N 1
ATOM 2368 C CA . ASN A 1 299 ? -20.804 -13.001 -4.017 1.00 91.75 299 ASN A CA 1
ATOM 2369 C C . ASN A 1 299 ? -20.806 -14.397 -3.387 1.00 91.75 299 ASN A C 1
ATOM 2371 O O . ASN A 1 299 ? -19.755 -15.014 -3.238 1.00 91.75 299 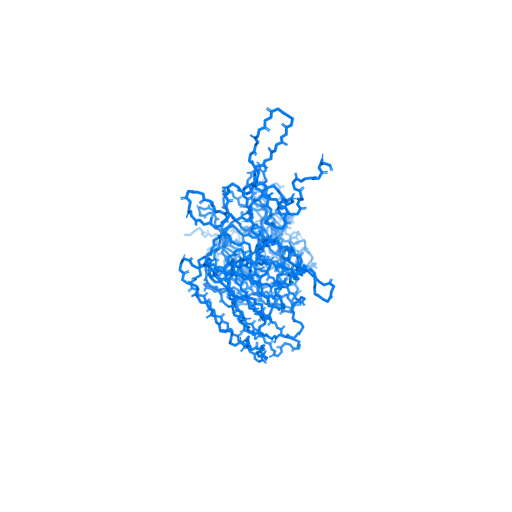ASN A O 1
ATOM 2375 N N . GLY A 1 300 ? -21.994 -14.891 -3.041 1.00 87.06 300 GLY A N 1
ATOM 2376 C CA . GLY A 1 300 ? -22.201 -16.280 -2.624 1.00 87.06 300 GLY A CA 1
ATOM 2377 C C . GLY A 1 300 ? -21.896 -16.592 -1.160 1.00 87.06 300 GLY A C 1
ATOM 2378 O O . GLY A 1 300 ? -22.186 -17.702 -0.735 1.00 87.06 300 GLY A O 1
ATOM 2379 N N . CYS A 1 301 ? -21.387 -15.644 -0.371 1.00 87.50 301 CYS A N 1
ATOM 2380 C CA . CYS A 1 301 ? -21.070 -15.884 1.034 1.00 87.50 301 CYS A CA 1
ATOM 2381 C C . CYS A 1 301 ? -22.337 -15.889 1.887 1.00 87.50 301 CYS A C 1
ATOM 2383 O O . CYS A 1 301 ? -23.194 -15.002 1.770 1.00 87.50 301 CYS A O 1
ATOM 2385 N N . GLN A 1 302 ? -22.421 -16.847 2.807 1.00 85.56 302 GLN A N 1
ATOM 2386 C CA . GLN A 1 302 ? -23.466 -16.844 3.824 1.00 85.56 302 GLN A CA 1
ATOM 2387 C C . GLN A 1 302 ? -23.266 -15.649 4.757 1.00 85.56 302 GLN A C 1
ATOM 2389 O O . GLN A 1 302 ? -22.172 -15.434 5.273 1.00 85.56 302 GLN A O 1
ATOM 2394 N N . PHE A 1 303 ? -24.319 -14.864 4.981 1.00 82.00 303 PHE A N 1
ATOM 2395 C CA . PHE A 1 303 ? -24.241 -13.781 5.954 1.00 82.00 303 PHE A CA 1
ATOM 2396 C C . PHE A 1 303 ? -24.085 -14.355 7.362 1.00 82.00 303 PHE A C 1
ATOM 2398 O O . PHE A 1 303 ? -24.753 -15.330 7.714 1.00 82.00 303 PHE A O 1
ATOM 2405 N N . GLY A 1 304 ? -23.213 -13.738 8.159 1.00 74.81 304 GLY A N 1
ATOM 2406 C CA . GLY A 1 304 ? -23.160 -14.009 9.591 1.00 74.81 304 GLY A CA 1
ATOM 2407 C C . GLY A 1 304 ? -24.502 -13.690 10.252 1.00 74.81 304 GLY A C 1
ATOM 2408 O O . GLY A 1 304 ? -25.293 -12.898 9.726 1.00 74.81 304 GLY A O 1
ATOM 2409 N N . ASP A 1 305 ? -24.759 -14.305 11.406 1.00 73.94 305 ASP A N 1
ATOM 2410 C CA . ASP A 1 305 ? -25.952 -13.994 12.188 1.00 73.94 305 ASP A CA 1
ATOM 2411 C C . ASP A 1 305 ? -26.014 -12.485 12.431 1.00 73.94 305 ASP A C 1
ATOM 2413 O O . ASP A 1 305 ? -25.042 -11.874 12.886 1.00 73.94 305 ASP A O 1
ATOM 2417 N N . LYS A 1 306 ? -27.161 -11.871 12.113 1.00 61.09 306 LYS A N 1
ATOM 2418 C CA . LYS A 1 306 ? -27.386 -10.476 12.496 1.00 61.09 306 LYS A CA 1
ATOM 2419 C C . LYS A 1 306 ? -27.222 -10.395 14.012 1.00 61.09 306 LYS A C 1
ATOM 2421 O O . LYS A 1 306 ? -27.824 -11.228 14.704 1.00 61.09 306 LYS A O 1
ATOM 2426 N N . PRO A 1 307 ? -26.469 -9.418 14.546 1.00 58.88 307 PRO A N 1
ATOM 2427 C CA . PRO A 1 307 ? -26.507 -9.188 15.977 1.00 58.88 307 PRO A CA 1
ATOM 2428 C C . PRO A 1 307 ? -27.973 -9.016 16.370 1.00 58.88 307 PRO A C 1
ATOM 2430 O O . PRO A 1 307 ? -28.758 -8.386 15.651 1.00 58.88 307 PRO A O 1
ATOM 2433 N N . LYS A 1 308 ? -28.376 -9.668 17.466 1.00 59.47 308 LYS A N 1
ATOM 2434 C CA . LYS A 1 308 ? -29.729 -9.504 18.004 1.00 59.47 308 LYS A CA 1
ATOM 2435 C C . LYS A 1 308 ? -29.995 -8.000 18.098 1.00 59.47 308 LYS A C 1
ATOM 2437 O O . LYS A 1 308 ? -29.095 -7.264 18.484 1.00 59.47 308 LYS A O 1
ATOM 2442 N N . ASN A 1 309 ? -31.188 -7.541 17.712 1.00 53.19 309 ASN A N 1
ATOM 2443 C CA . ASN A 1 309 ? -31.569 -6.140 17.899 1.00 53.19 309 ASN A CA 1
ATOM 2444 C C . ASN A 1 309 ? -31.518 -5.841 19.400 1.00 53.19 309 ASN A C 1
ATOM 2446 O O . ASN A 1 309 ? -32.462 -6.148 20.130 1.00 53.19 309 ASN A O 1
ATOM 2450 N N . ILE A 1 310 ? -30.393 -5.296 19.852 1.00 58.44 310 ILE A N 1
ATOM 2451 C CA . ILE A 1 310 ? -30.202 -4.880 21.229 1.00 58.44 310 ILE A CA 1
ATOM 2452 C C . ILE A 1 310 ? -31.023 -3.607 21.407 1.00 58.44 310 ILE A C 1
ATOM 2454 O O . ILE A 1 310 ? -30.989 -2.696 20.574 1.00 58.44 310 ILE A O 1
ATOM 2458 N N . LYS A 1 311 ? -31.818 -3.562 22.474 1.00 57.56 311 LYS A N 1
ATOM 2459 C CA . LYS A 1 311 ? -32.609 -2.386 22.823 1.00 57.56 311 LYS A CA 1
ATOM 2460 C C . LYS A 1 311 ? -31.643 -1.319 23.340 1.00 57.56 311 LYS A C 1
ATOM 2462 O O . LYS A 1 311 ? -31.313 -1.305 24.515 1.00 57.56 311 LYS A O 1
ATOM 2467 N N . LEU A 1 312 ? -31.171 -0.455 22.446 1.00 59.94 312 LEU A N 1
ATOM 2468 C CA . LEU A 1 312 ? -30.268 0.633 22.811 1.00 59.94 312 LEU A CA 1
ATOM 2469 C C . LEU A 1 312 ? -30.989 1.605 23.746 1.00 59.94 312 LEU A C 1
ATOM 2471 O O . LEU A 1 312 ? -32.071 2.100 23.416 1.00 59.94 312 LEU A O 1
ATOM 2475 N N . ILE A 1 313 ? -30.385 1.885 24.895 1.00 60.41 313 ILE A N 1
ATOM 2476 C CA . ILE A 1 313 ? -30.798 2.988 25.756 1.00 60.41 313 ILE A CA 1
ATOM 2477 C C . ILE A 1 313 ? -29.888 4.171 25.437 1.00 60.41 313 ILE A C 1
ATOM 2479 O O . ILE A 1 313 ? -28.669 4.043 25.495 1.00 60.41 313 ILE A O 1
ATOM 2483 N N . ASP A 1 314 ? -30.485 5.306 25.084 1.00 62.34 314 ASP A N 1
ATOM 2484 C CA . ASP A 1 314 ? -29.767 6.569 24.907 1.00 62.34 314 ASP A CA 1
ATOM 2485 C C . ASP A 1 314 ? -30.009 7.432 26.160 1.00 62.34 314 ASP A C 1
ATOM 2487 O O . ASP A 1 314 ? -31.141 7.885 26.384 1.00 62.34 314 ASP A O 1
ATOM 2491 N N . PRO A 1 315 ? -29.013 7.591 27.047 1.00 62.06 315 PRO A N 1
ATOM 2492 C CA . PRO A 1 315 ? -29.182 8.294 28.309 1.00 62.06 315 PRO A CA 1
ATOM 2493 C C . PRO A 1 315 ? -29.374 9.771 28.019 1.00 62.06 315 PRO A C 1
ATOM 2495 O O . PRO A 1 315 ? -28.749 10.341 27.120 1.00 62.06 315 PRO A O 1
ATOM 2498 N N . LYS A 1 316 ? -30.148 10.457 28.857 1.00 66.19 316 LYS A N 1
ATOM 2499 C CA . LYS A 1 316 ? -30.158 11.919 28.791 1.00 66.19 316 LYS A CA 1
ATOM 2500 C C . LYS A 1 316 ? -28.756 12.485 29.098 1.00 66.19 316 LYS A C 1
ATOM 2502 O O . LYS A 1 316 ? -27.972 11.857 29.815 1.00 66.19 316 LYS A O 1
ATOM 2507 N N . PRO A 1 317 ? -28.414 13.695 28.614 1.00 66.50 317 PRO A N 1
ATOM 2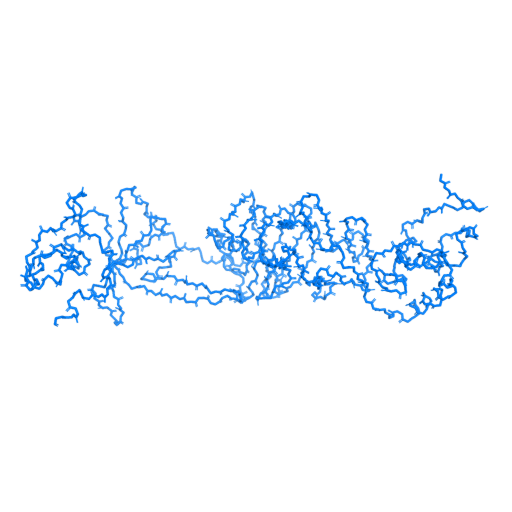508 C CA . PRO A 1 317 ? -27.094 14.304 28.825 1.00 66.50 317 PRO A CA 1
ATOM 2509 C C . PRO A 1 317 ? -26.671 14.524 30.288 1.00 66.50 317 PRO A C 1
ATOM 2511 O O . PRO A 1 317 ? -25.509 14.836 30.551 1.00 66.50 317 PRO A O 1
ATOM 2514 N N . ASP A 1 318 ? -27.572 14.388 31.250 1.00 65.56 318 ASP A N 1
ATOM 2515 C CA . ASP A 1 318 ? -27.343 14.485 32.693 1.00 65.56 318 ASP A CA 1
ATOM 2516 C C . ASP A 1 318 ? -27.242 13.116 33.388 1.00 65.56 318 ASP A C 1
ATOM 2518 O O . ASP A 1 318 ? -26.914 13.038 34.571 1.00 65.56 318 ASP A O 1
ATOM 2522 N N . GLN A 1 319 ? -27.452 12.032 32.647 1.00 66.88 319 GLN A N 1
ATOM 2523 C CA . GLN A 1 319 ? -27.507 10.677 33.166 1.00 66.88 319 GLN A CA 1
ATOM 2524 C C . GLN A 1 319 ? -26.183 9.920 32.956 1.00 66.88 319 GLN A C 1
ATOM 2526 O O . GLN A 1 319 ? -25.423 10.174 32.018 1.00 66.88 319 GLN A O 1
ATOM 2531 N N . ASN A 1 320 ? -25.875 9.003 33.869 1.00 69.31 320 ASN A N 1
ATOM 2532 C CA . ASN A 1 320 ? -24.724 8.098 33.813 1.00 69.31 320 ASN A CA 1
ATOM 2533 C C . ASN A 1 320 ? -25.240 6.669 33.924 1.00 69.31 320 ASN A C 1
ATOM 2535 O O . ASN A 1 320 ? -26.222 6.475 34.630 1.00 69.31 320 ASN A O 1
ATOM 2539 N N . TYR A 1 321 ? -24.575 5.706 33.286 1.00 73.56 321 TYR A N 1
ATOM 2540 C CA . TYR A 1 321 ? -24.907 4.293 33.434 1.00 73.56 321 TYR A CA 1
ATOM 2541 C C . TYR A 1 321 ? -23.951 3.600 34.375 1.00 73.56 321 TYR A C 1
ATOM 2543 O O . TYR A 1 321 ? -22.731 3.707 34.224 1.00 73.56 321 TYR A O 1
ATOM 2551 N N . PHE A 1 322 ? -24.536 2.840 35.288 1.00 79.06 322 PHE A N 1
ATOM 2552 C CA . PHE A 1 322 ? -23.823 1.882 36.107 1.00 79.06 322 PHE A CA 1
ATOM 2553 C C . PHE A 1 322 ? -24.317 0.490 35.777 1.00 79.06 322 PHE A C 1
ATOM 2555 O O . PHE A 1 322 ? -25.516 0.300 35.607 1.00 79.06 322 PHE A O 1
ATOM 2562 N N . VAL A 1 323 ? -23.394 -0.459 35.695 1.00 82.56 323 VAL A N 1
ATOM 2563 C CA . VAL A 1 323 ? -23.706 -1.876 35.545 1.00 82.56 323 VAL A CA 1
ATOM 2564 C C . VAL A 1 323 ? -22.909 -2.644 36.581 1.00 82.56 323 VAL A C 1
ATOM 2566 O O . VAL A 1 323 ? -21.692 -2.489 36.697 1.00 82.56 323 VAL A O 1
ATOM 2569 N N . VAL A 1 324 ? -23.610 -3.476 37.340 1.00 86.56 324 VAL A N 1
ATOM 2570 C CA . VAL A 1 324 ? -22.996 -4.457 38.233 1.00 86.56 324 VAL A CA 1
ATOM 2571 C C . VAL A 1 324 ? -22.630 -5.693 37.421 1.00 86.56 324 VAL A C 1
ATOM 2573 O O . VAL A 1 324 ? -23.464 -6.219 36.679 1.00 86.56 324 VAL A O 1
ATOM 2576 N N . GLY A 1 325 ? -21.399 -6.180 37.553 1.00 88.94 325 GLY A N 1
ATOM 2577 C CA . GLY A 1 325 ? -21.006 -7.379 36.828 1.00 88.94 325 GLY A CA 1
ATOM 2578 C C . GLY A 1 325 ? -19.556 -7.798 36.972 1.00 88.94 325 GLY A C 1
ATOM 2579 O O . GLY A 1 325 ? -18.784 -7.214 37.730 1.00 88.94 325 GLY A O 1
ATOM 2580 N N . SER A 1 326 ? -19.187 -8.817 36.200 1.00 90.00 326 SER A N 1
ATOM 2581 C CA . SER A 1 326 ? -17.797 -9.246 36.031 1.00 90.00 326 SER A CA 1
ATOM 2582 C C . SER A 1 326 ? -17.276 -8.813 34.663 1.00 90.00 326 SER A C 1
ATOM 2584 O O . SER A 1 326 ? -17.917 -9.104 33.646 1.00 90.00 326 SER A O 1
ATOM 2586 N N . LEU A 1 327 ? -16.108 -8.169 34.636 1.00 90.94 327 LEU A N 1
ATOM 2587 C CA . LEU A 1 327 ? -15.412 -7.801 33.406 1.00 90.94 327 LEU A CA 1
ATOM 2588 C C . LEU A 1 327 ? -14.423 -8.900 33.006 1.00 90.94 327 LEU A C 1
ATOM 2590 O O . LEU A 1 327 ? -13.456 -9.170 33.715 1.00 90.94 327 LEU A O 1
ATOM 2594 N N . GLU A 1 328 ? -14.638 -9.497 31.843 1.00 92.00 328 GLU A N 1
ATOM 2595 C CA . GLU A 1 328 ? -13.664 -10.351 31.175 1.00 92.00 328 GLU A CA 1
ATOM 2596 C C . GLU A 1 328 ? -12.890 -9.514 30.147 1.00 92.00 328 GLU A C 1
ATOM 2598 O O . GLU A 1 328 ? -13.483 -8.865 29.285 1.00 92.00 328 GLU A O 1
ATOM 2603 N N . VAL A 1 329 ? -11.558 -9.526 30.232 1.00 92.00 329 VAL A N 1
ATOM 2604 C CA . VAL A 1 329 ? -10.678 -8.895 29.240 1.00 92.00 329 VAL A CA 1
ATOM 2605 C C . VAL A 1 329 ? -10.033 -9.995 28.412 1.00 92.00 329 VAL A C 1
ATOM 2607 O O . VAL A 1 329 ? -9.270 -10.805 28.939 1.00 92.00 329 VAL A O 1
ATOM 2610 N N . ARG A 1 330 ? -10.338 -10.036 27.116 1.00 91.44 330 ARG A N 1
ATOM 2611 C CA . ARG A 1 330 ? -9.712 -10.966 26.172 1.00 91.44 330 ARG A CA 1
ATOM 2612 C C . ARG A 1 330 ? -8.646 -10.234 25.382 1.00 91.44 330 ARG A C 1
ATOM 2614 O O . ARG A 1 330 ? -8.936 -9.220 24.760 1.00 91.44 330 ARG A O 1
ATOM 2621 N N . VAL A 1 331 ? -7.428 -10.764 25.370 1.00 86.31 331 VAL A N 1
ATOM 2622 C CA . VAL A 1 331 ? -6.363 -10.238 24.511 1.00 86.31 331 VAL A CA 1
ATOM 2623 C C . VAL A 1 331 ? -6.433 -10.950 23.170 1.00 86.31 331 VAL A C 1
ATOM 2625 O O . VAL A 1 331 ? -6.156 -12.145 23.077 1.00 86.31 331 VAL A O 1
ATOM 2628 N N . VAL A 1 332 ? -6.795 -10.211 22.130 1.00 77.25 332 VAL A N 1
ATOM 2629 C CA . VAL A 1 332 ? -6.783 -10.693 20.756 1.00 77.25 332 VAL A CA 1
ATOM 2630 C C . VAL A 1 332 ? -5.451 -10.327 20.123 1.00 77.25 332 VAL A C 1
ATOM 2632 O O . VAL A 1 332 ? -5.089 -9.155 19.999 1.00 77.25 332 VAL A O 1
ATOM 2635 N N . GLN A 1 333 ? -4.698 -11.358 19.756 1.00 73.19 333 GLN A N 1
ATOM 2636 C CA . GLN A 1 333 ? -3.433 -11.210 19.055 1.00 73.19 333 GLN A CA 1
ATOM 2637 C C . GLN A 1 333 ? -3.717 -10.993 17.575 1.00 73.19 333 GLN A C 1
ATOM 2639 O O . GLN A 1 333 ? -4.294 -11.857 16.918 1.00 73.19 333 GLN A O 1
ATOM 2644 N N . HIS A 1 334 ? -3.296 -9.844 17.067 1.00 69.62 334 HIS A N 1
ATOM 2645 C CA . HIS A 1 334 ? -3.204 -9.585 15.646 1.00 69.62 334 HIS A CA 1
ATOM 2646 C C . HIS A 1 334 ? -1.737 -9.667 15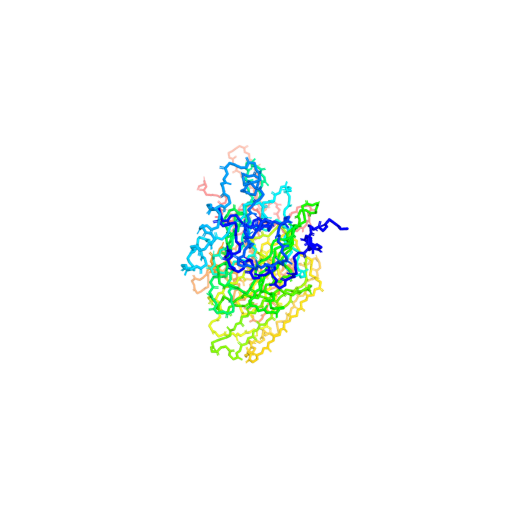.223 1.00 69.62 334 HIS A C 1
ATOM 2648 O O . HIS A 1 334 ? -0.847 -9.325 16.002 1.00 69.62 334 HIS A O 1
ATOM 2654 N N . PRO A 1 335 ? -1.450 -10.053 13.976 1.00 66.88 335 PRO A N 1
ATOM 2655 C CA . PRO A 1 335 ? -0.086 -10.104 13.475 1.00 66.88 335 PRO A CA 1
ATOM 2656 C C . PRO A 1 335 ? 0.814 -8.872 13.728 1.00 66.88 335 PRO A C 1
ATOM 2658 O O . PRO A 1 335 ? 2.021 -9.045 13.874 1.00 66.88 335 PRO A O 1
ATOM 2661 N N . ILE A 1 336 ? 0.269 -7.642 13.799 1.00 65.00 336 ILE A N 1
ATOM 2662 C CA . ILE A 1 336 ? 1.064 -6.421 14.085 1.00 65.00 336 ILE A CA 1
ATOM 2663 C C . ILE A 1 336 ? 0.641 -5.643 15.344 1.00 65.00 336 ILE A C 1
ATOM 2665 O O . ILE A 1 336 ? 1.280 -4.640 15.665 1.00 65.00 336 ILE A O 1
ATOM 2669 N N . TRP A 1 337 ? -0.416 -6.051 16.054 1.00 73.06 337 TRP A N 1
ATOM 2670 C CA . TRP A 1 337 ? -0.836 -5.404 17.306 1.00 73.06 337 TRP A CA 1
ATOM 2671 C C . TRP A 1 337 ? -1.558 -6.375 18.239 1.00 73.06 337 TRP A C 1
ATOM 2673 O O . TRP A 1 337 ? -1.913 -7.487 17.875 1.00 73.06 337 TRP A O 1
ATOM 2683 N N . THR A 1 338 ? -1.821 -5.928 19.459 1.00 76.31 338 THR A N 1
ATOM 2684 C CA . THR A 1 338 ? -2.673 -6.643 20.409 1.00 76.31 338 THR A CA 1
ATOM 2685 C C . THR A 1 338 ? -3.858 -5.771 20.755 1.00 76.31 338 THR A C 1
ATOM 2687 O O . THR A 1 338 ? -3.680 -4.591 21.060 1.00 76.31 338 THR A O 1
ATOM 2690 N N . GLU A 1 339 ? -5.057 -6.327 20.691 1.00 78.44 339 GLU A N 1
ATOM 2691 C CA . GLU A 1 339 ? -6.276 -5.637 21.091 1.00 78.44 339 GLU A CA 1
ATOM 2692 C C . GLU A 1 339 ? -6.816 -6.258 22.375 1.00 78.44 339 GLU A C 1
ATOM 2694 O O . GLU A 1 339 ? -6.823 -7.476 22.531 1.00 78.44 339 GLU A O 1
ATOM 2699 N N . GLU A 1 340 ? -7.272 -5.420 23.298 1.00 86.31 340 GLU A N 1
ATOM 2700 C CA . GLU A 1 340 ? -8.089 -5.871 24.417 1.00 86.31 340 GLU A CA 1
ATOM 2701 C C . GLU A 1 340 ? -9.562 -5.748 24.027 1.00 86.31 340 GLU A C 1
ATOM 2703 O O . GLU A 1 340 ? -10.046 -4.669 23.678 1.00 86.31 340 GLU A O 1
ATOM 2708 N N . GLU A 1 341 ? -10.282 -6.859 24.100 1.00 87.31 341 GLU A N 1
ATOM 2709 C CA . GLU A 1 341 ? -11.732 -6.883 24.029 1.00 87.31 341 GLU A CA 1
ATOM 2710 C C . GLU A 1 341 ? -12.307 -6.981 25.438 1.00 87.31 341 GLU A C 1
ATOM 2712 O O . GLU A 1 341 ? -11.878 -7.801 26.252 1.00 87.31 341 GLU A O 1
ATOM 2717 N N . TYR A 1 342 ? -13.308 -6.154 25.713 1.00 88.75 342 TYR A N 1
ATOM 2718 C CA . TYR A 1 342 ? -13.927 -6.038 27.025 1.00 88.75 342 TYR A CA 1
ATOM 2719 C C . TYR A 1 342 ? -15.309 -6.679 26.978 1.00 88.75 342 TYR A C 1
ATOM 2721 O O . TYR A 1 342 ? -16.137 -6.283 26.163 1.00 88.75 342 TYR A O 1
ATOM 2729 N N . TYR A 1 343 ? -15.559 -7.662 27.837 1.00 89.19 343 TYR A N 1
ATOM 2730 C CA . TYR A 1 343 ? -16.845 -8.340 27.950 1.00 89.19 343 TYR A CA 1
ATOM 2731 C C . TYR A 1 343 ? -17.396 -8.150 29.359 1.00 89.19 343 TYR A C 1
ATOM 2733 O O . TYR A 1 343 ? -16.877 -8.728 30.312 1.00 89.19 343 TYR A O 1
ATOM 2741 N N . LEU A 1 344 ? -18.449 -7.350 29.503 1.00 87.94 344 LEU A N 1
ATOM 2742 C CA . LEU A 1 344 ? -19.137 -7.158 30.776 1.00 87.94 344 LEU A CA 1
ATOM 2743 C C . LEU A 1 344 ? -20.378 -8.045 30.810 1.00 87.94 344 LEU A C 1
ATOM 2745 O O . LEU A 1 344 ? -21.233 -7.933 29.939 1.00 87.94 344 LEU A O 1
ATOM 2749 N N . ASN A 1 345 ? -20.436 -8.981 31.760 1.00 86.94 345 ASN A N 1
ATOM 2750 C CA . ASN A 1 345 ? -21.498 -9.999 31.838 1.00 86.94 345 ASN A CA 1
ATOM 2751 C C . ASN A 1 345 ? -21.693 -10.796 30.529 1.00 86.94 345 ASN A C 1
ATOM 2753 O O . ASN A 1 345 ? -22.764 -11.325 30.254 1.00 86.94 345 ASN A O 1
ATOM 2757 N N . GLY A 1 346 ? -20.643 -10.902 29.707 1.00 83.56 346 GLY A N 1
ATOM 2758 C CA . GLY A 1 346 ? -20.691 -11.539 28.388 1.00 83.56 346 GLY A CA 1
ATOM 2759 C C . GLY A 1 346 ? -21.081 -10.606 27.236 1.00 83.56 346 GLY A C 1
ATOM 2760 O O . GLY A 1 346 ? -20.937 -10.999 26.078 1.00 83.56 346 GLY A O 1
ATOM 2761 N N . GLN A 1 347 ? -21.495 -9.365 27.507 1.00 82.75 347 GLN A N 1
ATOM 2762 C CA . GLN A 1 347 ? -21.703 -8.346 26.483 1.00 82.75 347 GLN A CA 1
ATOM 2763 C C . GLN A 1 347 ? -20.365 -7.721 26.071 1.00 82.75 347 GLN A C 1
ATOM 2765 O O . GLN A 1 347 ? -19.658 -7.156 26.904 1.00 82.75 347 GLN A O 1
ATOM 2770 N N . LYS A 1 348 ? -20.033 -7.765 24.775 1.00 84.06 348 LYS A N 1
ATOM 2771 C CA . LYS A 1 348 ? -18.856 -7.072 24.235 1.00 84.06 348 LYS A CA 1
ATOM 2772 C C . LYS A 1 348 ? -19.064 -5.555 24.251 1.00 84.06 348 LYS A C 1
ATOM 2774 O O . LYS A 1 348 ? -20.024 -5.065 23.659 1.00 84.06 348 LYS A O 1
ATOM 2779 N N . LEU A 1 349 ? -18.127 -4.836 24.856 1.00 80.69 349 LEU A N 1
ATOM 2780 C CA . LEU A 1 349 ? -18.059 -3.380 24.880 1.00 80.69 349 LEU A CA 1
ATOM 2781 C C . LEU A 1 349 ? -17.054 -2.875 23.828 1.00 80.69 349 LEU A C 1
ATOM 2783 O O . LEU A 1 349 ? -16.036 -3.506 23.536 1.00 80.69 349 LEU A O 1
ATOM 2787 N N . SER A 1 350 ? -17.347 -1.720 23.248 1.00 73.44 350 SER A N 1
ATOM 2788 C CA . SER A 1 350 ? -16.519 -0.946 22.324 1.00 73.44 350 SER A CA 1
ATOM 2789 C C . SER A 1 350 ? -15.353 -0.242 23.021 1.00 73.44 350 SER A C 1
ATOM 2791 O O . SER A 1 350 ? -14.326 0.009 22.382 1.00 73.44 350 SER A O 1
ATOM 2793 N N . SER A 1 351 ? -15.481 0.026 24.324 1.00 79.81 351 SER A N 1
ATOM 2794 C CA . SER A 1 351 ? -14.468 0.672 25.157 1.00 79.81 351 SER A CA 1
ATOM 2795 C C . SER A 1 351 ? -14.326 0.009 26.531 1.00 79.81 351 SER A C 1
ATOM 2797 O O . SER A 1 351 ? -15.214 -0.710 26.993 1.00 79.81 351 SER A O 1
ATOM 2799 N N . LYS A 1 352 ? -13.181 0.233 27.190 1.00 88.00 352 LYS A N 1
ATOM 2800 C CA . LYS A 1 352 ? -12.940 -0.271 28.546 1.00 88.00 352 LYS A CA 1
ATOM 2801 C C . LYS A 1 352 ? -13.876 0.445 29.527 1.00 88.00 352 LYS A C 1
ATOM 2803 O O . LYS A 1 352 ? -13.775 1.669 29.635 1.00 88.00 352 LYS A O 1
ATOM 2808 N N . PRO A 1 353 ? -14.733 -0.272 30.272 1.00 87.44 353 PRO A N 1
ATOM 2809 C CA . PRO A 1 353 ? -15.568 0.360 31.280 1.00 87.44 353 PRO A CA 1
ATOM 2810 C C . PRO A 1 353 ? -14.716 0.788 32.482 1.00 87.44 353 PRO A C 1
ATOM 2812 O O . PRO A 1 353 ? -13.675 0.189 32.774 1.00 87.44 353 PRO A O 1
ATOM 2815 N N . PHE A 1 354 ? -15.156 1.820 33.198 1.00 85.50 354 PHE A N 1
ATOM 2816 C CA . PHE A 1 354 ? -14.436 2.314 34.367 1.00 85.50 354 PHE A CA 1
ATOM 2817 C C . PHE A 1 354 ? -14.971 1.642 35.632 1.00 85.50 354 PHE A C 1
ATOM 2819 O O . PHE A 1 354 ? -16.131 1.834 35.991 1.00 85.50 354 PHE A O 1
ATOM 2826 N N . SER A 1 355 ? -14.141 0.852 36.314 1.00 86.94 355 SER A N 1
ATOM 2827 C CA . SER A 1 355 ? -14.530 0.263 37.600 1.00 86.94 355 SER A CA 1
ATOM 2828 C C . SER A 1 355 ? -14.593 1.329 38.691 1.00 86.94 355 SER A C 1
ATOM 2830 O O . SER A 1 355 ? -13.677 2.134 38.842 1.00 86.94 355 SER A O 1
ATOM 2832 N N . TRP A 1 356 ? -15.668 1.303 39.471 1.00 80.56 356 TRP A N 1
ATOM 2833 C CA . TRP A 1 356 ? -15.855 2.110 40.675 1.00 80.56 356 TRP A CA 1
ATOM 2834 C C . TRP A 1 356 ? -15.534 1.331 41.955 1.00 80.56 356 TRP A C 1
ATOM 2836 O O . TRP A 1 356 ? -15.407 1.916 43.029 1.00 80.56 356 TRP A O 1
ATOM 2846 N N . GLY A 1 357 ? -15.346 0.016 41.853 1.00 79.69 357 GLY A N 1
ATOM 2847 C CA . GLY A 1 357 ? -14.949 -0.827 42.969 1.00 79.69 357 GLY A CA 1
ATOM 2848 C C . GLY A 1 357 ? -15.664 -2.170 42.994 1.00 79.69 357 GLY A C 1
ATOM 2849 O O . GLY A 1 357 ? -16.745 -2.343 42.435 1.00 79.69 357 GLY A O 1
ATOM 2850 N N . ALA A 1 358 ? -15.036 -3.118 43.686 1.00 85.31 358 ALA A N 1
ATOM 2851 C CA . ALA A 1 358 ? -15.621 -4.421 43.956 1.00 85.31 358 ALA A CA 1
ATOM 2852 C C . ALA A 1 358 ? -16.708 -4.333 45.023 1.00 85.31 358 ALA A C 1
ATOM 2854 O O . ALA A 1 358 ? -16.535 -3.640 46.027 1.00 85.31 358 ALA A O 1
ATOM 2855 N N . ILE A 1 359 ? -17.783 -5.080 44.797 1.00 86.50 359 ILE A N 1
ATOM 2856 C CA . ILE A 1 359 ? -18.919 -5.201 45.716 1.00 86.50 359 ILE A CA 1
ATOM 2857 C C . ILE A 1 359 ? -19.109 -6.637 46.219 1.00 86.50 359 ILE A C 1
ATOM 2859 O O . ILE A 1 359 ? -19.910 -6.867 47.117 1.00 86.50 359 ILE A O 1
ATOM 2863 N N . GLY A 1 360 ? -18.371 -7.602 45.662 1.00 86.81 360 GLY A N 1
ATOM 2864 C CA . GLY A 1 360 ? -18.402 -8.990 46.109 1.00 86.81 360 GLY A CA 1
ATOM 2865 C C . GLY A 1 360 ? -17.759 -9.958 45.121 1.00 86.81 360 GLY A C 1
ATOM 2866 O O . GLY A 1 360 ? -17.021 -9.563 44.214 1.00 86.81 360 GLY A O 1
ATOM 2867 N N . GLU A 1 361 ? -18.071 -11.237 45.304 1.00 86.12 361 GLU A N 1
ATOM 2868 C CA . GLU A 1 361 ? -17.699 -12.332 44.411 1.00 86.12 361 GLU A CA 1
ATOM 2869 C C . GLU A 1 361 ? -18.937 -13.177 44.096 1.00 86.12 361 GLU A C 1
ATOM 2871 O O . GLU A 1 361 ? -19.738 -13.457 44.987 1.00 86.12 361 GLU A O 1
ATOM 2876 N N . ASP A 1 362 ? -19.083 -13.600 42.841 1.00 82.62 362 ASP A N 1
ATOM 2877 C CA . ASP A 1 362 ? -20.130 -14.522 42.393 1.00 82.62 362 ASP A CA 1
ATOM 2878 C C . ASP A 1 362 ? -19.508 -15.610 41.510 1.00 82.62 362 ASP A C 1
ATOM 2880 O O . ASP A 1 362 ? -18.769 -15.323 40.565 1.00 82.62 362 ASP A O 1
ATOM 2884 N N . GLY A 1 363 ? -19.731 -16.879 41.858 1.00 83.00 363 GLY A N 1
ATOM 2885 C CA . GLY A 1 363 ? -19.157 -18.020 41.135 1.00 83.00 363 GLY A CA 1
ATOM 2886 C C . GLY A 1 363 ? -17.624 -17.997 41.011 1.00 83.00 363 GLY A C 1
ATOM 2887 O O . GLY A 1 363 ? -17.086 -18.469 40.010 1.00 83.00 363 GLY A O 1
ATOM 2888 N N . GLY A 1 364 ? -16.917 -17.410 41.986 1.00 84.19 364 GLY A N 1
ATOM 2889 C CA . GLY A 1 364 ? -15.456 -17.240 41.963 1.00 84.19 364 GLY A CA 1
ATOM 2890 C C . GLY A 1 364 ? -14.957 -16.120 41.041 1.00 84.19 364 GLY A C 1
ATOM 2891 O O . GLY A 1 364 ? -13.753 -15.994 40.823 1.00 84.19 364 GLY A O 1
ATOM 2892 N N . LYS A 1 365 ? -15.861 -15.306 40.484 1.00 85.00 365 LYS A N 1
ATOM 2893 C CA . LYS A 1 365 ? -15.528 -14.100 39.724 1.00 85.00 365 LYS A CA 1
ATOM 2894 C C . LYS A 1 365 ? -15.750 -12.867 40.587 1.00 85.00 365 LYS A C 1
ATOM 2896 O O . LYS A 1 365 ? -16.768 -12.745 41.264 1.00 85.00 365 LYS A O 1
ATOM 2901 N N . ARG A 1 366 ? -14.813 -11.925 40.516 1.00 87.81 366 ARG A N 1
ATOM 2902 C CA . ARG A 1 366 ? -14.939 -10.614 41.157 1.00 87.81 366 ARG A CA 1
ATOM 2903 C C . ARG A 1 366 ? -16.077 -9.829 40.505 1.00 87.81 366 ARG A C 1
ATOM 2905 O O . ARG A 1 366 ? -16.088 -9.668 39.283 1.00 87.81 366 ARG A O 1
ATOM 2912 N N . VAL A 1 367 ? -17.009 -9.350 41.323 1.00 88.81 367 VAL A N 1
ATOM 2913 C CA . VAL A 1 367 ? -18.140 -8.524 40.893 1.00 88.81 367 VAL A CA 1
ATOM 2914 C C . VAL A 1 367 ? -17.862 -7.081 41.285 1.00 88.81 367 VAL A C 1
ATOM 2916 O O . VAL A 1 367 ? -17.561 -6.773 42.443 1.00 88.81 367 VAL A O 1
ATOM 2919 N N . GLU A 1 368 ? -17.945 -6.190 40.307 1.00 89.81 368 GLU A N 1
ATOM 2920 C CA . GLU A 1 368 ? -17.649 -4.772 40.462 1.00 89.81 368 GLU A CA 1
ATOM 2921 C C . GLU A 1 368 ? -18.793 -3.924 39.903 1.00 89.81 368 GLU A C 1
ATOM 2923 O O . GLU A 1 368 ? -19.622 -4.389 39.116 1.00 89.81 368 GLU A O 1
ATOM 2928 N N . VAL A 1 369 ? -18.833 -2.664 40.325 1.00 86.25 369 VAL A N 1
ATOM 2929 C CA . VAL A 1 369 ? -19.701 -1.650 39.728 1.00 86.25 369 VAL A CA 1
ATOM 2930 C C . VAL A 1 369 ? -18.903 -0.932 38.657 1.00 86.25 369 VAL A C 1
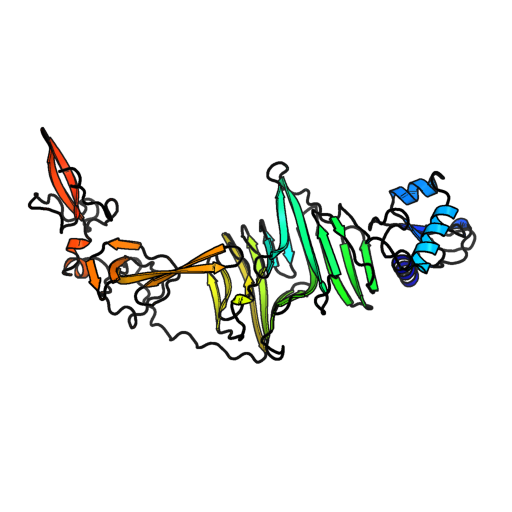ATOM 2932 O O . VAL A 1 369 ? -17.850 -0.361 38.938 1.00 86.25 369 VAL A O 1
ATOM 2935 N N . PHE A 1 370 ? -19.410 -0.942 37.432 1.00 86.19 370 PHE A N 1
ATOM 2936 C CA . PHE A 1 370 ? -18.781 -0.293 36.293 1.00 86.19 370 PHE A CA 1
ATOM 2937 C C . PHE A 1 370 ? -19.591 0.909 35.842 1.00 86.19 370 PHE A C 1
ATOM 2939 O O . PHE A 1 370 ? -20.792 0.802 35.612 1.00 86.19 370 PHE A O 1
ATOM 2946 N N . HIS A 1 371 ? -18.919 2.040 35.658 1.00 82.62 371 HIS A N 1
ATOM 2947 C CA . HIS A 1 371 ? -19.449 3.150 34.880 1.00 82.62 371 HIS A CA 1
ATOM 2948 C C . HIS A 1 371 ? -19.168 2.905 33.400 1.00 82.62 371 HIS A C 1
ATOM 2950 O O . HIS A 1 371 ? -18.029 2.629 33.006 1.00 82.62 371 HIS A O 1
ATOM 2956 N N . ILE A 1 372 ? -20.221 2.988 32.591 1.00 78.44 372 ILE A N 1
ATOM 2957 C CA . ILE A 1 372 ? -20.155 2.745 31.152 1.00 78.44 372 ILE A CA 1
ATOM 2958 C C . ILE A 1 372 ? -20.303 4.071 30.399 1.00 78.44 372 ILE A C 1
ATOM 2960 O O . ILE A 1 372 ? -21.101 4.936 30.773 1.00 78.44 372 ILE A O 1
ATOM 2964 N N . SER A 1 373 ? -19.521 4.235 29.326 1.00 74.56 373 SER A N 1
ATOM 2965 C CA . SER A 1 373 ? -19.646 5.381 28.423 1.00 74.56 373 SER A CA 1
ATOM 2966 C C . SER A 1 373 ? -21.069 5.491 27.871 1.00 74.56 373 SER A C 1
ATOM 2968 O O . SER A 1 373 ? -21.690 4.497 27.512 1.00 74.56 373 SER A O 1
ATOM 2970 N N . ARG A 1 374 ? -21.567 6.719 27.708 1.00 69.56 374 ARG A N 1
ATOM 2971 C CA . ARG A 1 374 ? -22.883 6.978 27.093 1.00 69.56 374 ARG A CA 1
ATOM 2972 C C . ARG A 1 374 ? -22.976 6.529 25.638 1.00 69.56 374 ARG A C 1
ATOM 2974 O O . ARG A 1 374 ? -24.068 6.323 25.137 1.00 69.56 374 ARG A O 1
ATOM 2981 N N . SER A 1 375 ? -21.837 6.433 24.958 1.00 66.38 375 SER A N 1
ATOM 2982 C CA . SER A 1 375 ? -21.758 5.964 23.573 1.00 66.38 375 SER A CA 1
ATOM 2983 C C . SER A 1 375 ? -21.791 4.440 23.456 1.00 66.38 375 SER A C 1
ATOM 2985 O O . SER A 1 375 ? -21.730 3.921 22.345 1.00 66.38 375 SER A O 1
ATOM 2987 N N . GLU A 1 376 ? -21.781 3.729 24.583 1.00 72.75 376 GLU A N 1
ATOM 2988 C CA . GLU A 1 376 ? -21.728 2.279 24.611 1.00 72.75 376 GLU A CA 1
ATOM 2989 C C . GLU A 1 376 ? -23.139 1.711 24.410 1.00 72.75 376 GLU A C 1
ATOM 2991 O O . GLU A 1 376 ? -24.045 2.056 25.173 1.00 72.75 376 GLU A O 1
ATOM 2996 N N . PRO A 1 377 ? -23.364 0.849 23.405 1.00 64.94 377 PRO A N 1
ATOM 2997 C CA . PRO A 1 377 ? -24.609 0.103 23.327 1.00 64.94 377 PRO A CA 1
ATOM 2998 C C . PRO A 1 377 ? -24.732 -0.796 24.565 1.00 64.94 377 PRO A C 1
ATOM 3000 O O . PRO A 1 377 ? -23.761 -1.435 24.958 1.00 64.94 377 PRO A O 1
ATOM 3003 N N . GLU A 1 378 ? -25.909 -0.871 25.179 1.00 65.81 378 GLU A N 1
ATOM 3004 C CA . GLU A 1 378 ? -26.160 -1.648 26.402 1.00 65.81 378 GLU A CA 1
ATOM 3005 C C . GLU A 1 378 ? -27.257 -2.690 26.141 1.00 65.81 378 GLU A C 1
ATOM 3007 O O . GLU A 1 378 ? -28.247 -2.380 25.476 1.00 65.81 378 GLU A O 1
ATOM 3012 N N . ASP A 1 379 ? -27.054 -3.932 26.603 1.00 69.81 379 ASP A N 1
ATOM 3013 C CA . ASP A 1 379 ? -28.031 -5.020 26.490 1.00 69.81 379 ASP A CA 1
ATOM 3014 C C . ASP A 1 379 ? -28.587 -5.423 27.863 1.00 69.81 379 ASP A C 1
ATOM 3016 O O . ASP A 1 379 ? -28.037 -6.294 28.543 1.00 69.81 379 ASP A O 1
ATOM 3020 N N . LEU A 1 380 ? -29.742 -4.847 28.212 1.00 63.62 380 LEU A N 1
ATOM 3021 C CA . LEU A 1 380 ? -30.506 -5.154 29.427 1.00 63.62 380 LEU A CA 1
ATOM 3022 C C . LEU A 1 380 ? -30.775 -6.649 29.650 1.00 63.62 380 LEU A C 1
ATOM 3024 O O . LEU A 1 380 ? -30.979 -7.075 30.785 1.00 63.62 380 LEU A O 1
ATOM 3028 N N . ALA A 1 381 ? -30.852 -7.452 28.583 1.00 61.09 381 ALA A N 1
ATOM 3029 C CA . ALA A 1 381 ? -31.114 -8.882 28.719 1.00 61.09 381 ALA A CA 1
ATOM 3030 C C . ALA A 1 381 ? -29.875 -9.655 29.195 1.00 61.09 381 ALA A C 1
ATOM 3032 O O . ALA A 1 381 ? -30.016 -10.726 29.785 1.00 61.09 381 ALA A O 1
ATOM 3033 N N . ILE A 1 382 ? -28.679 -9.126 28.922 1.00 67.25 382 ILE A N 1
ATOM 3034 C CA . ILE A 1 382 ? -27.391 -9.710 29.312 1.00 67.25 382 ILE A CA 1
ATOM 3035 C C . ILE A 1 382 ? -26.920 -9.106 30.638 1.00 67.25 382 ILE A C 1
ATOM 3037 O O . ILE A 1 382 ? -26.455 -9.825 31.523 1.00 67.25 382 ILE A O 1
ATOM 3041 N N . ASN A 1 383 ? -27.094 -7.798 30.812 1.00 67.88 383 ASN A N 1
ATOM 3042 C CA . ASN A 1 383 ? -26.797 -7.105 32.056 1.00 67.88 383 ASN A CA 1
ATOM 3043 C C . ASN A 1 383 ? -28.011 -7.153 32.984 1.00 67.88 383 ASN A C 1
ATOM 3045 O O . ASN A 1 383 ? -28.686 -6.155 33.206 1.00 67.88 383 ASN A O 1
ATOM 3049 N N . SER A 1 384 ? -28.262 -8.310 33.594 1.00 55.16 384 SER A N 1
ATOM 3050 C CA . SER A 1 384 ? -29.297 -8.462 34.629 1.00 55.16 384 SER A CA 1
ATOM 3051 C C . SER A 1 384 ? -28.970 -7.748 35.956 1.00 55.16 384 SER A C 1
ATOM 3053 O O . SER A 1 384 ? -29.611 -8.013 36.972 1.00 55.16 384 SER A O 1
ATOM 3055 N N . GLY A 1 385 ? -27.943 -6.893 35.979 1.00 58.53 385 GLY A N 1
ATOM 3056 C CA . GLY A 1 385 ? -27.527 -6.107 37.137 1.00 58.53 385 GLY A CA 1
ATOM 3057 C C . GLY A 1 385 ? -28.341 -4.822 37.309 1.00 58.53 385 GLY A C 1
ATOM 3058 O O . GLY A 1 385 ? -29.168 -4.461 36.475 1.00 58.53 385 GLY A O 1
ATOM 3059 N N . PHE A 1 386 ? -28.092 -4.107 38.408 1.00 57.22 386 PHE A N 1
ATOM 3060 C CA . PHE A 1 386 ? -28.659 -2.774 38.613 1.00 57.22 386 PHE A CA 1
ATOM 3061 C C . PHE A 1 386 ? -28.183 -1.822 37.511 1.00 57.22 386 PHE A C 1
ATOM 3063 O O . PHE A 1 386 ? -26.978 -1.698 37.285 1.00 57.22 386 PHE A O 1
ATOM 3070 N N . ILE A 1 387 ? -29.141 -1.133 36.886 1.00 59.53 387 ILE A N 1
ATOM 3071 C CA . ILE A 1 387 ? -28.920 -0.073 35.904 1.00 59.53 387 ILE A CA 1
ATOM 3072 C C . ILE A 1 387 ? -29.595 1.175 36.440 1.00 59.53 387 ILE A C 1
ATOM 3074 O O . ILE A 1 387 ? -30.820 1.277 36.463 1.00 59.53 387 ILE A O 1
ATOM 3078 N N . GLY A 1 388 ? -28.777 2.107 36.916 1.00 62.72 388 GLY A N 1
ATOM 3079 C CA . GLY A 1 388 ? -29.242 3.354 37.503 1.00 62.72 388 GLY A CA 1
ATOM 3080 C C . GLY A 1 388 ? -28.692 4.559 36.771 1.00 62.72 388 GLY A C 1
ATOM 3081 O O . GLY A 1 388 ? -27.557 4.548 36.297 1.00 62.72 388 GLY A O 1
ATOM 3082 N N . PHE A 1 389 ? -29.498 5.612 36.752 1.00 60.31 389 PHE A N 1
ATOM 3083 C CA . PHE A 1 389 ? -29.098 6.971 36.427 1.00 60.31 389 PHE A CA 1
ATOM 3084 C C . PHE A 1 389 ? -29.000 7.738 37.766 1.00 60.31 389 PHE A C 1
ATOM 3086 O O . PHE A 1 389 ? -29.846 7.520 38.620 1.00 60.31 389 PHE A O 1
ATOM 3093 N N . TYR A 1 390 ? -27.965 8.558 38.005 1.00 63.38 390 TYR A N 1
ATOM 3094 C CA . TYR A 1 390 ? -27.739 9.368 39.242 1.00 63.38 390 TYR A CA 1
ATOM 3095 C C . TYR A 1 390 ? -29.038 9.850 39.960 1.00 63.38 390 TYR A C 1
ATOM 3097 O O . TYR A 1 390 ? -29.963 10.241 39.261 1.00 63.38 390 TYR A O 1
ATOM 3105 N N . ALA A 1 391 ? -29.202 9.997 41.289 1.00 53.59 391 ALA A N 1
ATOM 3106 C CA . ALA A 1 391 ? -28.342 9.878 42.480 1.00 53.59 391 ALA A CA 1
ATOM 3107 C C . ALA A 1 391 ? -29.036 9.139 43.655 1.00 53.59 391 ALA A C 1
ATOM 3109 O O . ALA A 1 391 ? -28.346 8.596 44.510 1.00 53.59 391 ALA A O 1
ATOM 3110 N N . ASP A 1 392 ? -30.369 9.079 43.699 1.00 55.97 392 ASP A N 1
ATOM 3111 C CA . ASP A 1 392 ? -31.084 8.543 44.869 1.00 55.97 392 ASP A CA 1
ATOM 3112 C C . ASP A 1 392 ? -31.194 7.013 44.818 1.00 55.97 392 ASP A C 1
ATOM 3114 O O . ASP A 1 392 ? -30.913 6.330 45.803 1.00 55.97 392 ASP A O 1
ATOM 3118 N N . ASP A 1 393 ? -31.484 6.460 43.637 1.00 63.34 393 ASP A N 1
ATOM 3119 C CA . ASP A 1 393 ? -31.641 5.013 43.447 1.00 63.34 393 ASP A CA 1
ATOM 3120 C C . ASP A 1 393 ? -30.340 4.248 43.704 1.00 63.34 393 ASP A C 1
ATOM 3122 O O . ASP A 1 393 ? -30.371 3.098 44.134 1.00 63.34 393 ASP A O 1
ATOM 3126 N N . VAL A 1 394 ? -29.197 4.893 43.444 1.00 65.44 394 VAL A N 1
ATOM 3127 C CA . VAL A 1 394 ? -27.856 4.318 43.604 1.00 65.44 394 VAL A CA 1
ATOM 3128 C C . VAL A 1 394 ? -27.437 4.287 45.074 1.00 65.44 394 VAL A C 1
ATOM 3130 O O . VAL A 1 394 ? -26.893 3.287 45.529 1.00 65.44 394 VAL A O 1
ATOM 3133 N N . LEU A 1 395 ? -27.700 5.364 45.822 1.00 68.00 395 LEU A N 1
ATOM 3134 C CA . LEU A 1 395 ? -27.381 5.454 47.254 1.00 68.00 395 LEU A CA 1
ATOM 3135 C C . LEU A 1 395 ? -28.287 4.572 48.121 1.00 68.00 395 LEU A C 1
ATOM 3137 O O . LEU A 1 395 ? -27.942 4.279 49.261 1.00 68.00 395 LEU A O 1
ATOM 3141 N N . ALA A 1 396 ? -29.443 4.165 47.596 1.00 71.81 396 ALA A N 1
ATOM 3142 C CA . ALA A 1 396 ? -30.346 3.233 48.259 1.00 71.81 396 ALA A CA 1
ATOM 3143 C C . ALA A 1 396 ? -29.932 1.757 48.095 1.00 71.81 396 ALA A C 1
ATOM 3145 O O . ALA A 1 396 ? -30.552 0.887 48.707 1.00 71.81 396 ALA A O 1
ATOM 3146 N N . GLN A 1 397 ? -28.927 1.450 47.266 1.00 77.81 397 GLN A N 1
ATOM 3147 C CA . GLN A 1 397 ? -28.484 0.072 47.053 1.00 77.81 397 GLN A CA 1
ATOM 3148 C C . GLN A 1 397 ? -27.573 -0.407 48.182 1.00 77.81 397 GLN A C 1
ATOM 3150 O O . GLN A 1 397 ? -26.667 0.307 48.593 1.00 77.81 397 GLN A O 1
ATOM 3155 N N . GLU A 1 398 ? -27.722 -1.663 48.606 1.00 79.00 398 GLU A N 1
ATOM 3156 C CA . GLU A 1 398 ? -26.906 -2.248 49.687 1.00 79.00 398 GLU A CA 1
ATOM 3157 C C . GLU A 1 398 ? -25.394 -2.203 49.403 1.00 79.00 398 GLU A C 1
ATOM 3159 O O . GLU A 1 398 ? -24.580 -2.096 50.316 1.00 79.00 398 GLU A O 1
ATOM 3164 N N . TRP A 1 399 ? -25.002 -2.245 48.128 1.00 79.75 399 TRP A N 1
ATOM 3165 C CA . TRP A 1 399 ? -23.601 -2.201 47.715 1.00 79.75 399 TRP A CA 1
ATOM 3166 C C . TRP A 1 399 ? -23.012 -0.784 47.649 1.00 79.75 399 TRP A C 1
ATOM 3168 O O . TRP A 1 399 ? -21.800 -0.650 47.454 1.00 79.75 399 TRP A O 1
ATOM 3178 N N . SER A 1 400 ? -23.818 0.278 47.797 1.00 78.69 400 SER A N 1
ATOM 3179 C CA . SER A 1 400 ? -23.350 1.665 47.654 1.00 78.69 400 SER A CA 1
ATOM 3180 C C . SER A 1 400 ? -22.213 1.984 48.619 1.00 78.69 400 SER A C 1
ATOM 3182 O O . SER A 1 400 ? -21.263 2.684 48.265 1.00 78.69 400 SER A O 1
ATOM 3184 N N . ASP A 1 401 ? -22.266 1.411 49.820 1.00 79.25 401 ASP A N 1
ATOM 3185 C CA . ASP A 1 401 ? -21.294 1.683 50.871 1.00 79.25 401 ASP A CA 1
ATOM 3186 C C . ASP A 1 401 ? -19.895 1.137 50.542 1.00 79.25 401 ASP A C 1
ATOM 3188 O O . ASP A 1 401 ? -18.887 1.677 50.999 1.00 79.25 401 ASP A O 1
ATOM 3192 N N . CYS A 1 402 ? -19.816 0.113 49.688 1.00 77.50 402 CYS A N 1
ATOM 3193 C CA . CYS A 1 402 ? -18.563 -0.476 49.216 1.00 77.50 402 CYS A CA 1
ATOM 3194 C C . CYS A 1 402 ? -17.889 0.341 48.099 1.00 77.50 402 CYS A C 1
ATOM 3196 O O . CYS A 1 402 ? -16.751 0.045 47.712 1.00 77.50 402 CYS A O 1
ATOM 3198 N N . VAL A 1 403 ? -18.584 1.338 47.546 1.00 77.38 403 VAL A N 1
ATOM 3199 C CA . VAL A 1 403 ? -18.179 2.052 46.328 1.00 77.38 403 VAL A CA 1
ATOM 3200 C C . VAL A 1 403 ? -18.018 3.549 46.567 1.00 77.38 403 VAL A C 1
ATOM 3202 O O . VAL A 1 403 ? -17.016 4.124 46.144 1.00 77.38 403 VAL A O 1
ATOM 3205 N N . PHE A 1 404 ? -18.977 4.183 47.242 1.00 79.44 404 PHE A N 1
ATOM 3206 C CA . PHE A 1 404 ? -18.960 5.625 47.460 1.00 79.44 404 PHE A CA 1
ATOM 3207 C C . PHE A 1 404 ? -18.047 6.023 48.612 1.00 79.44 404 PHE A C 1
ATOM 3209 O O . PHE A 1 404 ? -17.956 5.349 49.643 1.00 79.44 404 PHE A O 1
ATOM 3216 N N . GLU A 1 405 ? -17.378 7.157 48.417 1.00 81.50 405 GLU A N 1
ATOM 3217 C CA . GLU A 1 405 ? -16.516 7.751 49.425 1.00 81.50 405 GLU A CA 1
ATOM 3218 C C . GLU A 1 405 ? -17.303 8.724 50.314 1.00 81.50 405 GLU A C 1
ATOM 3220 O O . GLU A 1 405 ? -18.257 9.376 49.887 1.00 81.50 405 GLU A O 1
ATOM 3225 N N . VAL A 1 406 ? -16.859 8.853 51.556 1.00 84.12 406 VAL A N 1
ATOM 3226 C CA . VAL A 1 406 ? -17.270 9.883 52.506 1.00 84.12 406 VAL A CA 1
ATOM 3227 C C . VAL A 1 406 ? -16.023 10.562 53.059 1.00 84.12 406 VAL A C 1
ATOM 3229 O O . VAL A 1 406 ? -14.948 9.962 53.141 1.00 84.12 406 VAL A O 1
ATOM 3232 N N . GLU A 1 407 ? -16.144 11.831 53.433 1.00 86.75 407 GLU A N 1
ATOM 3233 C CA . GLU A 1 407 ? -15.063 12.547 54.100 1.00 86.75 407 GLU A CA 1
ATOM 3234 C C . GLU A 1 407 ? -15.169 12.324 55.608 1.00 86.75 407 GLU A C 1
ATOM 3236 O O . GLU A 1 407 ? -16.178 12.675 56.222 1.00 86.75 407 GLU A O 1
ATOM 3241 N N . VAL A 1 408 ? -14.131 11.751 56.212 1.00 87.19 408 VAL A N 1
ATOM 3242 C CA . VAL A 1 408 ? -14.043 11.506 57.654 1.00 87.19 408 VAL A CA 1
ATOM 3243 C C . VAL A 1 408 ? -12.969 12.374 58.291 1.00 87.19 408 VAL A C 1
ATOM 3245 O O . VAL A 1 408 ? -11.974 12.746 57.661 1.00 87.19 408 VAL A O 1
ATOM 3248 N N . GLU A 1 409 ? -13.148 12.663 59.575 1.00 86.25 409 GLU A N 1
ATOM 3249 C CA . GLU A 1 409 ? -12.077 13.204 60.403 1.00 86.25 409 GLU A CA 1
ATOM 3250 C C . GLU A 1 409 ? -11.083 12.107 60.785 1.00 86.25 409 GLU A C 1
ATOM 3252 O O . GLU A 1 409 ? -11.446 11.061 61.326 1.00 86.25 409 GLU A O 1
ATOM 3257 N N . HIS A 1 410 ? -9.808 12.374 60.521 1.00 81.25 410 HIS A N 1
ATOM 3258 C CA . HIS A 1 410 ? -8.683 11.549 60.922 1.00 81.25 410 HIS A CA 1
ATOM 3259 C C . HIS A 1 410 ? -7.818 12.319 61.921 1.00 81.25 410 HIS A C 1
ATOM 3261 O O . HIS A 1 410 ? -7.223 13.349 61.590 1.00 81.25 410 HIS A O 1
ATOM 3267 N N . ILE A 1 411 ? -7.770 11.811 63.149 1.00 77.94 411 ILE A N 1
ATOM 3268 C CA . ILE A 1 411 ? -6.975 12.367 64.243 1.00 77.94 411 ILE A CA 1
ATOM 3269 C C . ILE A 1 411 ? -5.613 11.672 64.217 1.00 77.94 411 ILE A C 1
ATOM 3271 O O . ILE A 1 411 ? -5.548 10.463 64.424 1.00 77.94 411 ILE A O 1
ATOM 3275 N N . ALA A 1 412 ? -4.541 12.426 63.970 1.00 74.00 412 ALA A N 1
ATOM 3276 C CA . ALA A 1 412 ? -3.173 11.913 63.961 1.00 74.00 412 ALA A CA 1
ATOM 3277 C C . ALA A 1 412 ? -2.287 12.773 64.871 1.00 74.00 412 ALA A C 1
ATOM 3279 O O . ALA A 1 412 ? -2.071 13.951 64.587 1.00 74.00 412 ALA A O 1
ATOM 3280 N N . GLY A 1 413 ? -1.772 12.177 65.953 1.00 76.50 413 GLY A N 1
ATOM 3281 C CA . GLY A 1 413 ? -0.804 12.793 66.872 1.00 76.50 413 GLY A CA 1
ATOM 3282 C C . GLY A 1 413 ? -1.275 14.111 67.499 1.00 76.50 413 GLY A C 1
ATOM 3283 O O . GLY A 1 413 ? -1.901 14.106 68.554 1.00 76.50 413 GLY A O 1
ATOM 3284 N N . GLU A 1 414 ? -0.957 15.232 66.847 1.00 60.03 414 GLU A N 1
ATOM 3285 C CA . GLU A 1 414 ? -1.214 16.603 67.317 1.00 60.03 414 GLU A CA 1
ATOM 3286 C C . GLU A 1 414 ? -2.201 17.395 66.431 1.00 60.03 414 GLU A C 1
ATOM 3288 O O . GLU A 1 414 ? -2.334 18.609 66.585 1.00 60.03 414 GLU A O 1
ATOM 3293 N N . GLY A 1 415 ? -2.923 16.751 65.502 1.00 77.00 415 GLY A N 1
ATOM 3294 C CA . GLY A 1 415 ? -3.867 17.460 64.631 1.00 77.00 415 GLY A CA 1
ATOM 3295 C C . GLY A 1 415 ? -5.004 16.619 64.053 1.00 77.00 415 GLY A C 1
ATOM 3296 O O . GLY A 1 415 ? -4.948 15.390 63.989 1.00 77.00 415 GLY A O 1
ATOM 3297 N N . THR A 1 416 ? -6.045 17.318 63.597 1.00 80.56 416 THR A N 1
ATOM 3298 C CA . THR A 1 416 ? -7.175 16.733 62.868 1.00 80.56 416 THR A CA 1
ATOM 3299 C C . THR A 1 416 ? -7.018 17.022 61.380 1.00 80.56 416 THR A C 1
ATOM 3301 O O . THR A 1 416 ? -6.905 18.174 60.966 1.00 80.56 416 THR A O 1
ATOM 3304 N N . SER A 1 417 ? -7.036 15.973 60.566 1.00 83.25 417 SER A N 1
ATOM 3305 C CA . SER A 1 417 ? -7.040 16.048 59.103 1.00 83.25 417 SER A CA 1
ATOM 3306 C C . SER A 1 417 ? -8.338 15.464 58.549 1.00 83.25 417 SER A C 1
ATOM 3308 O O . SER A 1 417 ? -9.038 14.727 59.243 1.00 83.25 417 SER A O 1
ATOM 3310 N N . ARG A 1 418 ? -8.686 15.796 57.305 1.00 84.31 418 ARG A N 1
ATOM 3311 C CA . ARG A 1 418 ? -9.821 15.184 56.603 1.00 84.31 418 ARG A CA 1
ATOM 3312 C C . ARG A 1 418 ? -9.303 14.198 55.574 1.00 84.31 418 ARG A C 1
ATOM 3314 O O . ARG A 1 418 ? -8.340 14.498 54.870 1.00 84.31 418 ARG A O 1
ATOM 3321 N N . ARG A 1 419 ? -9.928 13.026 55.498 1.00 82.75 419 ARG A N 1
ATOM 3322 C CA . ARG A 1 419 ? -9.600 11.997 54.506 1.00 82.75 419 ARG A CA 1
ATOM 3323 C C . ARG A 1 419 ? -10.867 11.478 53.851 1.00 82.75 419 ARG A C 1
ATOM 3325 O O . ARG A 1 419 ? -11.895 11.360 54.511 1.00 82.75 419 ARG A O 1
ATOM 3332 N N . ARG A 1 420 ? -10.776 11.147 52.564 1.00 82.38 420 ARG A N 1
ATOM 3333 C CA . ARG A 1 420 ? -11.837 10.444 51.841 1.00 82.38 420 ARG A CA 1
ATOM 3334 C C . ARG A 1 420 ? -11.618 8.947 51.962 1.00 82.38 420 ARG A C 1
ATOM 3336 O O . ARG A 1 420 ? -10.526 8.470 51.665 1.00 82.38 420 ARG A O 1
ATOM 3343 N N . VAL A 1 421 ? -12.638 8.234 52.418 1.00 77.62 421 VAL A N 1
ATOM 3344 C CA . VAL A 1 421 ? -12.630 6.774 52.564 1.00 77.62 421 VAL A CA 1
ATOM 3345 C C . VAL A 1 421 ? -13.935 6.197 52.055 1.00 77.62 421 VAL A C 1
ATOM 3347 O O . VAL A 1 421 ? -14.942 6.898 52.050 1.00 77.62 421 VAL A O 1
ATOM 3350 N N . LYS A 1 422 ? -13.950 4.922 51.662 1.00 79.94 422 LYS A N 1
ATOM 3351 C CA . LYS A 1 422 ? -15.210 4.235 51.362 1.00 79.94 422 LYS A CA 1
ATOM 3352 C C . LYS A 1 422 ? -16.111 4.228 52.591 1.00 79.94 422 LYS A C 1
ATOM 3354 O O . LYS A 1 422 ? -15.620 4.127 53.716 1.00 79.94 422 LYS A O 1
ATOM 3359 N N . ARG A 1 423 ? -17.426 4.292 52.393 1.00 79.62 423 ARG A N 1
ATOM 3360 C CA . ARG A 1 423 ? -18.389 4.276 53.505 1.00 79.62 423 ARG A CA 1
ATOM 3361 C C . ARG A 1 423 ? -18.308 2.983 54.327 1.00 79.62 423 ARG A C 1
ATOM 3363 O O . ARG A 1 423 ? -18.412 3.041 55.550 1.00 79.62 423 ARG A O 1
ATOM 3370 N N . SER A 1 424 ? -17.987 1.856 53.688 1.00 78.94 424 SER A N 1
ATOM 3371 C CA . SER A 1 424 ? -17.673 0.582 54.352 1.00 78.94 424 SER A CA 1
ATOM 3372 C C . SER A 1 424 ? -16.445 0.644 55.271 1.00 78.94 424 SER A C 1
ATOM 3374 O O . SER A 1 424 ? -16.333 -0.150 56.202 1.00 78.94 424 SER A O 1
ATOM 3376 N N . ASP A 1 425 ? -15.542 1.602 55.046 1.00 79.50 425 ASP A N 1
ATOM 3377 C CA . ASP A 1 425 ? -14.217 1.677 55.673 1.00 79.50 425 ASP A CA 1
ATOM 3378 C C . ASP A 1 425 ? -14.117 2.818 56.705 1.00 79.50 425 ASP A C 1
ATOM 3380 O O . ASP A 1 425 ? -13.022 3.174 57.154 1.00 79.50 425 ASP A O 1
ATOM 3384 N N . VAL A 1 426 ? -15.254 3.409 57.098 1.00 82.44 426 VAL A N 1
ATOM 3385 C CA . VAL A 1 426 ? -15.318 4.517 58.069 1.00 82.44 426 VAL A CA 1
ATOM 3386 C C . VAL A 1 426 ? -14.769 4.100 59.437 1.00 82.44 426 VAL A C 1
ATOM 3388 O O . VAL A 1 426 ? -14.152 4.914 60.127 1.00 82.44 426 VAL A O 1
ATOM 3391 N N . GLY A 1 427 ? -14.958 2.836 59.836 1.00 76.88 427 GLY A N 1
ATOM 3392 C CA . GLY A 1 427 ? -14.356 2.271 61.050 1.00 76.88 427 GLY A CA 1
ATOM 3393 C C . GLY A 1 427 ? -14.708 3.027 62.339 1.00 76.88 427 GLY A C 1
ATOM 3394 O O . GLY A 1 427 ? -13.862 3.167 63.215 1.00 76.88 427 GLY A O 1
ATOM 3395 N N . GLY A 1 428 ? -15.925 3.579 62.437 1.00 72.81 428 GLY A N 1
ATOM 3396 C CA . GLY A 1 428 ? -16.392 4.346 63.603 1.00 72.81 428 GLY A CA 1
ATOM 3397 C C . GLY A 1 428 ? -15.914 5.804 63.672 1.00 72.81 428 GLY A C 1
ATOM 3398 O O . GLY A 1 428 ? -16.218 6.498 64.642 1.00 72.81 428 GLY A O 1
ATOM 3399 N N . ARG A 1 429 ? -15.186 6.295 62.661 1.00 80.69 429 ARG A N 1
ATOM 3400 C CA . ARG A 1 429 ? -14.761 7.700 62.572 1.00 80.69 429 ARG A CA 1
ATOM 3401 C C . ARG A 1 429 ? -15.942 8.617 62.248 1.00 80.69 429 ARG A C 1
ATOM 3403 O O . ARG A 1 429 ? -16.919 8.215 61.617 1.00 80.69 429 ARG A O 1
ATOM 3410 N N . ARG A 1 430 ? -15.848 9.881 62.669 1.00 84.38 430 ARG A N 1
ATOM 3411 C CA . ARG A 1 430 ? -16.890 10.878 62.403 1.00 84.38 430 ARG A CA 1
ATOM 3412 C C . ARG A 1 430 ? -16.893 11.248 60.922 1.00 84.38 430 ARG A C 1
ATOM 3414 O O . ARG A 1 430 ? -15.910 11.798 60.424 1.00 84.38 430 ARG A O 1
ATOM 3421 N N . ILE A 1 431 ? -18.010 10.984 60.248 1.00 87.06 431 ILE A N 1
ATOM 3422 C CA . ILE A 1 431 ? -18.269 11.487 58.899 1.00 87.06 431 ILE A CA 1
ATOM 3423 C C . ILE A 1 431 ? -18.514 12.996 58.993 1.00 87.06 431 ILE A C 1
ATOM 3425 O O . ILE A 1 431 ? -19.363 13.454 59.756 1.00 87.06 431 ILE A O 1
ATOM 3429 N N . VAL A 1 432 ? -17.736 13.763 58.236 1.00 89.00 432 VAL A N 1
ATOM 3430 C CA . VAL A 1 432 ? -17.825 15.225 58.146 1.00 89.00 432 VAL A CA 1
ATOM 3431 C C . VAL A 1 432 ? -18.705 15.628 56.974 1.00 89.00 432 VAL A C 1
ATOM 3433 O O . VAL A 1 432 ? -19.508 16.544 57.107 1.00 89.00 432 VAL A O 1
ATOM 3436 N N . ASN A 1 433 ? -18.562 14.938 55.839 1.00 85.69 433 ASN A N 1
ATOM 3437 C CA . ASN A 1 433 ? -19.359 15.164 54.641 1.00 85.69 433 ASN A CA 1
ATOM 3438 C C . ASN A 1 433 ? -19.674 13.824 53.964 1.00 85.69 433 ASN A C 1
ATOM 3440 O O . ASN A 1 433 ? -18.761 13.074 53.621 1.00 85.69 433 ASN A O 1
ATOM 3444 N N . GLU A 1 434 ? -20.956 13.550 53.719 1.00 81.12 434 GLU A N 1
ATOM 3445 C CA . GLU A 1 434 ? -21.394 12.432 52.862 1.00 81.12 434 GLU A CA 1
ATOM 3446 C C . GLU A 1 434 ? -21.433 12.825 51.375 1.00 81.12 434 GLU A C 1
ATOM 3448 O O . GLU A 1 434 ? -21.332 11.983 50.486 1.00 81.12 434 GLU A O 1
ATOM 3453 N N . THR A 1 435 ? -21.527 14.125 51.092 1.00 80.75 435 THR A N 1
ATOM 3454 C CA . THR A 1 435 ? -21.575 14.684 49.737 1.00 80.75 435 THR A CA 1
ATOM 3455 C C . THR A 1 435 ? -20.551 15.794 49.570 1.00 80.75 435 THR A C 1
ATOM 3457 O O . THR A 1 435 ? -20.259 16.532 50.510 1.00 80.75 435 THR A O 1
ATOM 3460 N N . ASN A 1 436 ? -20.054 15.970 48.350 1.00 77.81 436 ASN A N 1
ATOM 3461 C CA . ASN A 1 436 ? -19.170 17.062 47.985 1.00 77.81 436 ASN A CA 1
ATOM 3462 C C . ASN A 1 436 ? -19.869 18.421 48.231 1.00 77.81 436 ASN A C 1
ATOM 3464 O O . ASN A 1 436 ? -20.867 18.710 47.565 1.00 77.81 436 ASN A O 1
ATOM 3468 N N . PRO A 1 437 ? -19.343 19.283 49.124 1.00 78.81 437 PRO A N 1
ATOM 3469 C CA . PRO A 1 437 ? -20.008 20.531 49.517 1.00 78.81 437 PRO A CA 1
ATOM 3470 C C . PRO A 1 437 ? -20.192 21.542 48.380 1.00 78.81 437 PRO A C 1
ATOM 3472 O O . PRO A 1 437 ? -21.063 22.402 48.451 1.00 78.81 437 PRO A O 1
ATOM 3475 N N . THR A 1 438 ? -19.368 21.464 47.332 1.00 79.00 438 THR A N 1
ATOM 3476 C CA . THR A 1 438 ? -19.427 22.372 46.178 1.00 79.00 438 THR A CA 1
ATOM 3477 C C . THR A 1 438 ? -20.494 21.950 45.177 1.00 79.00 438 THR A C 1
ATOM 3479 O O . THR A 1 438 ? -21.135 22.797 44.563 1.00 79.00 438 THR A O 1
ATOM 3482 N N . THR A 1 439 ? -20.671 20.643 44.983 1.00 75.38 439 THR A N 1
ATOM 3483 C CA . THR A 1 439 ? -21.563 20.108 43.940 1.00 75.38 439 THR A CA 1
ATOM 3484 C C . THR A 1 439 ? -22.881 19.568 44.486 1.00 75.38 439 THR A C 1
ATOM 3486 O O . THR A 1 439 ? -23.805 19.362 43.704 1.00 75.38 439 THR A O 1
ATOM 3489 N N . GLY A 1 440 ? -22.971 19.313 45.796 1.00 74.81 440 GLY A N 1
ATOM 3490 C CA . GLY A 1 440 ? -24.108 18.646 46.433 1.00 74.81 440 GLY A CA 1
ATOM 3491 C C . GLY A 1 440 ? -24.260 17.171 46.043 1.00 74.81 440 GLY A C 1
ATOM 3492 O O . GLY A 1 440 ? -25.301 16.580 46.302 1.00 74.81 440 GLY A O 1
ATOM 3493 N N . LYS A 1 441 ? -23.255 16.575 45.387 1.00 71.69 441 LYS A N 1
ATOM 3494 C CA . LYS A 1 441 ? -23.292 15.195 44.876 1.00 71.69 441 LYS A CA 1
ATOM 3495 C C . LYS A 1 441 ? -22.446 14.254 45.741 1.00 71.69 441 LYS A C 1
ATOM 3497 O O . LYS A 1 441 ? -21.481 14.724 46.345 1.00 71.69 441 LYS A O 1
ATOM 3502 N N . PRO A 1 442 ? -22.743 12.941 45.779 1.00 74.12 442 PRO A N 1
ATOM 3503 C CA . PRO A 1 442 ? -21.873 11.949 46.415 1.00 74.12 442 PRO A CA 1
ATOM 3504 C C . PRO A 1 442 ? -20.434 12.045 45.912 1.00 74.12 442 PRO A C 1
ATOM 3506 O O . PRO A 1 442 ? -20.204 12.365 44.741 1.00 74.12 442 PRO A O 1
ATOM 3509 N N . PHE A 1 443 ? -19.462 11.760 46.779 1.00 73.50 443 PHE A N 1
ATOM 3510 C CA . PHE A 1 443 ? -18.068 11.718 46.349 1.00 73.50 443 PHE A CA 1
ATOM 3511 C C . PHE A 1 443 ? -17.849 10.546 45.386 1.00 73.50 443 PHE A C 1
ATOM 3513 O O . PHE A 1 443 ? -18.160 9.395 45.691 1.00 73.50 443 PHE A O 1
ATOM 3520 N N . HIS A 1 444 ? -17.302 10.858 44.213 1.00 68.81 444 HIS A N 1
ATOM 3521 C CA . HIS A 1 444 ? -16.886 9.858 43.239 1.00 68.81 444 HIS A CA 1
ATOM 3522 C C . HIS A 1 444 ? -15.598 9.162 43.711 1.00 68.81 444 HIS A C 1
ATOM 3524 O O . HIS A 1 444 ? -14.688 9.868 44.160 1.00 68.81 444 HIS A O 1
ATOM 3530 N N . PRO A 1 445 ? -15.469 7.833 43.546 1.00 65.69 445 PRO A N 1
ATOM 3531 C CA . PRO A 1 445 ? -14.222 7.126 43.816 1.00 65.69 445 PRO A CA 1
ATOM 3532 C C . PRO A 1 445 ? -13.181 7.581 42.793 1.00 65.69 445 PRO A C 1
ATOM 3534 O O . PRO A 1 445 ? -13.269 7.240 41.614 1.00 65.69 445 PRO A O 1
ATOM 3537 N N . GLN A 1 446 ? -12.237 8.429 43.203 1.00 54.19 446 GLN A N 1
ATOM 3538 C CA . GLN A 1 446 ? -11.252 8.990 42.268 1.00 54.19 446 GLN A CA 1
ATOM 3539 C C . GLN A 1 446 ? -9.794 8.901 42.723 1.00 54.19 446 GLN A C 1
ATOM 3541 O O . GLN A 1 446 ? -8.928 9.277 41.943 1.00 54.19 446 GLN A O 1
ATOM 3546 N N . GLU A 1 447 ? -9.480 8.340 43.896 1.00 45.41 447 GLU A N 1
ATOM 3547 C CA . GLU A 1 447 ? -8.070 8.250 44.331 1.00 45.41 447 GLU A CA 1
ATOM 3548 C C . GLU A 1 447 ? -7.652 6.944 45.023 1.00 45.41 447 GLU A C 1
ATOM 3550 O O . GLU A 1 447 ? -6.480 6.584 44.938 1.00 45.41 447 GLU A O 1
ATOM 3555 N N . PHE A 1 448 ? -8.561 6.189 45.654 1.00 47.91 448 PHE A N 1
ATOM 3556 C CA . PHE A 1 448 ? -8.182 5.067 46.538 1.00 47.91 448 PHE A CA 1
ATOM 3557 C C . PHE A 1 448 ? -8.732 3.697 46.116 1.00 47.91 448 PHE A C 1
ATOM 3559 O O . PHE A 1 448 ? -8.870 2.788 46.937 1.00 47.91 448 PHE A O 1
ATOM 3566 N N . ALA A 1 449 ? -9.046 3.510 44.831 1.00 45.69 449 ALA A N 1
ATOM 3567 C CA . ALA A 1 449 ? -9.508 2.223 44.316 1.00 45.69 449 ALA A CA 1
ATOM 3568 C C . ALA A 1 449 ? -8.442 1.123 44.536 1.00 45.69 449 ALA A C 1
ATOM 3570 O O . ALA A 1 449 ? -7.502 0.983 43.762 1.00 45.69 449 ALA A O 1
ATOM 3571 N N . GLY A 1 450 ? -8.597 0.330 45.603 1.00 42.41 450 GLY A N 1
ATOM 3572 C CA . GLY A 1 450 ? -7.739 -0.825 45.912 1.00 42.41 450 GLY A CA 1
ATOM 3573 C C . GLY A 1 450 ? -6.757 -0.648 47.077 1.00 42.41 450 GLY A C 1
ATOM 3574 O O . GLY A 1 450 ? -6.055 -1.600 47.426 1.00 42.41 450 GLY A O 1
ATOM 3575 N N . THR A 1 451 ? -6.731 0.511 47.733 1.00 40.38 451 THR A N 1
ATOM 3576 C CA . THR A 1 451 ? -5.904 0.757 48.923 1.00 40.38 451 THR A CA 1
ATOM 3577 C C . THR A 1 451 ? -6.798 1.171 50.080 1.00 40.38 451 THR A C 1
ATOM 3579 O O . THR A 1 451 ? -7.414 2.228 50.035 1.00 40.38 451 THR A O 1
ATOM 3582 N N . SER A 1 452 ? -6.845 0.359 51.143 1.00 48.38 452 SER A N 1
ATOM 3583 C CA . SER A 1 452 ? -7.319 0.865 52.432 1.00 48.38 452 SER A CA 1
ATOM 3584 C C . SER A 1 452 ? -6.382 2.015 52.829 1.00 48.38 452 SER A C 1
ATOM 3586 O O . SER A 1 452 ? -5.171 1.781 52.918 1.00 48.38 452 SER A O 1
ATOM 3588 N N . PRO A 1 453 ? -6.885 3.242 53.051 1.00 48.41 453 PRO A N 1
ATOM 3589 C CA . PRO A 1 453 ? -6.065 4.392 53.448 1.00 48.41 453 PRO A CA 1
ATOM 3590 C C . PRO A 1 453 ? -5.475 4.239 54.861 1.00 48.41 453 PRO A C 1
ATOM 3592 O O . PRO A 1 453 ? -4.799 5.143 55.353 1.00 48.41 453 PRO A O 1
ATOM 3595 N N . TRP A 1 454 ? -5.740 3.094 55.495 1.00 61.00 454 TRP A N 1
ATOM 3596 C CA . TRP A 1 454 ? -5.365 2.720 56.850 1.00 61.00 454 TRP A CA 1
ATOM 3597 C C . TRP A 1 454 ? -4.277 1.635 56.897 1.00 61.00 454 TRP A C 1
ATOM 3599 O O . TRP A 1 454 ? -4.038 1.077 57.955 1.00 61.00 454 TRP A O 1
ATOM 3609 N N . LYS A 1 455 ? -3.629 1.294 55.770 1.00 47.28 455 LYS A N 1
ATOM 3610 C CA . LYS A 1 455 ? -2.628 0.205 55.701 1.00 47.28 455 LYS A CA 1
ATOM 3611 C C . LYS A 1 455 ? -1.373 0.394 56.576 1.00 47.28 455 LYS A C 1
ATOM 3613 O O . LYS A 1 455 ? -0.612 -0.561 56.689 1.00 47.28 455 LYS A O 1
ATOM 3618 N N . ASP A 1 456 ? -1.193 1.567 57.184 1.00 44.09 456 ASP A N 1
ATOM 3619 C CA . ASP A 1 456 ? -0.061 1.899 58.061 1.00 44.09 456 ASP A CA 1
ATOM 3620 C C . ASP A 1 456 ? -0.468 2.104 59.547 1.00 44.09 456 ASP A C 1
ATOM 3622 O O . ASP A 1 456 ? 0.306 2.685 60.308 1.00 44.09 456 ASP A O 1
ATOM 3626 N N . GLU A 1 457 ? -1.663 1.653 59.965 1.00 44.38 457 GLU A N 1
ATOM 3627 C CA . GLU A 1 457 ? -2.057 1.496 61.387 1.00 44.38 457 GLU A CA 1
ATOM 3628 C C . GLU A 1 457 ? -1.861 0.055 61.886 1.00 44.38 457 GLU A C 1
ATOM 3630 O O . GLU A 1 457 ? -2.239 -0.892 61.154 1.00 44.38 457 GLU A O 1
#

Organism: NCBI:txid1053647

Sequence (457 aa):
MKVNRFGLSRDIPARVKRAVRQNSRFGCVLCRSAVYTYEHIDPLFIDAERHDPNRIALLCPTCHALVTKQRVPKEHVAKVYSSLRESGKADPPSDQEFFVHYGRELVVKLGSCEFREFRSVINIDGTDVLSYKKCSETGTYTVSGIFYDQRGTELFRIVDNEWIGPLDVWDVEQVGRRLTIRNSPRGVVFEAIKDNENSLLSITKLDMHFLPFHVVLEPGRLLVGQYGEGSSESVYFEIDGSFSHGSCSLYLDSSRSPQLKPSEVKMVGGKGAWIEGTGIWVGYGAGRMLLRQIKVANNGCQFGDKPKNIKLIDPKPDQNYFVVGSLEVRVVQHPIWTEEEYYLNGQKLSSKPFSWGAIGEDGGKRVEVFHISRSEPEDLAINSGFIGFYADDVLAQEWSDCVFEVEVEHIAGEGTSRRRVKRSDVGGRRIVNETNPTTGKPFHPQEFAGTSPWKDE

Secondary structure (DSSP, 8-state):
--B-TT--BS---HHHHHHHHHHTTTS-TTT-BS--EEEE-SS-GGG-SS--TTSEEEE-HHHHHHHHTTSS-HHHHHHHHHHHHHH---PPPEESSTT-B-SSS-EEEETTEEEEEEEEEEEETTEEEEEEEE-TTT--EEEEEEEE-TTS-EEEEEETTEEE--SSSSEEEEETTEEEEEEETTEEEEEEEEETTTTEEEEEEEEEEETTEEEEEETTEEEEEEE-TTSS-EEEEEEEEEEEEEEEEEEE-GGG-SS-----EEEETTTEEEETTSSEEEEET-SEEEEEEEEEEEESPPPPPPPP--------TT--EEEEE-EEEEEEEETTEEEEEEEETTEEESS--EEEEEEEEETTEEEEEEEE-TTS---TTT--S-EE-SSHHHHTSTTGGGT-EEEEEEEETTEEEEEEEEGGG-TTPPEEESB-TTT-SBBP--S-TT--TTTT-

pLDDT: mean 85.31, std 11.93, range [40.38, 98.06]

Radius of gyration: 33.27 Å; chains: 1; bounding box: 68×45×113 Å